Protein AF-A0AAD5Q653-F1 (afdb_monomer_lite)

pLDDT: mean 74.21, std 18.13, range [31.38, 95.94]

Radius of gyration: 32.42 Å; chains: 1; bounding box: 86×54×97 Å

Secondary structure (DSSP, 8-state):
-------EE-TTS-EE----HHHHHHHHHHHHHHHHHHHHHHHHHHS---HHHHHHHHHHHHHHHT-------------------TT-TTS--TT-EE-SHHHHTSTTHHHHHHHHHHTT-TT--TTTTT-S-GGG--GGG-EEHHHHHHHHHHHHHHHHHHHHHHTTSS-TTT-S-STHHHHHHHHHHHHHHHHHHHHHHHHH-TTS-HHHHHHHHHHHHTTS-HHHHHHS-HHHHHHHHHHHHHHHHHHHHHHHHHH--TTS-----HHHHHHHHHHHTTHHHHHHHHHHHHHHHHHHHH--TTT-EEEEEETHHHHHHHHHHHHHHHHHHHHHHHHHT---------THHHHHHHTTS---HHHHHHHHHHHHHHHHHHHHHHHHHHHHHHHHHHHHH-TT--EEE-S-EEEP--TTBTTTB-GGGG-EEEEEESEEE-------TTS---TTS-HHHHHHHHHHHHHHHHTSHHHHHHHHTTT--EEEEEEETTT--EEEEETHHHH-TTS-----GGGEEEEEEEETTTS-HHHHTT--

Organism: Pythium insidiosum (NCBI:txid114742)

Structure (mmCIF, N/CA/C/O backbone):
data_AF-A0AAD5Q653-F1
#
_entry.id   AF-A0AAD5Q653-F1
#
loop_
_atom_site.group_PDB
_atom_site.id
_atom_site.type_symbol
_atom_site.label_atom_id
_atom_site.label_alt_id
_atom_site.label_comp_id
_atom_site.label_asym_id
_atom_site.label_entity_id
_atom_site.label_seq_id
_atom_site.pdbx_PDB_ins_code
_atom_site.Cartn_x
_atom_site.Cartn_y
_atom_site.Cartn_z
_atom_site.occupancy
_atom_site.B_iso_or_equiv
_atom_site.auth_seq_id
_atom_site.auth_comp_id
_atom_site.auth_asym_id
_atom_site.auth_atom_id
_atom_site.pdbx_PDB_model_num
ATOM 1 N N . MET A 1 1 ? -38.836 -0.009 1.985 1.00 37.69 1 MET A N 1
ATOM 2 C CA . MET A 1 1 ? -39.002 -0.714 3.274 1.00 37.69 1 MET A CA 1
ATOM 3 C C . MET A 1 1 ? -39.008 0.327 4.375 1.00 37.69 1 MET A C 1
ATOM 5 O O . MET A 1 1 ? -38.246 1.278 4.274 1.00 37.69 1 MET A O 1
ATOM 9 N N . ALA A 1 2 ? -39.964 0.215 5.295 1.00 31.38 2 ALA A N 1
ATOM 10 C CA . ALA A 1 2 ? -40.421 1.279 6.181 1.00 31.38 2 ALA A CA 1
ATOM 11 C C . ALA A 1 2 ? -39.290 1.936 6.987 1.00 31.38 2 ALA A C 1
ATOM 13 O O . ALA A 1 2 ? -38.480 1.258 7.612 1.00 31.38 2 ALA A O 1
ATOM 14 N N . ARG A 1 3 ? -39.269 3.271 6.965 1.00 37.31 3 ARG A N 1
ATOM 15 C CA . ARG A 1 3 ? -38.509 4.124 7.878 1.00 37.31 3 ARG A CA 1
ATOM 16 C C . ARG A 1 3 ? -39.220 4.006 9.231 1.00 37.31 3 ARG A C 1
ATOM 18 O O . ARG A 1 3 ? -40.185 4.720 9.466 1.00 37.31 3 ARG A O 1
ATOM 25 N N . GLY A 1 4 ? -38.870 2.983 10.009 1.00 41.72 4 GLY A N 1
ATOM 26 C CA . GLY A 1 4 ? -39.380 2.823 11.367 1.00 41.72 4 GLY A CA 1
ATOM 27 C C . GLY A 1 4 ? -38.917 4.008 12.204 1.00 41.72 4 GLY A C 1
ATOM 28 O O . GLY A 1 4 ? -37.755 4.398 12.124 1.00 41.72 4 GLY A O 1
ATOM 29 N N . ASP A 1 5 ? -39.836 4.617 12.944 1.00 39.78 5 ASP A N 1
ATOM 30 C CA . ASP A 1 5 ? -39.517 5.688 13.878 1.00 39.78 5 ASP A CA 1
ATOM 31 C C . ASP A 1 5 ? -38.638 5.118 15.006 1.00 39.78 5 ASP A C 1
ATOM 33 O O . ASP A 1 5 ? -39.104 4.395 15.887 1.00 39.78 5 ASP A O 1
ATOM 37 N N . ASP A 1 6 ? -37.334 5.398 14.931 1.00 45.44 6 ASP A N 1
ATOM 38 C CA . ASP A 1 6 ? -36.304 4.853 15.819 1.00 45.44 6 ASP A CA 1
ATOM 39 C C . ASP A 1 6 ? -36.345 5.518 17.204 1.00 45.44 6 ASP A C 1
ATOM 41 O O . ASP A 1 6 ? -35.766 6.584 17.439 1.00 45.44 6 ASP A O 1
ATOM 45 N N . VAL A 1 7 ? -37.009 4.857 18.151 1.00 50.94 7 VAL A N 1
ATOM 46 C CA . VAL A 1 7 ? -37.041 5.240 19.567 1.00 50.94 7 VAL A CA 1
ATOM 47 C C . VAL A 1 7 ? -35.797 4.696 20.279 1.00 50.94 7 VAL A C 1
ATOM 49 O O . VAL A 1 7 ? -35.566 3.491 20.310 1.00 50.94 7 VAL A O 1
ATOM 52 N N . VAL A 1 8 ? -34.993 5.577 20.886 1.00 49.97 8 VAL A N 1
ATOM 53 C CA . VAL A 1 8 ? -33.908 5.183 21.803 1.00 49.97 8 VAL A CA 1
ATOM 54 C C . VAL A 1 8 ? -34.499 5.059 23.206 1.00 49.97 8 VAL A C 1
ATOM 56 O O . VAL A 1 8 ? -34.768 6.063 23.864 1.00 49.97 8 VAL A O 1
ATOM 59 N N . THR A 1 9 ? -34.723 3.833 23.671 1.00 47.47 9 THR A N 1
ATOM 60 C CA . THR A 1 9 ? -35.121 3.551 25.058 1.00 47.47 9 THR A CA 1
ATOM 61 C C . THR A 1 9 ? -33.897 3.577 25.968 1.00 47.47 9 THR A C 1
ATOM 63 O O . THR A 1 9 ? -33.022 2.715 25.869 1.00 47.47 9 THR A O 1
ATOM 66 N N . LEU A 1 10 ? -33.824 4.564 26.863 1.00 51.78 10 LEU A N 1
ATOM 67 C CA . LEU A 1 10 ? -32.862 4.564 27.966 1.00 51.78 10 LEU A CA 1
ATOM 68 C C . LEU A 1 10 ? -33.382 3.683 29.115 1.00 51.78 10 LEU A C 1
ATOM 70 O O . LEU A 1 10 ? -34.586 3.492 29.274 1.00 51.78 10 LEU A O 1
ATOM 74 N N . ARG A 1 11 ? -32.455 3.148 29.923 1.00 44.59 11 ARG A N 1
ATOM 75 C CA . ARG A 1 11 ? -32.692 2.147 30.988 1.00 44.59 11 ARG A CA 1
ATOM 76 C C . ARG A 1 11 ? -33.682 2.594 32.084 1.00 44.59 11 ARG A C 1
ATOM 78 O O . ARG A 1 11 ? -34.147 1.745 32.834 1.00 44.59 11 ARG A O 1
ATOM 85 N N . ASP A 1 12 ? -34.044 3.876 32.122 1.00 51.03 12 ASP A N 1
ATOM 86 C CA . ASP A 1 12 ? -34.969 4.465 33.100 1.00 51.03 12 ASP A CA 1
ATOM 87 C C . ASP A 1 12 ? -36.416 4.607 32.577 1.00 51.03 12 ASP A C 1
ATOM 89 O O . ASP A 1 12 ? -37.248 5.249 33.209 1.00 51.03 12 ASP A O 1
ATOM 93 N N . GLY A 1 13 ? -36.747 4.024 31.418 1.00 50.81 13 GLY A N 1
ATOM 94 C CA . GLY A 1 13 ? -38.104 4.078 30.854 1.00 50.81 13 GLY A CA 1
ATOM 95 C C . GLY A 1 13 ? -38.462 5.406 30.174 1.00 50.81 13 GLY A C 1
ATOM 96 O O . GLY A 1 13 ? -39.539 5.524 29.594 1.00 50.81 13 GLY A O 1
ATOM 97 N N . GLU A 1 14 ? -37.554 6.385 30.164 1.00 42.62 14 GLU A N 1
ATOM 98 C CA . GLU A 1 14 ? -37.695 7.590 29.348 1.00 42.62 14 GLU A CA 1
ATOM 99 C C . GLU A 1 14 ? -37.386 7.276 27.876 1.00 42.62 14 GLU A C 1
ATOM 101 O O . GLU A 1 14 ? -36.233 7.147 27.449 1.00 42.62 14 GLU A O 1
ATOM 106 N N . THR A 1 15 ? -38.444 7.160 27.074 1.00 46.56 15 THR A N 1
ATOM 107 C CA . THR A 1 15 ? -38.368 7.196 25.611 1.00 46.56 15 THR A CA 1
ATOM 108 C C . THR A 1 15 ? -38.084 8.621 25.162 1.00 46.56 15 THR A C 1
ATOM 110 O O . THR A 1 15 ? -38.986 9.438 24.977 1.00 46.56 15 THR A O 1
ATOM 113 N N . LEU A 1 16 ? -36.805 8.930 24.985 1.00 48.38 16 LEU A N 1
ATOM 114 C CA . LEU A 1 16 ? -36.353 10.198 24.438 1.00 48.38 16 LEU A CA 1
ATOM 115 C C . LEU A 1 16 ? -36.489 10.123 22.908 1.00 48.38 16 LEU A C 1
ATOM 117 O O . LEU A 1 16 ? -35.594 9.640 22.211 1.00 48.38 16 LEU A O 1
ATOM 121 N N . GLN A 1 17 ? -37.627 10.591 22.376 1.00 50.19 17 GLN A N 1
ATOM 122 C CA . GLN A 1 17 ? -37.782 10.904 20.949 1.00 50.19 17 GLN A CA 1
ATOM 123 C C . GLN A 1 17 ? -36.891 12.105 20.611 1.00 50.19 17 GLN A C 1
ATOM 125 O O . GLN A 1 17 ? -37.325 13.251 20.513 1.00 50.19 17 GLN A O 1
ATOM 130 N N . VAL A 1 18 ? -35.593 11.850 20.491 1.00 56.91 18 VAL A N 1
ATOM 131 C CA . VAL A 1 18 ? -34.619 12.858 20.090 1.00 56.91 18 VAL A CA 1
ATOM 132 C C . VAL A 1 18 ? -34.593 12.883 18.571 1.00 56.91 18 VAL A C 1
ATOM 134 O O . VAL A 1 18 ? -33.865 12.122 17.938 1.00 56.91 18 VAL A O 1
ATOM 137 N N . THR A 1 19 ? -35.395 13.769 17.987 1.00 65.00 19 THR A N 1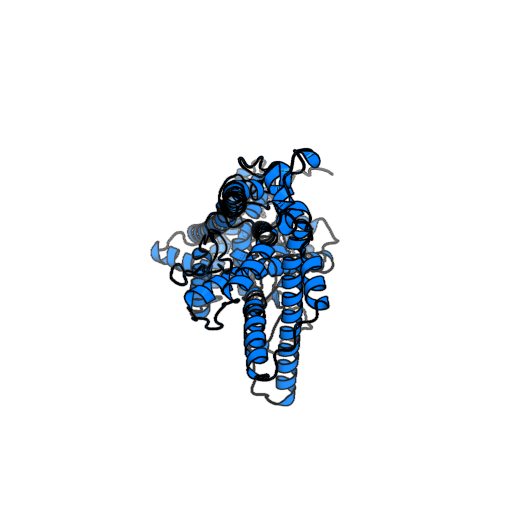
ATOM 138 C CA . THR A 1 19 ? -35.381 14.055 16.544 1.00 65.00 19 THR A CA 1
ATOM 139 C C . THR A 1 19 ? -34.110 14.792 16.103 1.00 65.00 19 THR A C 1
ATOM 141 O O . THR A 1 19 ? -33.788 14.802 14.918 1.00 65.00 19 THR A O 1
ATOM 144 N N . ASP A 1 20 ? -33.349 15.369 17.041 1.00 77.88 20 ASP A N 1
ATOM 145 C CA . ASP A 1 20 ? -32.105 16.089 16.756 1.00 77.88 20 ASP A CA 1
ATOM 146 C C . ASP A 1 20 ? -30.874 15.158 16.766 1.00 77.88 20 ASP A C 1
ATOM 148 O O . ASP A 1 20 ? -30.383 14.719 17.816 1.00 77.88 20 ASP A O 1
ATOM 152 N N . SER A 1 21 ? -30.320 14.901 15.578 1.00 77.25 21 SER A N 1
ATOM 153 C CA . SER A 1 21 ? -29.101 14.106 15.375 1.00 77.25 21 SER A CA 1
ATOM 154 C C . SER A 1 21 ? -27.903 14.626 16.185 1.00 77.25 21 SER A C 1
ATOM 156 O O . SER A 1 21 ? -27.079 13.836 16.661 1.00 77.25 21 SER A O 1
ATOM 158 N N . SER A 1 22 ? -27.835 15.936 16.455 1.00 80.06 22 SER A N 1
ATOM 159 C CA . SER A 1 22 ? -26.760 16.549 17.243 1.00 80.06 22 SER A CA 1
ATOM 160 C C . SER A 1 22 ? -26.796 16.134 18.720 1.00 80.06 22 SER A C 1
ATOM 162 O O . SER A 1 22 ? -25.760 16.019 19.389 1.00 80.06 22 SER A O 1
ATOM 164 N N . VAL A 1 23 ? -27.992 15.915 19.270 1.00 82.00 23 VAL A N 1
ATOM 165 C CA . VAL A 1 23 ? -28.188 15.513 20.667 1.00 82.00 23 VAL A CA 1
ATOM 166 C C . VAL A 1 23 ? -27.893 14.022 20.818 1.00 82.00 23 VAL A C 1
ATOM 168 O O . VAL A 1 23 ? -27.178 13.645 21.754 1.00 82.00 23 VAL A O 1
ATOM 171 N N . ARG A 1 24 ? -28.332 13.194 19.855 1.00 79.00 24 ARG A N 1
ATOM 172 C CA . ARG A 1 24 ? -28.017 11.753 19.800 1.00 79.00 24 ARG A CA 1
ATOM 173 C C . ARG A 1 24 ? -26.503 11.508 19.788 1.00 79.00 24 ARG A C 1
ATOM 175 O O . ARG A 1 24 ? -26.002 10.762 20.631 1.00 79.00 24 ARG A O 1
ATOM 182 N N . GLY A 1 25 ? -25.755 12.209 18.929 1.00 79.75 25 GLY A N 1
ATOM 183 C CA . GLY A 1 25 ? -24.291 12.096 18.864 1.00 79.75 25 GLY A CA 1
ATOM 184 C C . GLY A 1 25 ? -23.585 12.483 20.173 1.00 79.75 25 GLY A C 1
ATOM 185 O O . GLY A 1 25 ? -22.653 11.807 20.615 1.00 79.75 25 GLY A O 1
ATOM 186 N N . ARG A 1 26 ? -24.067 13.521 20.873 1.00 84.50 26 ARG A N 1
ATOM 187 C CA . ARG A 1 26 ? -23.518 13.939 22.180 1.00 84.50 26 ARG A CA 1
ATOM 188 C C . ARG A 1 26 ? -23.808 12.943 23.304 1.00 84.50 26 ARG A C 1
ATOM 190 O O . ARG A 1 26 ? -22.980 12.791 24.206 1.00 84.50 26 ARG A O 1
ATOM 197 N N . ALA A 1 27 ? -24.969 12.290 23.296 1.00 81.44 27 ALA A N 1
ATOM 198 C CA . ALA A 1 27 ? -25.298 11.239 24.261 1.00 81.44 27 ALA A CA 1
ATOM 199 C C . ALA A 1 27 ? -24.411 10.000 24.051 1.00 81.44 27 ALA A C 1
ATOM 201 O O . ALA A 1 27 ? -23.761 9.546 24.996 1.00 81.44 27 ALA A O 1
ATOM 202 N N . LEU A 1 28 ? -24.285 9.546 22.798 1.00 83.25 28 LEU A N 1
ATOM 203 C CA . LEU A 1 28 ? -23.371 8.474 22.394 1.00 83.25 28 LEU A CA 1
ATOM 204 C C . LEU A 1 28 ? -21.932 8.767 22.841 1.00 83.25 28 LEU A C 1
ATOM 206 O O . LEU A 1 28 ? -21.286 7.939 23.486 1.00 83.25 28 LEU A O 1
ATOM 210 N N . HIS A 1 29 ? -21.445 9.976 22.558 1.00 84.75 29 HIS A N 1
ATOM 211 C CA . HIS A 1 29 ? -20.091 10.379 22.919 1.00 84.75 29 HIS A CA 1
ATOM 212 C C . HIS A 1 29 ? -19.844 10.300 24.432 1.00 84.75 29 HIS A C 1
ATOM 214 O O . HIS A 1 29 ? -18.801 9.808 24.867 1.00 84.75 29 HIS A O 1
ATOM 220 N N . ARG A 1 30 ? -20.815 10.724 25.256 1.00 84.56 30 ARG A N 1
ATOM 221 C CA . ARG A 1 30 ? -20.722 10.643 26.724 1.00 84.56 30 ARG A CA 1
ATOM 222 C C . ARG A 1 30 ? -20.619 9.198 27.220 1.00 84.56 30 ARG A C 1
ATOM 224 O O . ARG A 1 30 ? -19.800 8.933 28.105 1.00 84.56 30 ARG A O 1
ATOM 231 N N . LEU A 1 31 ? -21.383 8.275 26.631 1.00 81.38 31 LEU A N 1
ATOM 232 C CA . LEU A 1 31 ? -21.320 6.845 26.956 1.00 81.38 31 LEU A CA 1
ATOM 233 C C . LEU A 1 31 ? -19.946 6.254 26.602 1.00 81.38 31 LEU A C 1
ATOM 235 O O . LEU A 1 31 ? -19.289 5.650 27.453 1.00 81.38 31 LEU A O 1
ATOM 239 N N . LEU A 1 32 ? -19.448 6.516 25.389 1.00 82.81 32 LEU A N 1
ATOM 240 C CA . LEU A 1 32 ? -18.144 6.018 24.933 1.00 82.81 32 LEU A CA 1
ATOM 241 C C . LEU A 1 32 ? -16.962 6.650 25.690 1.00 82.81 32 LEU A C 1
ATOM 243 O O . LEU A 1 32 ? -15.919 6.019 25.874 1.00 82.81 32 LEU A O 1
ATOM 247 N N . HIS A 1 33 ? -17.079 7.903 26.134 1.00 81.38 33 HIS A N 1
ATOM 248 C CA . HIS A 1 33 ? -16.001 8.606 26.834 1.00 81.38 33 HIS A CA 1
ATOM 249 C C . HIS A 1 33 ? -15.688 7.993 28.209 1.00 81.38 33 HIS A C 1
ATOM 251 O O . HIS A 1 33 ? -14.518 7.916 28.589 1.00 81.38 33 HIS A O 1
ATOM 257 N N . ARG A 1 34 ? -16.694 7.513 28.961 1.00 74.19 34 ARG A N 1
ATOM 258 C CA . ARG A 1 34 ? -16.461 6.863 30.269 1.00 74.19 34 ARG A CA 1
ATOM 259 C C . ARG A 1 34 ? -15.576 5.618 30.140 1.00 74.19 34 ARG A C 1
ATOM 261 O O . ARG A 1 34 ? -14.677 5.429 30.954 1.00 74.19 34 ARG A O 1
ATOM 268 N N . ARG A 1 35 ? -15.768 4.826 29.082 1.00 69.50 35 ARG A N 1
ATOM 269 C CA . ARG A 1 35 ? -15.019 3.581 28.834 1.00 69.50 35 ARG A CA 1
ATOM 270 C C . ARG A 1 35 ? -13.569 3.819 28.391 1.00 69.50 35 ARG A C 1
ATOM 272 O O . ARG A 1 35 ? -12.683 3.040 28.738 1.00 69.50 35 ARG A O 1
ATOM 279 N N . ARG A 1 36 ? -13.296 4.917 27.680 1.00 71.62 36 ARG A N 1
ATOM 280 C CA . ARG A 1 36 ? -11.961 5.235 27.132 1.00 71.62 36 ARG A CA 1
ATOM 281 C C . ARG A 1 36 ? -10.861 5.393 28.168 1.00 71.62 36 ARG A C 1
ATOM 283 O O . ARG A 1 36 ? -9.747 4.926 27.955 1.00 71.62 36 ARG A O 1
ATOM 290 N N . ARG A 1 37 ? -11.169 6.014 29.308 1.00 67.19 37 ARG A N 1
ATOM 291 C CA . ARG A 1 37 ? -10.172 6.241 30.368 1.00 67.19 37 ARG A CA 1
ATOM 292 C C . ARG A 1 37 ? -9.561 4.937 30.883 1.00 67.19 37 ARG A C 1
ATOM 294 O O . ARG A 1 37 ? -8.388 4.922 31.249 1.00 67.19 37 ARG A O 1
ATOM 301 N N . THR A 1 38 ? -10.334 3.854 30.877 1.00 65.81 38 THR A N 1
ATOM 302 C CA . THR A 1 38 ? -9.880 2.532 31.322 1.00 65.81 38 THR A CA 1
ATOM 303 C C . THR A 1 38 ? -8.959 1.880 30.289 1.00 65.81 38 THR A C 1
ATOM 305 O O . THR A 1 38 ? -7.900 1.374 30.651 1.00 65.81 38 THR A O 1
ATOM 308 N N . LEU A 1 39 ? -9.304 1.984 29.001 1.00 65.50 39 LEU A N 1
ATOM 309 C CA . LEU A 1 39 ? -8.527 1.401 27.899 1.00 65.50 39 LEU A CA 1
ATOM 310 C C . LEU A 1 39 ? -7.167 2.087 27.696 1.00 65.50 39 LEU A C 1
ATOM 312 O O . LEU A 1 39 ? -6.211 1.448 27.267 1.00 65.50 39 LEU A O 1
ATOM 316 N N . SER A 1 40 ? -7.041 3.368 28.065 1.00 63.53 40 SER A N 1
ATOM 317 C CA . SER A 1 40 ? -5.786 4.137 27.946 1.00 63.53 40 SER A CA 1
ATOM 318 C C . SER A 1 40 ? -4.618 3.459 28.607 1.00 63.53 40 SER A C 1
ATOM 320 O O . SER A 1 40 ? -3.539 3.320 28.037 1.00 63.53 40 SER A O 1
ATOM 322 N N . LYS A 1 41 ? -4.858 3.086 29.858 1.00 66.25 41 LYS A N 1
ATOM 323 C CA . LYS A 1 41 ? -3.830 2.569 30.739 1.00 66.25 41 LYS A CA 1
ATOM 324 C C . LYS A 1 41 ? -3.430 1.155 30.325 1.00 66.25 41 LYS A C 1
ATOM 326 O O . LYS A 1 41 ? -2.320 0.735 30.624 1.00 66.25 41 LYS A O 1
ATOM 331 N N . GLN A 1 42 ? -4.320 0.445 29.629 1.00 66.62 42 GLN A N 1
ATOM 332 C CA . GLN A 1 42 ? -4.062 -0.885 29.082 1.00 66.62 42 GLN A CA 1
ATOM 333 C C . GLN A 1 42 ? -3.251 -0.798 27.786 1.00 66.62 42 GLN A C 1
ATOM 335 O O . GLN A 1 42 ? -2.196 -1.414 27.698 1.00 66.62 42 GLN A O 1
ATOM 340 N N . PHE A 1 43 ? -3.634 0.078 26.847 1.00 66.88 43 PHE A N 1
ATOM 341 C CA . PHE A 1 43 ? -2.920 0.234 25.573 1.00 66.88 43 PHE A CA 1
ATOM 342 C C . PHE A 1 43 ? -1.412 0.491 25.751 1.00 66.88 43 PHE A C 1
ATOM 344 O O . PHE A 1 43 ? -0.583 -0.095 25.057 1.00 66.88 43 PHE A O 1
ATOM 351 N N . GLU A 1 44 ? -1.031 1.364 26.688 1.00 66.06 44 GLU A N 1
ATOM 352 C CA . GLU A 1 44 ? 0.383 1.691 26.936 1.00 66.06 44 GLU A CA 1
ATOM 353 C C . GLU A 1 44 ? 1.183 0.542 27.555 1.00 66.06 44 GLU A C 1
ATOM 355 O O . GLU A 1 44 ? 2.404 0.472 27.366 1.00 66.06 44 GLU A O 1
ATOM 360 N N . ARG A 1 45 ? 0.493 -0.342 28.280 1.00 68.88 45 ARG A N 1
ATOM 361 C CA . ARG A 1 45 ? 1.066 -1.517 28.934 1.00 68.88 45 ARG A CA 1
ATOM 362 C C . ARG A 1 45 ? 1.270 -2.666 27.950 1.00 68.88 45 ARG A C 1
ATOM 364 O O . ARG A 1 45 ? 2.293 -3.340 28.025 1.00 68.88 45 ARG A O 1
ATOM 371 N N . ASP A 1 46 ? 0.327 -2.847 27.032 1.00 64.62 46 ASP A N 1
ATOM 372 C CA . ASP A 1 46 ? 0.221 -4.067 26.228 1.00 64.62 46 ASP A CA 1
ATOM 373 C C . ASP A 1 46 ? 1.089 -4.034 24.955 1.00 64.62 46 ASP A C 1
ATOM 375 O O . ASP A 1 46 ? 1.472 -5.075 24.428 1.00 64.62 46 ASP A O 1
ATOM 379 N N . GLN A 1 47 ? 1.484 -2.846 24.481 1.00 66.69 47 GLN A N 1
ATOM 380 C CA . GLN A 1 47 ? 2.377 -2.675 23.324 1.00 66.69 47 GLN A CA 1
ATOM 381 C C . GLN A 1 47 ? 3.710 -2.030 23.753 1.00 66.69 47 GLN A C 1
ATOM 383 O O . GLN A 1 47 ? 3.892 -0.812 23.596 1.00 66.69 47 GLN A O 1
ATOM 388 N N . PRO A 1 48 ? 4.666 -2.797 24.326 1.00 68.19 48 PRO A N 1
ATOM 389 C CA . PRO A 1 48 ? 5.952 -2.255 24.748 1.00 68.19 48 PRO A CA 1
ATOM 390 C C . PRO A 1 48 ? 6.716 -1.682 23.552 1.00 68.19 48 PRO A C 1
ATOM 392 O O . PRO A 1 48 ? 6.753 -2.258 22.464 1.00 68.19 48 PRO A O 1
ATOM 395 N N . PHE A 1 49 ? 7.328 -0.515 23.756 1.00 71.75 49 PHE A N 1
ATOM 396 C CA . PHE A 1 49 ? 8.141 0.130 22.733 1.00 71.75 49 PHE A CA 1
ATOM 397 C C . PHE A 1 49 ? 9.310 -0.779 22.343 1.00 71.75 49 PHE A C 1
ATOM 399 O O . PHE A 1 49 ? 10.136 -1.140 23.179 1.00 71.75 49 PHE A O 1
ATOM 406 N N . SER A 1 50 ? 9.382 -1.137 21.064 1.00 77.31 50 SER A N 1
ATOM 407 C CA . SER A 1 50 ? 10.487 -1.908 20.507 1.00 77.31 50 SER A CA 1
ATOM 408 C C . SER A 1 50 ? 11.410 -0.963 19.748 1.00 77.31 50 SER A C 1
ATOM 410 O O . SER A 1 50 ? 11.037 -0.432 18.702 1.00 77.31 50 SER A O 1
ATOM 412 N N . VAL A 1 51 ? 12.628 -0.774 20.264 1.00 77.56 51 VAL A N 1
ATOM 413 C CA . VAL A 1 51 ? 13.657 0.064 19.625 1.00 77.56 51 VAL A CA 1
ATOM 414 C C . VAL A 1 51 ? 13.945 -0.416 18.203 1.00 77.56 51 VAL A C 1
ATOM 416 O O . VAL A 1 51 ? 14.076 0.402 17.301 1.00 77.56 51 VAL A O 1
ATOM 419 N N . SER A 1 52 ? 13.973 -1.731 17.967 1.00 74.69 52 SER A N 1
ATOM 420 C CA . SER A 1 52 ? 14.195 -2.279 16.626 1.00 74.69 52 SER A CA 1
ATOM 421 C C . SER A 1 52 ? 13.065 -1.924 15.660 1.00 74.69 52 SER A C 1
ATOM 423 O O . SER A 1 52 ? 13.349 -1.546 14.530 1.00 74.69 52 SER A O 1
ATOM 425 N N . ARG A 1 53 ? 11.796 -1.982 16.097 1.00 75.94 53 ARG A N 1
ATOM 426 C CA . ARG A 1 53 ? 10.658 -1.544 15.268 1.00 75.94 53 ARG A CA 1
ATOM 427 C C . ARG A 1 53 ? 10.706 -0.048 14.998 1.00 75.94 53 ARG A C 1
ATOM 429 O O . ARG A 1 53 ? 10.467 0.362 13.873 1.00 75.94 53 ARG A O 1
ATOM 436 N N . PHE A 1 54 ? 11.061 0.749 16.002 1.00 80.50 54 PHE A N 1
ATOM 437 C CA . PHE A 1 54 ? 11.231 2.186 15.830 1.00 80.50 54 PHE A CA 1
ATOM 438 C C . PHE A 1 54 ? 12.329 2.511 14.812 1.00 80.50 54 PHE A C 1
ATOM 440 O O . PHE A 1 54 ? 12.073 3.265 13.884 1.00 80.50 54 PHE A O 1
ATOM 447 N N . LEU A 1 55 ? 13.519 1.914 14.933 1.00 81.56 55 LEU A N 1
ATOM 448 C CA . LEU A 1 55 ? 14.620 2.140 13.990 1.00 81.56 55 LEU A CA 1
ATOM 449 C C . LEU A 1 55 ? 14.264 1.681 12.572 1.00 81.56 55 LEU A C 1
ATOM 451 O O . LEU A 1 55 ? 14.562 2.384 11.612 1.00 81.56 55 LEU A O 1
ATOM 455 N N . LEU A 1 56 ? 13.591 0.537 12.444 1.00 79.94 56 LEU A N 1
ATOM 456 C CA . LEU A 1 56 ? 13.121 0.016 11.162 1.00 79.94 56 LEU A CA 1
ATOM 457 C C . LEU A 1 56 ? 12.065 0.930 10.529 1.00 79.94 56 LEU A C 1
ATOM 459 O O . LEU A 1 56 ? 12.133 1.213 9.335 1.00 79.94 56 LEU A O 1
ATOM 463 N N . ALA A 1 57 ? 11.132 1.439 11.336 1.00 80.06 57 ALA A N 1
ATOM 464 C CA . ALA A 1 57 ? 10.133 2.400 10.898 1.00 80.06 57 ALA A CA 1
ATOM 465 C C . ALA A 1 57 ? 10.790 3.721 10.486 1.00 80.06 57 ALA A C 1
ATOM 467 O O . ALA A 1 57 ? 10.496 4.212 9.405 1.00 80.06 57 ALA A O 1
ATOM 468 N N . VAL A 1 58 ? 11.718 4.266 11.282 1.00 80.06 58 VAL A N 1
ATOM 469 C CA . VAL A 1 58 ? 12.484 5.475 10.935 1.00 80.06 58 VAL A CA 1
ATOM 470 C C . VAL A 1 58 ? 13.215 5.278 9.615 1.00 80.06 58 VAL A C 1
ATOM 472 O O . VAL A 1 58 ? 13.022 6.078 8.711 1.00 80.06 58 VAL A O 1
ATOM 475 N N . PHE A 1 59 ? 13.971 4.190 9.461 1.00 81.38 59 PHE A N 1
ATOM 476 C CA . PHE A 1 59 ? 14.672 3.880 8.216 1.00 81.38 59 PHE A CA 1
ATOM 477 C C . PHE A 1 59 ? 13.707 3.783 7.029 1.00 81.38 59 PHE A C 1
ATOM 479 O O . PHE A 1 59 ? 13.938 4.381 5.981 1.00 81.38 59 PHE A O 1
ATOM 486 N N . SER A 1 60 ? 12.584 3.083 7.196 1.00 78.56 60 SER A N 1
ATOM 487 C CA . SER A 1 60 ? 11.603 2.932 6.126 1.00 78.56 60 SER A CA 1
ATOM 488 C C . SER A 1 60 ? 10.867 4.231 5.791 1.00 78.56 60 SER A C 1
ATOM 490 O O . SER A 1 60 ? 10.568 4.449 4.619 1.00 78.56 60 SER A O 1
ATOM 492 N N . TYR A 1 61 ? 10.563 5.080 6.774 1.00 79.62 61 TYR A N 1
ATOM 493 C CA . TYR A 1 61 ? 9.981 6.398 6.532 1.00 79.62 61 TYR A CA 1
ATOM 494 C C . TYR A 1 61 ? 11.005 7.330 5.888 1.00 79.62 61 TYR A C 1
ATOM 496 O O . TYR A 1 61 ? 10.644 8.056 4.972 1.00 79.62 61 TYR A O 1
ATOM 504 N N . SER A 1 62 ? 12.281 7.273 6.281 1.00 74.25 62 SER A N 1
ATOM 505 C CA . SER A 1 62 ? 13.350 8.010 5.606 1.00 74.25 62 SER A CA 1
ATOM 506 C C . SER A 1 62 ? 13.433 7.628 4.132 1.00 74.25 62 SER A C 1
ATOM 508 O O . SER A 1 62 ? 13.449 8.519 3.299 1.00 74.25 62 SER A O 1
ATOM 510 N N . LEU A 1 63 ? 13.372 6.336 3.790 1.00 71.88 63 LEU A N 1
ATOM 511 C CA . LEU A 1 63 ? 13.326 5.905 2.387 1.00 71.88 63 LEU A CA 1
ATOM 512 C C . LEU A 1 63 ? 12.087 6.414 1.639 1.00 71.88 63 LEU A C 1
ATOM 514 O O . LEU A 1 63 ? 12.197 6.759 0.469 1.00 71.88 63 LEU A O 1
ATOM 518 N N . LEU A 1 64 ? 10.926 6.483 2.300 1.00 68.25 64 LEU A N 1
ATOM 519 C CA . LEU A 1 64 ? 9.706 7.037 1.701 1.00 68.25 64 LEU A CA 1
ATOM 520 C C . LEU A 1 64 ? 9.838 8.541 1.416 1.00 68.25 64 LEU A C 1
ATOM 522 O O . LEU A 1 64 ? 9.338 9.021 0.406 1.00 68.25 64 LEU A O 1
ATOM 526 N N . VAL A 1 65 ? 10.494 9.279 2.314 1.00 67.94 65 VAL A N 1
ATOM 527 C CA . VAL A 1 65 ? 10.748 10.721 2.173 1.00 67.94 65 VAL A CA 1
ATOM 528 C C . VAL A 1 65 ? 11.850 11.001 1.153 1.00 67.94 65 VAL A C 1
ATOM 530 O O . VAL A 1 65 ? 11.829 12.033 0.492 1.00 67.94 65 VAL A O 1
ATOM 533 N N . SER A 1 66 ? 12.813 10.092 1.036 1.00 54.66 66 SER A N 1
ATOM 534 C CA . SER A 1 66 ? 13.978 10.229 0.171 1.00 54.66 66 SER A CA 1
ATOM 535 C C . SER A 1 66 ? 13.746 9.766 -1.263 1.00 54.66 66 SER A C 1
ATOM 537 O O . SER A 1 66 ? 14.753 9.638 -1.945 1.00 54.66 66 SER A O 1
ATOM 539 N N . ASP A 1 67 ? 12.505 9.518 -1.719 1.00 48.31 67 ASP A N 1
ATOM 540 C CA . ASP A 1 67 ? 12.226 9.223 -3.135 1.00 48.31 67 ASP A CA 1
ATOM 541 C C . ASP A 1 67 ? 12.735 10.409 -3.961 1.00 48.31 67 ASP A C 1
ATOM 543 O O . ASP A 1 67 ? 12.117 11.479 -3.946 1.00 48.31 67 ASP A O 1
ATOM 547 N N . PRO A 1 68 ? 13.921 10.295 -4.579 1.00 44.53 68 PRO A N 1
ATOM 548 C CA . PRO A 1 68 ? 14.467 11.415 -5.287 1.00 44.53 68 PRO A CA 1
ATOM 549 C C . PRO A 1 68 ? 13.660 11.488 -6.576 1.00 44.53 68 PRO A C 1
ATOM 551 O O . PRO A 1 68 ? 13.553 10.498 -7.307 1.00 44.53 68 PRO A O 1
ATOM 554 N N . ASP A 1 69 ? 13.098 12.658 -6.870 1.00 43.03 69 ASP A N 1
ATOM 555 C CA . ASP A 1 69 ? 12.669 13.027 -8.218 1.00 43.03 69 ASP A CA 1
ATOM 556 C C . ASP A 1 69 ? 13.904 13.084 -9.132 1.00 43.03 69 ASP A C 1
ATOM 558 O O . ASP A 1 69 ? 14.253 14.114 -9.706 1.00 43.03 69 ASP A O 1
ATOM 562 N N . ASN A 1 70 ? 14.601 11.956 -9.273 1.00 40.94 70 ASN A N 1
ATOM 563 C CA . ASN A 1 70 ? 15.597 11.733 -10.290 1.00 40.94 70 ASN A CA 1
ATOM 564 C C . ASN A 1 70 ? 14.808 11.530 -11.575 1.00 40.94 70 ASN A C 1
ATOM 566 O O . ASN A 1 70 ? 14.568 10.420 -12.058 1.00 40.94 70 ASN A O 1
ATOM 570 N N . VAL A 1 71 ? 14.359 12.659 -12.113 1.00 40.03 71 VAL A N 1
ATOM 571 C CA . VAL A 1 71 ? 14.135 12.809 -13.536 1.00 40.03 71 VAL A CA 1
ATOM 572 C C . VAL A 1 71 ? 15.497 12.555 -14.160 1.00 40.03 71 VAL A C 1
ATOM 574 O O . VAL A 1 71 ? 16.357 13.432 -14.185 1.00 40.03 71 VAL A O 1
ATOM 577 N N . ILE A 1 72 ? 15.724 11.319 -14.604 1.00 36.56 72 ILE A N 1
ATOM 578 C CA . ILE A 1 72 ? 16.863 11.015 -15.459 1.00 36.56 72 ILE A CA 1
ATOM 579 C C . ILE A 1 72 ? 16.605 11.809 -16.734 1.00 36.56 72 ILE A C 1
ATOM 581 O O . ILE A 1 72 ? 15.768 11.442 -17.560 1.00 36.56 72 ILE A O 1
ATOM 585 N N . THR A 1 73 ? 17.267 12.955 -16.851 1.00 33.62 73 THR A N 1
ATOM 586 C CA . THR A 1 73 ? 17.284 13.729 -18.080 1.00 33.62 73 THR A CA 1
ATOM 587 C C . THR A 1 73 ? 17.965 12.863 -19.127 1.00 33.62 73 THR A C 1
ATOM 589 O O . THR A 1 73 ? 19.159 12.573 -19.064 1.00 33.62 73 THR A O 1
ATOM 592 N N . VAL A 1 74 ? 17.163 12.376 -20.071 1.00 38.50 74 VAL A N 1
ATOM 593 C CA . VAL A 1 74 ? 17.629 11.577 -21.201 1.00 38.50 74 VAL A CA 1
ATOM 594 C C . VAL A 1 74 ? 18.402 12.514 -22.132 1.00 38.50 74 VAL A C 1
ATOM 596 O O . VAL A 1 74 ? 17.845 13.123 -23.040 1.00 38.50 74 VAL A O 1
ATOM 599 N N . GLY A 1 75 ? 19.691 12.696 -21.844 1.00 41.00 75 GLY A N 1
ATOM 600 C CA . GLY A 1 75 ? 20.653 13.317 -22.754 1.00 41.00 75 GLY A CA 1
ATOM 601 C C . GLY A 1 75 ? 20.966 12.382 -23.929 1.00 41.00 75 GLY A C 1
ATOM 602 O O . GLY A 1 75 ? 20.748 11.172 -23.827 1.00 41.00 75 GLY A O 1
ATOM 603 N N . PRO A 1 76 ? 21.451 12.903 -25.070 1.00 38.56 76 PRO A N 1
ATOM 604 C CA . PRO A 1 76 ? 21.551 12.121 -26.292 1.00 38.56 76 PRO A CA 1
ATOM 605 C C . PRO A 1 76 ? 22.547 10.972 -26.125 1.00 38.56 76 PRO A C 1
ATOM 607 O O . PRO A 1 76 ? 23.696 11.158 -25.726 1.00 38.56 76 PRO A O 1
ATOM 610 N N . TYR A 1 77 ? 22.055 9.777 -26.442 1.00 38.78 77 TYR A N 1
ATOM 611 C CA . TYR A 1 77 ? 22.758 8.504 -26.453 1.00 38.78 77 TYR A CA 1
ATOM 612 C C . TYR A 1 77 ? 24.187 8.626 -27.001 1.00 38.78 77 TYR A C 1
ATOM 614 O O . TYR A 1 77 ? 24.400 9.073 -28.129 1.00 38.78 77 TYR A O 1
ATOM 622 N N . ALA A 1 78 ? 25.169 8.169 -26.220 1.00 36.41 78 ALA A N 1
ATOM 623 C CA . ALA A 1 78 ? 26.534 7.974 -26.690 1.00 36.41 78 ALA A CA 1
ATOM 624 C C . ALA A 1 78 ? 26.552 6.813 -27.698 1.00 36.41 78 ALA A C 1
ATOM 626 O O . ALA A 1 78 ? 26.688 5.640 -27.335 1.00 36.41 78 ALA A O 1
ATOM 627 N N . TYR A 1 79 ? 26.352 7.135 -28.975 1.00 34.53 79 TYR A N 1
ATOM 628 C CA . TYR A 1 79 ? 26.652 6.227 -30.073 1.00 34.53 79 TYR A CA 1
ATOM 629 C C . TYR A 1 79 ? 28.173 6.032 -30.159 1.00 34.53 79 TYR A C 1
ATOM 631 O O . TYR A 1 79 ? 28.925 6.956 -29.841 1.00 34.53 79 TYR A O 1
ATOM 639 N N . PRO A 1 80 ? 28.661 4.857 -30.595 1.00 33.84 80 PRO A N 1
ATOM 640 C CA . PRO A 1 80 ? 30.062 4.701 -30.950 1.00 33.84 80 PRO A CA 1
ATOM 641 C C . PRO A 1 80 ? 30.387 5.678 -32.082 1.00 33.84 80 PRO A C 1
ATOM 643 O O . PRO A 1 80 ? 30.008 5.472 -33.234 1.00 33.84 80 PRO A O 1
ATOM 646 N N . LEU A 1 81 ? 31.061 6.769 -31.729 1.00 37.69 81 LEU A N 1
ATOM 647 C CA . LEU A 1 81 ? 31.606 7.723 -32.677 1.00 37.69 81 LEU A CA 1
ATOM 648 C C . LEU A 1 81 ? 32.725 7.025 -33.446 1.00 37.69 81 LEU A C 1
ATOM 650 O O . LEU A 1 81 ? 33.697 6.541 -32.860 1.00 37.69 81 LEU A O 1
ATOM 654 N N . LEU A 1 82 ? 32.601 6.990 -34.772 1.00 37.28 82 LEU A N 1
ATOM 655 C CA . LEU A 1 82 ? 33.764 6.797 -35.622 1.00 37.28 82 LEU A CA 1
ATOM 656 C C . LEU A 1 82 ? 34.656 8.024 -35.387 1.00 37.28 82 LEU A C 1
ATOM 658 O O . LEU A 1 82 ? 34.359 9.115 -35.870 1.00 37.28 82 LEU A O 1
ATOM 662 N N . HIS A 1 83 ? 35.712 7.876 -34.587 1.00 35.97 83 HIS A N 1
ATOM 663 C CA . HIS A 1 83 ? 36.715 8.924 -34.453 1.00 35.97 83 HIS A CA 1
ATOM 664 C C . HIS A 1 83 ? 37.464 9.029 -35.779 1.00 35.97 83 HIS A C 1
ATOM 666 O O . HIS A 1 83 ? 38.414 8.288 -36.031 1.00 35.97 83 HIS A O 1
ATOM 672 N N . LEU A 1 84 ? 37.034 9.961 -36.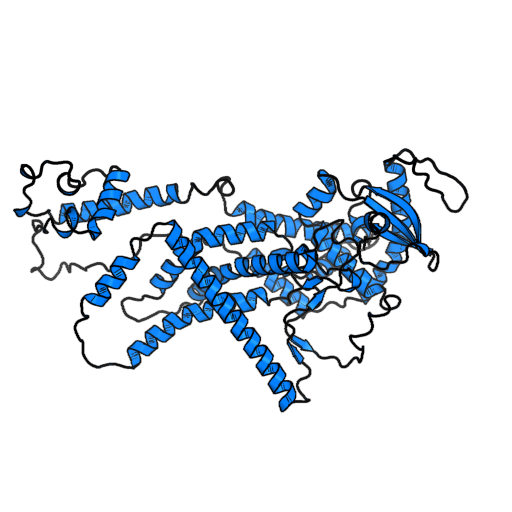627 1.00 44.47 84 LEU A N 1
ATOM 673 C CA . LEU A 1 84 ? 37.869 10.481 -37.698 1.00 44.47 84 LEU A CA 1
ATOM 674 C C . LEU A 1 84 ? 39.045 11.186 -37.009 1.00 44.47 84 LEU A C 1
ATOM 676 O O . LEU A 1 84 ? 38.906 12.288 -36.477 1.00 44.47 84 LEU A O 1
ATOM 680 N N . ARG A 1 85 ? 40.185 10.496 -36.899 1.00 40.12 85 ARG A N 1
ATOM 681 C CA . ARG A 1 85 ? 41.415 11.096 -36.379 1.00 40.12 85 ARG A CA 1
ATOM 682 C C . ARG A 1 85 ? 41.853 12.168 -37.362 1.00 40.12 85 ARG A C 1
ATOM 684 O O . ARG A 1 85 ? 42.260 11.855 -38.471 1.00 40.12 85 ARG A O 1
ATOM 691 N N . TRP A 1 86 ? 41.837 13.415 -36.907 1.00 45.06 86 TRP A N 1
ATOM 692 C CA . TRP A 1 86 ? 42.351 14.565 -37.652 1.00 45.06 86 TRP A CA 1
ATOM 693 C C . TRP A 1 86 ? 43.819 14.399 -38.098 1.00 45.06 86 TRP A C 1
ATOM 695 O O . TRP A 1 86 ? 44.248 15.033 -39.053 1.00 45.06 86 TRP A O 1
ATOM 705 N N . ASN A 1 87 ? 44.590 13.535 -37.425 1.00 40.34 87 ASN A N 1
ATOM 706 C CA . ASN A 1 87 ? 46.036 13.412 -37.624 1.00 40.34 87 ASN A CA 1
ATOM 707 C C . ASN A 1 87 ? 46.493 12.345 -38.630 1.00 40.34 87 ASN A C 1
ATOM 709 O O . ASN A 1 87 ? 47.684 12.302 -38.922 1.00 40.34 87 ASN A O 1
ATOM 713 N N . ASP A 1 88 ? 45.592 11.526 -39.176 1.00 44.53 88 ASP A N 1
ATOM 714 C CA . ASP A 1 88 ? 45.934 10.633 -40.287 1.00 44.53 88 ASP A CA 1
ATOM 715 C C . ASP A 1 88 ? 45.389 11.265 -41.574 1.00 44.53 88 ASP A C 1
ATOM 717 O O . ASP A 1 88 ? 44.228 11.090 -41.942 1.00 44.53 88 ASP A O 1
ATOM 721 N N . THR A 1 89 ? 46.239 12.031 -42.258 1.00 42.50 89 THR A N 1
ATOM 722 C CA . THR A 1 89 ? 45.981 12.790 -43.500 1.00 42.50 89 THR A CA 1
ATOM 723 C C . THR A 1 89 ? 45.638 11.925 -44.728 1.00 42.50 89 THR A C 1
ATOM 725 O O . THR A 1 89 ? 45.790 12.357 -45.867 1.00 42.50 89 THR A O 1
ATOM 728 N N . ALA A 1 90 ? 45.124 10.712 -44.519 1.00 47.59 90 ALA A N 1
ATOM 729 C CA . ALA A 1 90 ? 44.659 9.793 -45.554 1.00 47.59 90 ALA A CA 1
ATOM 730 C C . ALA A 1 90 ? 43.150 9.477 -45.459 1.00 47.59 90 ALA A C 1
ATOM 732 O O . ALA A 1 90 ? 42.690 8.507 -46.061 1.00 47.59 90 ALA A O 1
ATOM 733 N N . VAL A 1 91 ? 42.360 10.266 -44.718 1.00 48.38 91 VAL A N 1
ATOM 734 C CA . VAL A 1 91 ? 40.925 10.002 -44.507 1.00 48.38 91 VAL A CA 1
ATOM 735 C C . VAL A 1 91 ? 40.056 11.112 -45.106 1.00 48.38 91 VAL A C 1
ATOM 737 O O . VAL A 1 91 ? 39.806 12.131 -44.477 1.00 48.38 91 VAL A O 1
ATOM 740 N N . THR A 1 92 ? 39.570 10.831 -46.321 1.00 52.34 92 THR A N 1
ATOM 741 C CA . THR A 1 92 ? 38.455 11.453 -47.074 1.00 52.34 92 THR A CA 1
ATOM 742 C C . THR A 1 92 ? 38.481 12.979 -47.279 1.00 52.34 92 THR A C 1
ATOM 744 O O . THR A 1 92 ? 38.336 13.731 -46.319 1.00 52.34 92 THR A O 1
ATOM 747 N N . PRO A 1 93 ? 38.559 13.460 -48.539 1.00 57.75 93 PRO A N 1
ATOM 748 C CA . PRO A 1 93 ? 38.368 14.873 -48.867 1.00 57.75 93 PRO A CA 1
ATOM 749 C C . PRO A 1 93 ? 37.048 15.415 -48.286 1.00 57.75 93 PRO A C 1
ATOM 751 O O . PRO A 1 93 ? 36.094 14.647 -48.163 1.00 57.75 93 PRO A O 1
ATOM 754 N N . PRO A 1 94 ? 36.926 16.721 -47.986 1.00 56.62 94 PRO A N 1
ATOM 755 C CA . PRO A 1 94 ? 35.637 17.346 -47.650 1.00 56.62 94 PRO A CA 1
ATOM 756 C C . PRO A 1 94 ? 34.560 17.128 -48.733 1.00 56.62 94 PRO A C 1
ATOM 758 O O . PRO A 1 94 ? 33.367 17.173 -48.434 1.00 56.62 94 PRO A O 1
ATOM 761 N N . ASP A 1 95 ? 34.989 16.796 -49.954 1.00 62.94 95 ASP A N 1
ATOM 762 C CA . ASP A 1 95 ? 34.150 16.418 -51.095 1.00 62.94 95 ASP A CA 1
ATOM 763 C C . ASP A 1 95 ? 33.861 14.910 -51.175 1.00 62.94 95 ASP A C 1
ATOM 765 O O . ASP A 1 95 ? 33.351 14.421 -52.182 1.00 62.94 95 ASP A O 1
ATOM 769 N N . ALA A 1 96 ? 34.204 14.138 -50.141 1.00 72.25 96 ALA A N 1
ATOM 770 C CA . ALA A 1 96 ? 33.907 12.718 -50.103 1.00 72.25 96 ALA A CA 1
ATOM 771 C C . ALA A 1 96 ? 32.396 12.517 -50.194 1.00 72.25 96 ALA A C 1
ATOM 773 O O . ALA A 1 96 ? 31.620 13.034 -49.384 1.00 72.25 96 ALA A O 1
ATOM 774 N N . THR A 1 97 ? 31.983 11.749 -51.194 1.00 82.94 97 THR A N 1
ATOM 775 C CA . THR A 1 97 ? 30.595 11.362 -51.360 1.00 82.94 97 THR A CA 1
ATOM 776 C C . THR A 1 97 ? 30.394 9.940 -50.864 1.00 82.94 97 THR A C 1
ATOM 778 O O . THR A 1 97 ? 31.258 9.071 -50.979 1.00 82.94 97 THR A O 1
ATOM 781 N N . VAL A 1 98 ? 29.240 9.705 -50.254 1.00 84.19 98 VAL A N 1
ATOM 782 C CA . VAL A 1 98 ? 28.792 8.376 -49.847 1.00 84.19 98 VAL A CA 1
ATOM 783 C C . VAL A 1 98 ? 27.679 7.916 -50.784 1.00 84.19 98 VAL A C 1
ATOM 785 O O . VAL A 1 98 ? 26.908 8.741 -51.277 1.00 84.19 98 VAL A O 1
ATOM 788 N N . PRO A 1 99 ? 27.561 6.612 -51.073 1.00 85.00 99 PRO A N 1
ATOM 789 C CA . PRO A 1 99 ? 26.520 6.121 -51.967 1.00 85.00 99 PRO A CA 1
ATOM 790 C C . PRO A 1 99 ? 25.121 6.459 -51.430 1.00 85.00 99 PRO A C 1
ATOM 792 O O . PRO A 1 99 ? 24.892 6.458 -50.223 1.00 85.00 99 PRO A O 1
ATOM 795 N N . TYR A 1 100 ? 24.156 6.692 -52.325 1.00 84.62 100 TYR A N 1
ATOM 796 C CA . TYR A 1 100 ? 22.750 6.921 -51.951 1.00 84.62 100 TYR A CA 1
ATOM 797 C C . TYR A 1 100 ? 22.089 5.687 -51.325 1.00 84.62 100 TYR A C 1
ATOM 799 O O . TYR A 1 100 ? 21.138 5.814 -50.552 1.00 84.62 100 TYR A O 1
ATOM 807 N N . TRP A 1 101 ? 22.587 4.490 -51.650 1.00 85.38 101 TRP A N 1
ATOM 808 C CA . TRP A 1 101 ? 21.979 3.213 -51.274 1.00 85.38 101 TRP A CA 1
ATOM 809 C C . TRP A 1 101 ? 21.609 3.090 -49.783 1.00 85.38 101 TRP A C 1
ATOM 811 O O . TRP A 1 101 ? 20.433 2.837 -49.505 1.00 85.38 101 TRP A O 1
ATOM 821 N N . PRO A 1 102 ? 22.517 3.357 -48.818 1.00 80.44 102 PRO A N 1
ATOM 822 C CA . PRO A 1 102 ? 22.238 3.201 -47.389 1.00 80.44 102 PRO A CA 1
ATOM 823 C C . PRO A 1 102 ? 21.194 4.183 -46.854 1.00 80.44 102 PRO A C 1
ATOM 825 O O . PRO A 1 102 ? 20.620 3.939 -45.801 1.00 80.44 102 PRO A O 1
ATOM 828 N N . TYR A 1 103 ? 20.947 5.291 -47.560 1.00 85.38 103 TYR A N 1
ATOM 829 C CA . TYR A 1 103 ? 20.080 6.380 -47.101 1.00 85.38 103 TYR A CA 1
ATOM 830 C C . TYR A 1 103 ? 18.745 6.448 -47.851 1.00 85.38 103 TYR A C 1
ATOM 832 O O . TYR A 1 103 ? 17.769 6.957 -47.306 1.00 85.38 103 TYR A O 1
ATOM 840 N N . LYS A 1 104 ? 18.682 5.938 -49.087 1.00 87.50 104 LYS A N 1
ATOM 841 C CA . LYS A 1 104 ? 17.488 5.982 -49.946 1.00 87.50 104 LYS A CA 1
ATOM 842 C C . LYS A 1 104 ? 16.816 4.617 -50.117 1.00 87.50 104 LYS A C 1
ATOM 844 O O . LYS A 1 104 ? 15.587 4.544 -50.095 1.00 87.50 104 LYS A O 1
ATOM 849 N N . TYR A 1 105 ? 17.602 3.549 -50.261 1.00 82.25 105 TYR A N 1
ATOM 850 C CA . TYR A 1 105 ? 17.112 2.228 -50.676 1.00 82.25 105 TYR A CA 1
ATOM 851 C C . TYR A 1 105 ? 17.178 1.173 -49.571 1.00 82.25 105 TYR A C 1
ATOM 853 O O . TYR A 1 105 ? 16.371 0.244 -49.571 1.00 82.25 105 TYR A O 1
ATOM 861 N N . ASP A 1 106 ? 18.095 1.310 -48.610 1.00 74.62 106 ASP A N 1
ATOM 862 C CA . ASP A 1 106 ? 18.158 0.387 -47.481 1.00 74.62 106 ASP A CA 1
ATOM 863 C C . ASP A 1 106 ? 16.873 0.470 -46.644 1.00 74.62 106 ASP A C 1
ATOM 865 O O . ASP A 1 106 ? 16.395 1.549 -46.285 1.00 74.62 106 ASP A O 1
ATOM 869 N N . SER A 1 107 ? 16.338 -0.690 -46.281 1.00 63.78 107 SER A N 1
ATOM 870 C CA . SER A 1 107 ? 15.286 -0.852 -45.278 1.00 63.78 107 SER A CA 1
ATOM 871 C C . SER A 1 107 ? 15.572 -0.111 -43.965 1.00 63.78 107 SER A C 1
ATOM 873 O O . SER A 1 107 ? 14.645 0.412 -43.351 1.00 63.78 107 SER A O 1
ATOM 875 N N . THR A 1 108 ? 16.840 -0.001 -43.549 1.00 64.69 108 THR A N 1
ATOM 876 C CA . THR A 1 108 ? 17.221 0.721 -42.322 1.00 64.69 108 THR A CA 1
ATOM 877 C C . THR A 1 108 ? 17.034 2.240 -42.439 1.00 64.69 108 THR A C 1
ATOM 879 O O . THR A 1 108 ? 16.775 2.907 -41.437 1.00 64.69 108 THR A O 1
ATOM 882 N N . SER A 1 109 ? 17.059 2.783 -43.661 1.00 79.00 109 SER A N 1
ATOM 883 C CA . SER A 1 109 ? 16.833 4.207 -43.937 1.00 79.00 109 SER A CA 1
ATOM 884 C C . SER A 1 109 ? 15.367 4.630 -43.879 1.00 79.00 109 SER A C 1
ATOM 886 O O . SER A 1 109 ? 15.079 5.821 -43.751 1.00 79.00 109 SER A O 1
ATOM 888 N N . MET A 1 110 ? 14.430 3.675 -43.978 1.00 77.69 110 MET A N 1
ATOM 889 C CA . MET A 1 110 ? 12.991 3.962 -44.014 1.00 77.69 110 MET A CA 1
ATOM 890 C C . MET A 1 110 ? 12.546 4.740 -42.776 1.00 77.69 110 MET A C 1
ATOM 892 O O . MET A 1 110 ? 11.821 5.721 -42.906 1.00 77.69 110 MET A O 1
ATOM 896 N N . THR A 1 111 ? 13.029 4.355 -41.592 1.00 73.25 111 THR A N 1
ATOM 897 C CA . THR A 1 111 ? 12.676 5.025 -40.335 1.00 73.25 111 THR A CA 1
ATOM 898 C C . THR A 1 111 ? 13.195 6.459 -40.294 1.00 73.25 111 THR A C 1
ATOM 900 O O . THR A 1 111 ? 12.441 7.361 -39.950 1.00 73.25 111 THR A O 1
ATOM 903 N N . MET A 1 112 ? 14.453 6.699 -40.685 1.00 78.12 112 MET A N 1
ATOM 904 C CA . MET A 1 112 ? 15.011 8.060 -40.719 1.00 78.12 112 MET A CA 1
ATOM 905 C C . MET A 1 112 ? 14.261 8.957 -41.702 1.00 78.12 112 MET A C 1
ATOM 907 O O . MET A 1 112 ? 13.973 10.102 -41.376 1.00 78.12 112 MET A O 1
ATOM 911 N N . ARG A 1 113 ? 13.902 8.432 -42.878 1.00 86.75 113 ARG A N 1
ATOM 912 C CA . ARG A 1 113 ? 13.143 9.176 -43.892 1.00 86.75 113 ARG A CA 1
ATOM 913 C C . ARG A 1 113 ? 11.719 9.481 -43.444 1.00 86.75 113 ARG A C 1
ATOM 915 O O . ARG A 1 113 ? 11.288 10.619 -43.570 1.00 86.75 113 ARG A O 1
ATOM 922 N N . ALA A 1 114 ? 11.026 8.497 -42.872 1.00 80.25 114 ALA A N 1
ATOM 923 C CA . ALA A 1 114 ? 9.685 8.683 -42.328 1.00 80.25 114 ALA A CA 1
ATOM 924 C C . ALA A 1 114 ? 9.675 9.715 -41.192 1.00 80.25 114 ALA A C 1
ATOM 926 O O . ALA A 1 114 ? 8.786 10.557 -41.139 1.00 80.25 114 ALA A O 1
ATOM 927 N N . VAL A 1 115 ? 10.686 9.691 -40.315 1.00 77.19 115 VAL A N 1
ATOM 928 C CA . VAL A 1 115 ? 10.851 10.696 -39.256 1.00 77.19 115 VAL A CA 1
ATOM 929 C C . VAL A 1 115 ? 11.148 12.069 -39.856 1.00 77.19 115 VAL A C 1
ATOM 931 O O . VAL A 1 115 ? 10.472 13.025 -39.506 1.00 77.19 115 VAL A O 1
ATOM 934 N N . ALA A 1 116 ? 12.094 12.183 -40.791 1.00 85.44 116 ALA A N 1
ATOM 935 C CA . ALA A 1 116 ? 12.411 13.455 -41.444 1.00 85.44 116 ALA A CA 1
ATOM 936 C C . ALA A 1 116 ? 11.197 14.066 -42.169 1.00 85.44 116 ALA A C 1
ATOM 938 O O . ALA A 1 116 ? 11.003 15.280 -42.137 1.00 85.44 116 ALA A O 1
ATOM 939 N N . GLU A 1 117 ? 10.363 13.229 -42.788 1.00 85.38 117 GLU A N 1
ATOM 940 C CA . GLU A 1 117 ? 9.122 13.637 -43.444 1.00 85.38 117 GLU A CA 1
ATOM 941 C C . GLU A 1 117 ? 8.040 14.062 -42.447 1.00 85.38 117 GLU A C 1
ATOM 943 O O . GLU A 1 117 ? 7.462 15.135 -42.610 1.00 85.38 117 GLU A O 1
ATOM 948 N N . LEU A 1 118 ? 7.818 13.273 -41.391 1.00 81.06 118 LEU A N 1
ATOM 949 C CA . LEU A 1 118 ? 6.867 13.578 -40.320 1.00 81.06 118 LEU A CA 1
ATOM 950 C C . LEU A 1 118 ? 7.221 14.880 -39.588 1.00 81.06 118 LEU A C 1
ATOM 952 O O . LEU A 1 118 ? 6.338 15.662 -39.245 1.00 81.06 118 LEU A O 1
ATOM 956 N N . LEU A 1 119 ? 8.513 15.103 -39.351 1.00 78.81 119 LEU A N 1
ATOM 957 C CA . LEU A 1 119 ? 9.057 16.286 -38.687 1.00 78.81 119 LEU A CA 1
ATOM 958 C C . LEU A 1 119 ? 9.192 17.499 -39.617 1.00 78.81 119 LEU A C 1
ATOM 960 O O . LEU A 1 119 ? 9.583 18.566 -39.152 1.00 78.81 119 LEU A O 1
ATOM 964 N N . ALA A 1 120 ? 8.924 17.339 -40.917 1.00 85.94 120 ALA A N 1
ATOM 965 C CA . ALA A 1 120 ? 9.173 18.354 -41.940 1.00 85.94 120 ALA A CA 1
ATOM 966 C C . ALA A 1 120 ? 10.586 18.972 -41.841 1.00 85.94 120 ALA A C 1
ATOM 968 O O . ALA A 1 120 ? 10.762 20.186 -41.947 1.00 85.94 120 ALA A O 1
ATOM 969 N N . VAL A 1 121 ? 11.600 18.125 -41.628 1.00 81.62 121 VAL A N 1
ATOM 970 C CA . VAL A 1 121 ? 12.984 18.556 -41.391 1.00 81.62 121 VAL A CA 1
ATOM 971 C C . VAL A 1 121 ? 13.518 19.360 -42.586 1.00 81.62 121 VAL A C 1
ATOM 973 O O . VAL A 1 121 ? 13.554 18.836 -43.707 1.00 81.62 121 VAL A O 1
ATOM 976 N N . PRO A 1 122 ? 13.981 20.610 -42.379 1.00 77.12 122 PRO A N 1
ATOM 977 C CA . PRO A 1 122 ? 14.590 21.392 -43.445 1.00 77.12 122 PRO A CA 1
ATOM 978 C C . PRO A 1 122 ? 15.926 20.767 -43.868 1.00 77.12 122 PRO A C 1
ATOM 980 O O . PRO A 1 122 ? 16.646 20.190 -43.057 1.00 77.12 122 PRO A O 1
ATOM 983 N N . ASN A 1 123 ? 16.286 20.917 -45.145 1.00 77.38 123 ASN A N 1
ATOM 984 C CA . ASN A 1 123 ? 17.575 20.489 -45.714 1.00 77.38 123 ASN A CA 1
ATOM 985 C C . ASN A 1 123 ? 17.822 18.973 -45.799 1.00 77.38 123 ASN A C 1
ATOM 987 O O . ASN A 1 123 ? 18.946 18.553 -46.081 1.00 77.38 123 ASN A O 1
ATOM 991 N N . TRP A 1 124 ? 16.795 18.138 -45.627 1.00 87.06 124 TRP A N 1
ATOM 992 C CA . TRP A 1 124 ? 16.900 16.740 -46.037 1.00 87.06 124 TRP A CA 1
ATOM 993 C C . TRP A 1 124 ? 16.933 16.645 -47.564 1.00 87.06 124 TRP A C 1
ATOM 995 O O . TRP A 1 124 ? 16.150 17.311 -48.243 1.00 87.06 124 TRP A O 1
ATOM 1005 N N . SER A 1 125 ? 17.814 15.808 -48.120 1.00 90.31 125 SER A N 1
ATOM 1006 C CA . SER A 1 125 ? 17.889 15.638 -49.576 1.00 90.31 125 SER A CA 1
ATOM 1007 C C . SER A 1 125 ? 16.531 15.187 -50.129 1.00 90.31 125 SER A C 1
ATOM 1009 O O . SER A 1 125 ? 16.024 14.115 -49.786 1.00 90.31 125 SER A O 1
ATOM 1011 N N . SER A 1 126 ? 15.944 16.000 -51.007 1.00 90.00 126 SER A N 1
ATOM 1012 C CA . SER A 1 126 ? 14.661 15.720 -51.666 1.00 90.00 126 SER A CA 1
ATOM 1013 C C . SER A 1 126 ? 14.712 14.437 -52.495 1.00 90.00 126 SER A C 1
ATOM 1015 O O . SER A 1 126 ? 13.728 13.699 -52.568 1.00 90.00 126 SER A O 1
ATOM 1017 N N . CYS A 1 127 ? 15.894 14.120 -53.027 1.00 90.81 127 CYS A N 1
ATOM 1018 C CA . CYS A 1 127 ? 16.159 12.868 -53.714 1.00 90.81 127 CYS A CA 1
ATOM 1019 C C . CYS A 1 127 ? 16.063 11.649 -52.781 1.00 90.81 127 CYS A C 1
ATOM 1021 O O . CYS A 1 127 ? 15.536 10.607 -53.170 1.00 90.81 127 CYS A O 1
ATOM 1023 N N . VAL A 1 128 ? 16.540 11.776 -51.536 1.00 91.38 128 VAL A N 1
ATOM 1024 C CA . VAL A 1 128 ? 16.456 10.718 -50.516 1.00 91.38 128 VAL A CA 1
ATOM 1025 C C . VAL A 1 128 ? 15.007 10.505 -50.059 1.00 91.38 128 VAL A C 1
ATOM 1027 O O . VAL A 1 128 ? 14.612 9.371 -49.795 1.00 91.38 128 VAL A O 1
ATOM 1030 N N . LEU A 1 129 ? 14.195 11.567 -50.012 1.00 91.88 129 LEU A N 1
ATOM 1031 C CA . LEU A 1 129 ? 12.765 11.511 -49.666 1.00 91.88 129 LEU A CA 1
ATOM 1032 C C . LEU A 1 129 ? 11.841 11.140 -50.830 1.00 91.88 129 LEU A C 1
ATOM 1034 O O . LEU A 1 129 ? 10.632 11.151 -50.644 1.00 91.88 129 LEU A O 1
ATOM 1038 N N . TRP A 1 130 ? 12.371 10.821 -52.015 1.00 90.12 130 TRP A N 1
ATOM 1039 C CA . TRP A 1 130 ? 11.558 10.515 -53.203 1.00 90.12 130 TRP A CA 1
ATOM 1040 C C . TRP A 1 130 ? 10.642 11.657 -53.668 1.00 90.12 130 TRP A C 1
ATOM 1042 O O . TRP A 1 130 ? 9.689 11.426 -54.404 1.00 90.12 130 TRP A O 1
ATOM 1052 N N . ARG A 1 131 ? 10.932 12.898 -53.262 1.00 89.50 131 ARG A N 1
ATOM 1053 C CA . ARG A 1 131 ? 10.173 14.084 -53.693 1.00 89.50 131 ARG A CA 1
ATOM 1054 C C . ARG A 1 131 ? 10.614 14.581 -55.063 1.00 89.50 131 ARG A C 1
ATOM 1056 O O . ARG A 1 131 ? 9.838 15.216 -55.767 1.00 89.50 131 ARG A O 1
ATOM 1063 N N . THR A 1 132 ? 11.858 14.289 -55.426 1.00 89.56 132 THR A N 1
ATOM 1064 C CA . THR A 1 132 ? 12.417 14.606 -56.738 1.00 89.56 132 THR A CA 1
ATOM 1065 C C . THR A 1 132 ? 12.303 13.384 -57.655 1.00 89.56 132 THR A C 1
ATOM 1067 O O . THR A 1 132 ? 12.635 12.280 -57.208 1.00 89.56 132 THR A O 1
ATOM 1070 N N . PRO A 1 133 ? 11.874 13.559 -58.920 1.00 87.94 133 PRO A N 1
ATOM 1071 C CA . PRO A 1 133 ? 11.926 12.519 -59.945 1.00 87.94 133 PRO A CA 1
ATOM 1072 C C . PRO A 1 133 ? 13.323 11.888 -60.060 1.00 87.94 133 PRO A C 1
ATOM 1074 O O . PRO A 1 133 ? 14.337 12.564 -59.872 1.00 87.94 133 PRO A O 1
ATOM 1077 N N . ALA A 1 134 ? 13.387 10.581 -60.328 1.00 77.81 134 ALA A N 1
ATOM 1078 C CA . ALA A 1 134 ? 14.641 9.819 -60.297 1.00 77.81 134 ALA A CA 1
ATOM 1079 C C . ALA A 1 134 ? 15.668 10.285 -61.347 1.00 77.81 134 ALA A C 1
ATOM 1081 O O . ALA A 1 134 ? 16.868 10.206 -61.111 1.00 77.81 134 ALA A O 1
ATOM 1082 N N . ASP A 1 135 ? 15.198 10.811 -62.472 1.00 83.94 135 ASP A N 1
ATOM 1083 C CA . ASP A 1 135 ? 15.979 11.390 -63.568 1.00 83.94 135 ASP A CA 1
ATOM 1084 C C . ASP A 1 135 ? 16.649 12.725 -63.205 1.00 83.94 135 ASP A C 1
ATOM 1086 O O . ASP A 1 135 ? 17.706 13.050 -63.740 1.00 83.94 135 ASP A O 1
ATOM 1090 N N . ALA A 1 136 ? 16.094 13.469 -62.245 1.00 87.06 136 ALA A N 1
ATOM 1091 C CA . ALA A 1 136 ? 16.686 14.705 -61.729 1.00 87.06 136 ALA A CA 1
ATOM 1092 C C . ALA A 1 136 ? 17.672 14.468 -60.563 1.00 87.06 136 ALA A C 1
ATOM 1094 O O . ALA A 1 136 ? 18.305 15.405 -60.071 1.00 87.06 136 ALA A O 1
ATOM 1095 N N . CYS A 1 137 ? 17.830 13.219 -60.115 1.00 88.62 137 CYS A N 1
ATOM 1096 C CA . CYS A 1 137 ? 18.786 12.830 -59.086 1.00 88.62 137 CYS A CA 1
ATOM 1097 C C . CYS A 1 137 ? 20.101 12.335 -59.697 1.00 88.62 137 CYS A C 1
ATOM 1099 O O . CYS A 1 137 ? 20.146 11.266 -60.301 1.00 88.62 137 CYS A O 1
ATOM 1101 N N . ASN A 1 138 ? 21.214 13.025 -59.439 1.00 88.94 138 ASN A N 1
ATOM 1102 C CA . ASN A 1 138 ? 22.538 12.500 -59.781 1.00 88.94 138 ASN A CA 1
ATOM 1103 C C . ASN A 1 138 ? 23.015 11.471 -58.734 1.00 88.94 138 ASN A C 1
ATOM 1105 O O . ASN A 1 138 ? 23.928 11.726 -57.951 1.00 88.94 138 ASN A O 1
ATOM 1109 N N . GLU A 1 139 ? 22.354 10.312 -58.677 1.00 87.94 139 GLU A N 1
ATOM 1110 C CA . GLU A 1 139 ? 22.687 9.239 -57.727 1.00 87.94 139 GLU A CA 1
ATOM 1111 C C . GLU A 1 139 ? 24.114 8.681 -57.868 1.00 87.94 139 GLU A C 1
ATOM 1113 O O . GLU A 1 139 ? 24.731 8.415 -56.831 1.00 87.94 139 GLU A O 1
ATOM 1118 N N . PRO A 1 140 ? 24.684 8.539 -59.085 1.00 88.12 140 PRO A N 1
ATOM 1119 C CA . PRO A 1 140 ? 26.062 8.080 -59.256 1.00 88.12 140 PRO A CA 1
ATOM 1120 C C . PRO A 1 140 ? 27.105 9.004 -58.619 1.00 88.12 140 PRO A C 1
ATOM 1122 O O . PRO A 1 140 ? 28.157 8.528 -58.206 1.00 88.12 140 PRO A O 1
ATOM 1125 N N . ALA A 1 141 ? 26.813 10.306 -58.500 1.00 87.00 141 ALA A N 1
ATOM 1126 C CA . ALA A 1 141 ? 27.707 11.258 -57.839 1.00 87.00 141 ALA A CA 1
ATOM 1127 C C . ALA A 1 141 ? 27.763 11.076 -56.311 1.00 87.00 141 ALA A C 1
ATOM 1129 O O . ALA A 1 141 ? 28.706 11.540 -55.673 1.00 87.00 141 ALA A O 1
ATOM 1130 N N . GLY A 1 142 ? 26.793 10.370 -55.721 1.00 87.12 142 GLY A N 1
ATOM 1131 C CA . GLY A 1 142 ? 26.709 10.160 -54.279 1.00 87.12 142 GLY A CA 1
ATOM 1132 C C . GLY A 1 142 ? 26.203 11.382 -53.502 1.00 87.12 142 GLY A C 1
ATOM 1133 O O . GLY A 1 142 ? 25.920 12.448 -54.048 1.00 87.12 142 GLY A O 1
ATOM 1134 N N . LEU A 1 143 ? 26.034 11.201 -52.196 1.00 88.38 143 LEU A N 1
ATOM 1135 C CA . LEU A 1 143 ? 25.666 12.243 -51.244 1.00 88.38 143 LEU A CA 1
ATOM 1136 C C . LEU A 1 143 ? 26.935 12.841 -50.633 1.00 88.38 143 LEU A C 1
ATOM 1138 O O . LEU A 1 143 ? 27.732 12.076 -50.091 1.00 88.38 143 LEU A O 1
ATOM 1142 N N . PRO A 1 144 ? 27.116 14.171 -50.635 1.00 88.88 144 PRO A N 1
ATOM 1143 C CA . PRO A 1 144 ? 28.213 14.797 -49.909 1.00 88.88 144 PRO A CA 1
ATOM 1144 C C . PRO A 1 144 ? 28.174 14.408 -48.430 1.00 88.88 144 PRO A C 1
ATOM 1146 O O . PRO A 1 144 ? 27.119 14.466 -47.789 1.00 88.88 144 PRO A O 1
ATOM 1149 N N . LEU A 1 145 ? 29.325 14.041 -47.870 1.00 81.44 145 LEU A N 1
ATOM 1150 C CA . LEU A 1 145 ? 29.431 13.596 -46.482 1.00 81.44 145 LEU A CA 1
ATOM 1151 C C . LEU A 1 145 ? 28.896 14.650 -45.493 1.00 81.44 145 LEU A C 1
ATOM 1153 O O . LEU A 1 145 ? 28.195 14.311 -44.540 1.00 81.44 145 LEU A O 1
ATOM 1157 N N . ALA A 1 146 ? 29.129 15.938 -45.767 1.00 79.50 146 ALA A N 1
ATOM 1158 C CA . ALA A 1 146 ? 28.590 17.048 -44.978 1.00 79.50 146 ALA A CA 1
ATOM 1159 C C . ALA A 1 146 ? 27.048 17.087 -44.957 1.00 79.50 146 ALA A C 1
ATOM 1161 O O . ALA A 1 146 ? 26.444 17.390 -43.926 1.00 79.50 146 ALA A O 1
ATOM 1162 N N . THR A 1 147 ? 26.396 16.752 -46.074 1.00 85.06 147 THR A N 1
ATOM 1163 C CA . THR A 1 147 ? 24.930 16.667 -46.163 1.00 85.06 147 THR A CA 1
ATOM 1164 C C . THR A 1 147 ? 24.403 15.511 -45.323 1.00 85.06 147 THR A C 1
ATOM 1166 O O . THR A 1 147 ? 23.399 15.666 -44.634 1.00 85.06 147 THR A O 1
ATOM 1169 N N . VAL A 1 148 ? 25.100 14.374 -45.320 1.00 85.25 148 VAL A N 1
ATOM 1170 C CA . VAL A 1 148 ? 24.722 13.205 -44.518 1.00 85.25 148 VAL A CA 1
ATOM 1171 C C . VAL A 1 148 ? 24.834 13.476 -43.021 1.00 85.25 148 VAL A C 1
ATOM 1173 O O . VAL A 1 148 ? 23.905 13.148 -42.284 1.00 85.25 148 VAL A O 1
ATOM 1176 N N . PHE A 1 149 ? 25.913 14.117 -42.567 1.00 82.50 149 PHE A N 1
ATOM 1177 C CA . PHE A 1 149 ? 26.031 14.521 -41.164 1.00 82.50 149 PHE A CA 1
ATOM 1178 C C . PHE A 1 149 ? 24.930 15.503 -40.764 1.00 82.50 149 PHE A C 1
ATOM 1180 O O . PHE A 1 149 ? 24.259 15.273 -39.765 1.00 82.50 149 PHE A O 1
ATOM 1187 N N . ARG A 1 150 ? 24.637 16.511 -41.599 1.00 81.31 150 ARG A N 1
ATOM 1188 C CA . ARG A 1 150 ? 23.512 17.430 -41.353 1.00 81.31 150 ARG A CA 1
ATOM 1189 C C . ARG A 1 150 ? 22.167 16.713 -41.283 1.00 81.31 150 ARG A C 1
ATOM 1191 O O . ARG A 1 150 ? 21.365 17.031 -40.416 1.00 81.31 150 ARG A O 1
ATOM 1198 N N . MET A 1 151 ? 21.908 15.748 -42.165 1.00 86.06 151 MET A N 1
ATOM 1199 C CA . MET A 1 151 ? 20.692 14.932 -42.102 1.00 86.06 151 MET A CA 1
ATOM 1200 C C . MET A 1 151 ? 20.595 14.228 -40.739 1.00 86.06 151 MET A C 1
ATOM 1202 O O . MET A 1 151 ? 19.597 14.366 -40.036 1.00 86.06 151 MET A O 1
ATOM 1206 N N . ILE A 1 152 ? 21.650 13.531 -40.317 1.00 82.44 152 ILE A N 1
ATOM 1207 C CA . ILE A 1 152 ? 21.671 12.817 -39.032 1.00 82.44 152 ILE A CA 1
ATOM 1208 C C . ILE A 1 152 ? 21.484 13.783 -37.853 1.00 82.44 152 ILE A C 1
ATOM 1210 O O . ILE A 1 152 ? 20.639 13.530 -36.991 1.00 82.44 152 ILE A O 1
ATOM 1214 N N . ASP A 1 153 ? 22.206 14.903 -37.845 1.00 76.62 153 ASP A N 1
ATOM 1215 C CA . ASP A 1 153 ? 22.149 15.901 -36.778 1.00 76.62 153 ASP A CA 1
ATOM 1216 C C . ASP A 1 153 ? 20.758 16.515 -36.645 1.00 76.62 153 ASP A C 1
ATOM 1218 O O . ASP A 1 153 ? 20.271 16.665 -35.526 1.00 76.62 153 ASP A O 1
ATOM 1222 N N . ILE A 1 154 ? 20.082 16.830 -37.755 1.00 76.44 154 ILE A N 1
ATOM 1223 C CA . ILE A 1 154 ? 18.760 17.465 -37.695 1.00 76.44 154 ILE A CA 1
ATOM 1224 C C . ILE A 1 154 ? 17.675 16.464 -37.289 1.00 76.44 154 ILE A C 1
ATOM 1226 O O . ILE A 1 154 ? 16.770 16.832 -36.547 1.00 76.44 154 ILE A O 1
ATOM 1230 N N . VAL A 1 155 ? 17.761 15.190 -37.687 1.00 74.19 155 VAL A N 1
ATOM 1231 C CA . VAL A 1 155 ? 16.853 14.165 -37.134 1.00 74.19 155 VAL A CA 1
ATOM 1232 C C . VAL A 1 155 ? 17.119 13.938 -35.648 1.00 74.19 155 VAL A C 1
ATOM 1234 O O . VAL A 1 155 ? 16.171 13.726 -34.897 1.00 74.19 155 VAL A O 1
ATOM 1237 N N . SER A 1 156 ? 18.371 14.040 -35.198 1.00 68.25 156 SER A N 1
ATOM 1238 C CA . SER A 1 156 ? 18.701 13.983 -33.771 1.00 68.25 156 SER A CA 1
ATOM 1239 C C . SER A 1 156 ? 18.126 15.181 -33.002 1.00 68.25 156 SER A C 1
ATOM 1241 O O . SER A 1 156 ? 17.470 14.985 -31.981 1.00 68.25 156 SER A O 1
ATOM 1243 N N . HIS A 1 157 ? 18.313 16.407 -33.500 1.00 65.62 157 HIS A N 1
ATOM 1244 C CA . HIS A 1 157 ? 17.822 17.634 -32.856 1.00 65.62 157 HIS A CA 1
ATOM 1245 C C . HIS A 1 157 ? 16.293 17.753 -32.920 1.00 65.62 157 HIS A C 1
ATOM 1247 O O . HIS A 1 157 ? 15.649 17.991 -31.905 1.00 65.62 157 HIS A O 1
ATOM 1253 N N . GLY A 1 158 ? 15.678 17.492 -34.077 1.00 61.09 158 GLY A N 1
ATOM 1254 C CA . GLY A 1 158 ? 14.220 17.525 -34.231 1.00 61.09 158 GLY A CA 1
ATOM 1255 C C . GLY A 1 158 ? 13.502 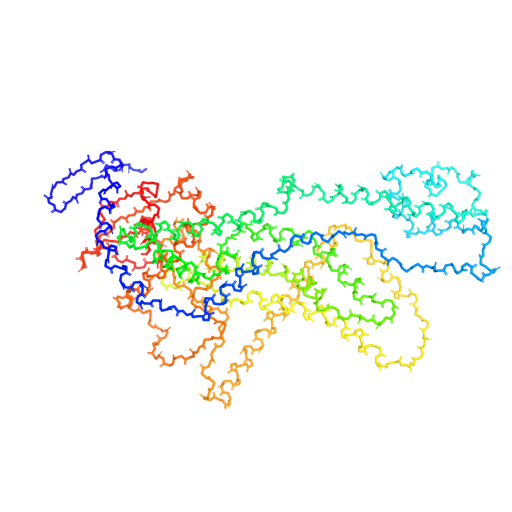16.465 -33.391 1.00 61.09 158 GLY A C 1
ATOM 1256 O O . GLY A 1 158 ? 12.354 16.655 -32.992 1.00 61.09 158 GLY A O 1
ATOM 1257 N N . ARG A 1 159 ? 14.184 15.358 -33.069 1.00 54.84 159 ARG A N 1
ATOM 1258 C CA . ARG A 1 159 ? 13.678 14.352 -32.134 1.00 54.84 159 ARG A CA 1
ATOM 1259 C C . ARG A 1 159 ? 13.790 14.799 -30.674 1.00 54.84 159 ARG A C 1
ATOM 1261 O O . ARG A 1 159 ? 12.867 14.528 -29.915 1.00 54.84 159 ARG A O 1
ATOM 1268 N N . GLN A 1 160 ? 14.854 15.507 -30.287 1.00 53.62 160 GLN A N 1
ATOM 1269 C CA . GLN A 1 160 ? 14.970 16.078 -28.936 1.00 53.62 160 GLN A CA 1
ATOM 1270 C C . GLN A 1 160 ? 13.814 17.038 -28.622 1.00 53.62 160 GLN A C 1
ATOM 1272 O O . GLN A 1 160 ? 13.277 16.990 -27.518 1.00 53.62 160 GLN A O 1
ATOM 1277 N N . ASP A 1 161 ? 13.359 17.813 -29.609 1.00 50.25 161 ASP A N 1
ATOM 1278 C CA . ASP A 1 161 ? 12.214 18.716 -29.445 1.00 50.25 161 ASP A CA 1
ATOM 1279 C C . ASP A 1 161 ? 10.855 17.983 -29.399 1.00 50.25 161 ASP A C 1
ATOM 1281 O O . ASP A 1 161 ? 9.917 18.454 -28.753 1.00 50.25 161 ASP A O 1
ATOM 1285 N N . GLN A 1 162 ? 10.723 16.808 -30.033 1.00 47.00 162 GLN A N 1
ATOM 1286 C CA . GLN A 1 162 ? 9.467 16.037 -30.055 1.00 47.00 162 GLN A CA 1
ATOM 1287 C C . GLN A 1 162 ? 9.341 14.937 -28.996 1.00 47.00 162 GLN A C 1
ATOM 1289 O O . GLN A 1 162 ? 8.213 14.605 -28.620 1.00 47.00 162 GLN A O 1
ATOM 1294 N N . ASP A 1 163 ? 10.435 14.388 -28.465 1.00 45.97 163 ASP A N 1
ATOM 1295 C CA . ASP A 1 163 ? 10.374 13.417 -27.361 1.00 45.97 163 ASP A CA 1
ATOM 1296 C C . ASP A 1 163 ? 9.800 14.077 -26.077 1.00 45.97 163 ASP A C 1
ATOM 1298 O O . ASP A 1 163 ? 9.188 13.398 -25.250 1.00 45.97 163 ASP A O 1
ATOM 1302 N N . VAL A 1 164 ? 9.826 15.417 -25.979 1.00 46.88 164 VAL A N 1
ATOM 1303 C CA . VAL A 1 164 ? 9.079 16.218 -24.981 1.00 46.88 164 VAL A CA 1
ATOM 1304 C C . VAL A 1 164 ? 7.553 16.206 -25.233 1.00 46.88 164 VAL A C 1
ATOM 1306 O O . VAL A 1 164 ? 6.750 16.301 -24.298 1.00 46.88 164 VAL A O 1
ATOM 1309 N N . VAL A 1 165 ? 7.120 16.040 -26.487 1.00 41.62 165 VAL A N 1
ATOM 1310 C CA . VAL A 1 165 ? 5.725 16.210 -26.948 1.00 41.62 165 VAL A CA 1
ATOM 1311 C C . VAL A 1 165 ? 4.962 14.877 -27.106 1.00 41.62 165 VAL A C 1
ATOM 1313 O O . VAL A 1 165 ? 3.735 14.835 -27.008 1.00 41.62 165 VAL A O 1
ATOM 1316 N N . VAL A 1 166 ? 5.652 13.748 -27.306 1.00 38.88 166 VAL A N 1
ATOM 1317 C CA . VAL A 1 166 ? 4.993 12.428 -27.441 1.00 38.88 166 VAL A CA 1
ATOM 1318 C C . VAL A 1 166 ? 4.820 11.726 -26.088 1.00 38.88 166 VAL A C 1
ATOM 1320 O O . VAL A 1 166 ? 3.785 11.099 -25.853 1.00 38.88 166 VAL A O 1
ATOM 1323 N N . PHE A 1 167 ? 5.731 11.936 -25.131 1.00 41.59 167 PHE A N 1
ATOM 1324 C CA . PHE A 1 167 ? 5.526 11.525 -23.731 1.00 41.59 167 PHE A CA 1
ATOM 1325 C C . PHE A 1 167 ? 4.414 12.319 -23.020 1.00 41.59 167 PHE A C 1
ATOM 1327 O O . PHE A 1 167 ? 3.957 11.937 -21.942 1.00 41.59 167 PHE A O 1
ATOM 1334 N N . THR A 1 168 ? 3.935 13.414 -23.617 1.00 41.50 168 THR A N 1
ATOM 1335 C CA . THR A 1 168 ? 2.892 14.278 -23.050 1.00 41.50 168 THR A CA 1
ATOM 1336 C C . THR A 1 168 ? 1.461 13.920 -23.447 1.00 41.50 168 THR A C 1
ATOM 1338 O O . THR A 1 168 ? 0.550 14.546 -22.917 1.00 41.50 168 THR A O 1
ATOM 1341 N N . ARG A 1 169 ? 1.208 12.898 -24.283 1.00 38.78 169 ARG A N 1
ATOM 1342 C CA . ARG A 1 169 ? -0.166 12.568 -24.739 1.00 38.78 169 ARG A CA 1
ATOM 1343 C C . ARG A 1 169 ? -0.832 11.322 -24.140 1.00 38.78 169 ARG A C 1
ATOM 1345 O O . ARG A 1 169 ? -2.010 11.110 -24.390 1.00 38.78 169 ARG A O 1
ATOM 1352 N N . VAL A 1 170 ? -0.169 10.551 -23.274 1.00 42.19 170 VAL A N 1
ATOM 1353 C CA . VAL A 1 170 ? -0.831 9.519 -22.422 1.00 42.19 170 VAL A CA 1
ATOM 1354 C C . VAL A 1 170 ? -1.101 10.092 -21.023 1.00 42.19 170 VAL A C 1
ATOM 1356 O O . VAL A 1 170 ? -0.989 9.432 -19.993 1.00 42.19 170 VAL A O 1
ATOM 1359 N N . ARG A 1 171 ? -1.359 11.400 -20.974 1.00 43.50 171 ARG A N 1
ATOM 1360 C CA . ARG A 1 171 ? -1.036 12.231 -19.824 1.00 43.50 171 ARG A CA 1
ATOM 1361 C C . ARG A 1 171 ? -2.272 12.834 -19.168 1.00 43.50 171 ARG A C 1
ATOM 1363 O O . ARG A 1 171 ? -2.105 13.727 -18.377 1.00 43.50 171 ARG A O 1
ATOM 1370 N N . ASP A 1 172 ? -3.494 12.352 -19.353 1.00 41.66 172 ASP A N 1
ATOM 1371 C CA . ASP A 1 172 ? -4.658 13.105 -18.829 1.00 41.66 172 ASP A CA 1
ATOM 1372 C C . ASP A 1 172 ? -5.009 12.871 -17.340 1.00 41.66 172 ASP A C 1
ATOM 1374 O O . ASP A 1 172 ? -5.909 13.505 -16.800 1.00 41.66 172 ASP A O 1
ATOM 1378 N N . CYS A 1 173 ? -4.207 12.082 -16.610 1.00 44.62 173 CYS A N 1
ATOM 1379 C CA . CYS A 1 173 ? -4.029 12.232 -15.148 1.00 44.62 173 CYS A CA 1
ATOM 1380 C C . CYS A 1 173 ? -2.602 12.662 -14.750 1.00 44.62 173 CYS A C 1
ATOM 1382 O O . CYS A 1 173 ? -2.300 12.795 -13.569 1.00 44.62 173 CYS A O 1
ATOM 1384 N N . ALA A 1 174 ? -1.719 12.872 -15.728 1.00 44.34 174 ALA A N 1
ATOM 1385 C CA . ALA A 1 174 ? -0.326 13.277 -15.548 1.00 44.34 174 ALA A CA 1
ATOM 1386 C C . ALA A 1 174 ? -0.031 14.699 -16.098 1.00 44.34 174 ALA A C 1
ATOM 1388 O O . ALA A 1 174 ? 1.121 15.138 -16.071 1.00 44.34 174 ALA A O 1
ATOM 1389 N N . SER A 1 175 ? -1.028 15.395 -16.667 1.00 43.47 175 SER A N 1
ATOM 1390 C CA . SER A 1 175 ? -0.917 16.665 -17.411 1.00 43.47 175 SER A CA 1
ATOM 1391 C C . SER A 1 175 ? -1.302 17.866 -16.557 1.00 43.47 175 SER A C 1
ATOM 1393 O O . SER A 1 175 ? -0.951 18.989 -16.905 1.00 43.47 175 SER A O 1
ATOM 1395 N N . ALA A 1 176 ? -1.881 17.637 -15.374 1.00 42.97 176 ALA A N 1
ATOM 1396 C CA . ALA A 1 176 ? -1.670 18.530 -14.243 1.00 42.97 176 ALA A CA 1
ATOM 1397 C C . ALA A 1 176 ? -0.244 18.268 -13.725 1.00 42.97 176 ALA A C 1
ATOM 1399 O O . ALA A 1 176 ? -0.015 17.350 -12.941 1.00 42.97 176 ALA A O 1
ATOM 1400 N N . GLY A 1 177 ? 0.720 18.982 -14.309 1.00 41.22 177 GLY A N 1
ATOM 1401 C CA . GLY A 1 177 ? 2.157 18.764 -14.180 1.00 41.22 177 GLY A CA 1
ATOM 1402 C C . GLY A 1 177 ? 2.661 18.614 -12.746 1.00 41.22 177 GLY A C 1
ATOM 1403 O O . GLY A 1 177 ? 2.573 19.534 -11.944 1.00 41.22 177 GLY A O 1
ATOM 1404 N N . ASP A 1 178 ? 3.136 17.410 -12.445 1.00 47.38 178 ASP A N 1
ATOM 1405 C CA . ASP A 1 178 ? 4.422 17.035 -11.839 1.00 47.38 178 ASP A CA 1
ATOM 1406 C C . ASP A 1 178 ? 4.254 15.621 -11.258 1.00 47.38 178 ASP A C 1
ATOM 1408 O O . ASP A 1 178 ? 3.138 15.124 -11.091 1.00 47.38 178 ASP A O 1
ATOM 1412 N N . GLY A 1 179 ? 5.340 14.936 -10.898 1.00 54.59 179 GLY A N 1
ATOM 1413 C CA . GLY A 1 179 ? 5.271 13.719 -10.065 1.00 54.59 179 GLY A CA 1
ATOM 1414 C C . GLY A 1 179 ? 4.472 13.896 -8.754 1.00 54.59 179 GLY A C 1
ATOM 1415 O O . GLY A 1 179 ? 4.137 12.911 -8.085 1.00 54.59 179 GLY A O 1
ATOM 1416 N N . THR A 1 180 ? 4.080 15.140 -8.458 1.00 63.41 180 THR A N 1
ATOM 1417 C CA . THR A 1 180 ? 3.285 15.621 -7.337 1.00 63.41 180 THR A CA 1
ATOM 1418 C C . THR A 1 180 ? 2.003 14.851 -7.097 1.00 63.41 180 THR A C 1
ATOM 1420 O O . THR A 1 180 ? 1.741 14.598 -5.944 1.00 63.41 180 THR A O 1
ATOM 1423 N N . CYS A 1 181 ? 1.187 14.414 -8.062 1.00 71.88 181 CYS A N 1
ATOM 1424 C CA . CYS A 1 181 ? -0.109 13.812 -7.677 1.00 71.88 181 CYS A CA 1
ATOM 1425 C C . CYS A 1 181 ? 0.040 12.508 -6.861 1.00 71.88 181 CYS A C 1
ATOM 1427 O O . CYS A 1 181 ? -0.656 12.306 -5.862 1.00 71.88 181 CYS A O 1
ATOM 1429 N N . ARG A 1 182 ? 0.974 11.626 -7.248 1.00 78.62 182 ARG A N 1
ATOM 1430 C CA . ARG A 1 182 ? 1.251 10.377 -6.511 1.00 78.62 182 ARG A CA 1
ATOM 1431 C C . ARG A 1 182 ? 1.947 10.649 -5.186 1.00 78.62 182 ARG A C 1
ATOM 1433 O O . ARG A 1 182 ? 1.516 10.144 -4.151 1.00 78.62 182 ARG A O 1
ATOM 1440 N N . GLN A 1 183 ? 2.997 11.463 -5.225 1.00 82.19 183 GLN A N 1
ATOM 1441 C CA . GLN A 1 183 ? 3.760 11.825 -4.036 1.00 82.19 183 GLN A CA 1
ATOM 1442 C C . GLN A 1 183 ? 2.901 12.629 -3.058 1.00 82.19 183 GLN A C 1
ATOM 1444 O O . GLN A 1 183 ? 2.886 12.327 -1.874 1.00 82.19 183 GLN A O 1
ATOM 1449 N N . ALA A 1 184 ? 2.107 13.587 -3.531 1.00 86.62 184 ALA A N 1
ATOM 1450 C CA . ALA A 1 184 ? 1.167 14.364 -2.730 1.00 86.62 184 ALA A CA 1
ATOM 1451 C C . ALA A 1 184 ? 0.104 13.472 -2.101 1.00 86.62 184 ALA A C 1
ATOM 1453 O O . ALA A 1 184 ? -0.237 13.711 -0.952 1.00 86.62 184 ALA A O 1
ATOM 1454 N N . TYR A 1 185 ? -0.383 12.423 -2.778 1.00 89.50 185 TYR A N 1
ATOM 1455 C CA . TYR A 1 185 ? -1.266 11.453 -2.124 1.00 89.50 185 TYR A CA 1
ATOM 1456 C C . TYR A 1 185 ? -0.558 10.752 -0.959 1.00 89.50 185 TYR A C 1
ATOM 1458 O O . TYR A 1 185 ? -1.118 10.644 0.131 1.00 89.50 185 TYR A O 1
ATOM 1466 N N . MET A 1 186 ? 0.682 10.301 -1.169 1.00 89.62 186 MET A N 1
ATOM 1467 C CA . MET A 1 186 ? 1.491 9.652 -0.134 1.00 89.62 186 MET A CA 1
ATOM 1468 C C . MET A 1 186 ? 1.788 10.587 1.043 1.00 89.62 186 MET A C 1
ATOM 1470 O O . MET A 1 186 ? 1.600 10.201 2.198 1.00 89.62 186 MET A O 1
ATOM 1474 N N . TRP A 1 187 ? 2.168 11.832 0.762 1.00 90.75 187 TRP A N 1
ATOM 1475 C CA . TRP A 1 187 ? 2.397 12.877 1.754 1.00 90.75 187 TRP A CA 1
ATOM 1476 C C . TRP A 1 187 ? 1.122 13.251 2.497 1.00 90.75 187 TRP A C 1
ATOM 1478 O O . TRP A 1 187 ? 1.121 13.292 3.723 1.00 90.75 187 TRP A O 1
ATOM 1488 N N . LEU A 1 188 ? 0.016 13.457 1.783 1.00 93.31 188 LEU A N 1
ATOM 1489 C CA . LEU A 1 188 ? -1.286 13.730 2.380 1.00 93.31 188 LEU A CA 1
ATOM 1490 C C . LEU A 1 188 ? -1.699 12.584 3.300 1.00 93.31 188 LEU A C 1
ATOM 1492 O O . LEU A 1 188 ? -2.137 12.832 4.418 1.00 93.31 188 LEU A O 1
ATOM 1496 N N . ARG A 1 189 ? -1.510 11.332 2.875 1.00 93.69 189 ARG A N 1
ATOM 1497 C CA . ARG A 1 189 ? -1.786 10.161 3.709 1.00 93.69 189 ARG A CA 1
ATOM 1498 C C . ARG A 1 189 ? -0.905 10.130 4.956 1.00 93.69 189 ARG A C 1
ATOM 1500 O O . ARG A 1 189 ? -1.419 9.864 6.037 1.00 93.69 189 ARG A O 1
ATOM 1507 N N . LEU A 1 190 ? 0.390 10.414 4.829 1.00 94.00 190 LEU A N 1
ATOM 1508 C CA . LEU A 1 190 ? 1.320 10.473 5.959 1.00 94.00 190 LEU A CA 1
ATOM 1509 C C . LEU A 1 190 ? 0.923 11.569 6.961 1.00 94.00 190 LEU A C 1
ATOM 1511 O O . LEU A 1 190 ? 0.886 11.327 8.168 1.00 94.00 190 LEU A O 1
ATOM 1515 N N . LEU A 1 191 ? 0.574 12.754 6.455 1.00 95.12 191 LEU A N 1
ATOM 1516 C CA . LEU A 1 191 ? 0.130 13.898 7.248 1.00 95.12 191 LEU A CA 1
ATOM 1517 C C . LEU A 1 191 ? -1.209 13.623 7.935 1.00 95.12 191 LEU A C 1
ATOM 1519 O O . LEU A 1 191 ? -1.336 13.886 9.128 1.00 95.12 191 LEU A O 1
ATOM 1523 N N . LEU A 1 192 ? -2.189 13.059 7.223 1.00 95.62 192 LEU A N 1
ATOM 1524 C CA . LEU A 1 192 ? -3.482 12.679 7.795 1.00 95.62 192 LEU A CA 1
ATOM 1525 C C . LEU A 1 192 ? -3.344 11.554 8.816 1.00 95.62 192 LEU A C 1
ATOM 1527 O O . LEU A 1 192 ? -4.042 11.580 9.825 1.00 95.62 192 LEU A O 1
ATOM 1531 N N . LEU A 1 193 ? -2.431 10.604 8.604 1.00 95.94 193 LEU A N 1
ATOM 1532 C CA . LEU A 1 193 ? -2.120 9.575 9.590 1.00 95.94 193 LEU A CA 1
ATOM 1533 C C . LEU A 1 193 ? -1.564 10.200 10.869 1.00 95.94 193 LEU A C 1
ATOM 1535 O O . LEU A 1 193 ? -2.074 9.942 11.958 1.00 95.94 193 LEU A O 1
ATOM 1539 N N . PHE A 1 194 ? -0.543 11.049 10.742 1.00 95.38 194 PHE A N 1
ATOM 1540 C CA . PHE A 1 194 ? 0.056 11.729 11.885 1.00 95.38 194 PHE A CA 1
ATOM 1541 C C . PHE A 1 194 ? -0.965 12.615 12.612 1.00 95.38 194 PHE A C 1
ATOM 1543 O O . PHE A 1 194 ? -1.097 12.529 13.833 1.00 95.38 194 PHE A O 1
ATOM 1550 N N . ALA A 1 195 ? -1.740 13.409 11.868 1.00 95.62 195 ALA A N 1
ATOM 1551 C CA . ALA A 1 195 ? -2.808 14.243 12.407 1.00 95.62 195 ALA A CA 1
ATOM 1552 C C . ALA A 1 195 ? -3.903 13.403 13.073 1.00 95.62 195 ALA A C 1
ATOM 1554 O O . ALA A 1 195 ? -4.367 13.762 14.150 1.00 95.62 195 ALA A O 1
ATOM 1555 N N . GLY A 1 196 ? -4.283 12.267 12.488 1.00 94.69 196 GLY A N 1
ATOM 1556 C CA . GLY A 1 196 ? -5.269 11.348 13.044 1.00 94.69 196 GLY A CA 1
ATOM 1557 C C . GLY A 1 196 ? -4.801 10.716 14.351 1.00 94.69 196 GLY A C 1
ATOM 1558 O O . GLY A 1 196 ? -5.565 10.697 15.313 1.00 94.69 196 GLY A O 1
ATOM 1559 N N . VAL A 1 197 ? -3.537 10.281 14.431 1.00 94.50 197 VAL A N 1
ATOM 1560 C CA . VAL A 1 197 ? -2.921 9.779 15.674 1.00 94.50 197 VAL A CA 1
ATOM 1561 C C . VAL A 1 197 ? -2.841 10.887 16.727 1.00 94.50 197 VAL A C 1
ATOM 1563 O O . VAL A 1 197 ? -3.200 10.658 17.882 1.00 94.50 197 VAL A O 1
ATOM 1566 N N . LEU A 1 198 ? -2.412 12.093 16.343 1.00 93.44 198 LEU A N 1
ATOM 1567 C CA . LEU A 1 198 ? -2.348 13.247 17.239 1.00 93.44 198 LEU A CA 1
ATOM 1568 C C . LEU A 1 198 ? -3.738 13.590 17.781 1.00 93.44 198 LEU A C 1
ATOM 1570 O O . LEU A 1 198 ? -3.915 13.728 18.986 1.00 93.44 198 LEU A O 1
ATOM 1574 N N . TYR A 1 199 ? -4.736 13.671 16.906 1.00 91.88 199 TYR A N 1
ATOM 1575 C CA . TYR A 1 199 ? -6.114 13.992 17.259 1.00 91.88 199 TYR A CA 1
ATOM 1576 C C . TYR A 1 199 ? -6.715 12.937 18.194 1.00 91.88 199 TYR A C 1
ATOM 1578 O O . TYR A 1 199 ? -7.312 13.268 19.221 1.00 91.88 199 TYR A O 1
ATOM 1586 N N . ALA A 1 200 ? -6.493 11.660 17.873 1.00 89.94 200 ALA A N 1
ATOM 1587 C CA . ALA A 1 200 ? -6.816 10.530 18.731 1.00 89.94 200 ALA A CA 1
ATOM 1588 C C . ALA A 1 200 ? -6.222 10.689 20.139 1.00 89.94 200 ALA A C 1
ATOM 1590 O O . ALA A 1 200 ? -6.922 10.474 21.126 1.00 89.94 200 ALA A O 1
ATOM 1591 N N . ARG A 1 201 ? -4.948 11.091 20.242 1.00 88.69 201 ARG A N 1
ATOM 1592 C CA . ARG A 1 201 ? -4.231 11.253 21.517 1.00 88.69 201 ARG A CA 1
ATOM 1593 C C . ARG A 1 201 ? -4.650 12.499 22.297 1.00 88.69 201 ARG A C 1
ATOM 1595 O O . ARG A 1 201 ? -4.818 12.407 23.509 1.00 88.69 201 ARG A O 1
ATOM 1602 N N . VAL A 1 202 ? -4.889 13.629 21.633 1.00 88.56 202 VAL A N 1
ATOM 1603 C CA . VAL A 1 202 ? -5.340 14.884 22.268 1.00 88.56 202 VAL A CA 1
ATOM 1604 C C . VAL A 1 202 ? -6.668 14.688 23.000 1.00 88.56 202 VAL A C 1
ATOM 1606 O O . VAL A 1 202 ? -6.830 15.127 24.138 1.00 88.56 202 VAL A O 1
ATOM 1609 N N . HIS A 1 203 ? -7.624 13.994 22.378 1.00 80.62 203 HIS A N 1
ATOM 1610 C CA . HIS A 1 203 ? -8.913 13.712 23.027 1.00 80.62 203 HIS A CA 1
ATOM 1611 C C . HIS A 1 203 ? -8.818 12.680 24.143 1.00 80.62 203 HIS A C 1
ATOM 1613 O O . HIS A 1 203 ? -9.672 12.636 25.030 1.00 80.62 203 HIS A O 1
ATOM 1619 N N . TRP A 1 204 ? -7.781 11.856 24.104 1.00 74.12 204 TRP A N 1
ATOM 1620 C CA . TRP A 1 204 ? -7.541 10.803 25.069 1.00 74.12 204 TRP A CA 1
ATOM 1621 C C . TRP A 1 204 ? -6.893 11.322 26.354 1.00 74.12 204 TRP A C 1
ATOM 1623 O O . TRP A 1 204 ? -7.308 10.957 27.455 1.00 74.12 204 TRP A O 1
ATOM 1633 N N . GLU A 1 205 ? -5.917 12.220 26.226 1.00 71.62 205 GLU A N 1
ATOM 1634 C CA . GLU A 1 205 ? -5.076 12.686 27.327 1.00 71.62 205 GLU A CA 1
ATOM 1635 C C . GLU A 1 205 ? -5.278 14.184 27.596 1.00 71.62 205 GLU A C 1
ATOM 1637 O O . GLU A 1 205 ? -4.410 15.022 27.370 1.00 71.62 205 GLU A O 1
ATOM 1642 N N . ARG A 1 206 ? -6.457 14.538 28.124 1.00 65.81 206 ARG A N 1
ATOM 1643 C CA . ARG A 1 206 ? -6.848 15.935 28.407 1.00 65.81 206 ARG A CA 1
ATOM 1644 C C . ARG A 1 206 ? -6.044 16.645 29.516 1.00 65.81 206 ARG A C 1
ATOM 1646 O O . ARG A 1 206 ? -6.308 17.815 29.767 1.00 65.81 206 ARG A O 1
ATOM 1653 N N . GLN A 1 207 ? -5.113 15.979 30.210 1.00 60.38 207 GLN A N 1
ATOM 1654 C CA . GLN A 1 207 ? -4.423 16.535 31.396 1.00 60.38 207 GLN A CA 1
ATOM 1655 C C . GLN A 1 207 ? -2.898 16.284 31.439 1.00 60.38 207 GLN A C 1
ATOM 1657 O O . GLN A 1 207 ? -2.279 16.386 32.496 1.00 60.38 207 GLN A O 1
ATOM 1662 N N . GLY A 1 208 ? -2.268 15.965 30.304 1.00 72.31 208 GLY A N 1
ATOM 1663 C CA . GLY A 1 208 ? -0.823 15.717 30.219 1.00 72.31 208 GLY A CA 1
ATOM 1664 C C . GLY A 1 208 ? 0.006 16.930 29.773 1.00 72.31 208 GLY A C 1
ATOM 1665 O O . GLY A 1 208 ? -0.485 17.848 29.123 1.00 72.31 208 GLY A O 1
ATOM 1666 N N . SER A 1 209 ? 1.310 16.910 30.070 1.00 88.19 209 SER A N 1
ATOM 1667 C CA . SER A 1 209 ? 2.283 17.818 29.441 1.00 88.19 209 SER A CA 1
ATOM 1668 C C . SER A 1 209 ? 2.331 17.578 27.926 1.00 88.19 209 SER A C 1
ATOM 1670 O O . SER A 1 209 ? 2.429 16.427 27.496 1.00 88.19 209 SER A O 1
ATOM 1672 N N . VAL A 1 210 ? 2.357 18.649 27.118 1.00 88.12 210 VAL A N 1
ATOM 1673 C CA . VAL A 1 210 ? 2.433 18.591 25.639 1.00 88.12 210 VAL A CA 1
ATOM 1674 C C . VAL A 1 210 ? 3.569 17.683 25.153 1.00 88.12 210 VAL A C 1
ATOM 1676 O O . VAL A 1 210 ? 3.407 16.953 24.179 1.00 88.12 210 VAL A O 1
ATOM 1679 N N . ARG A 1 211 ? 4.705 17.653 25.868 1.00 88.19 211 ARG A N 1
ATOM 1680 C CA . ARG A 1 211 ? 5.841 16.775 25.536 1.00 88.19 211 ARG A CA 1
ATOM 1681 C C . ARG A 1 211 ? 5.498 15.290 25.662 1.00 88.19 211 ARG A C 1
ATOM 1683 O O . ARG A 1 211 ? 5.881 14.510 24.797 1.00 88.19 211 ARG A O 1
ATOM 1690 N N . LYS A 1 212 ? 4.772 14.899 26.716 1.00 87.75 212 LYS A N 1
ATOM 1691 C CA . LYS A 1 212 ? 4.343 13.504 26.921 1.00 87.75 212 LYS A CA 1
ATOM 1692 C C . LYS A 1 212 ? 3.341 13.086 25.847 1.00 87.75 212 LYS A C 1
ATOM 1694 O O . LYS A 1 212 ? 3.504 12.024 25.257 1.00 87.75 212 LYS A O 1
ATOM 1699 N N . MET A 1 213 ? 2.398 13.969 25.523 1.00 88.75 213 MET A N 1
ATOM 1700 C CA . MET A 1 213 ? 1.423 13.755 24.452 1.00 88.75 213 MET A CA 1
ATOM 1701 C C . MET A 1 213 ? 2.099 13.592 23.082 1.00 88.75 213 MET A C 1
ATOM 1703 O O . MET A 1 213 ? 1.771 12.667 22.337 1.00 88.75 213 MET A O 1
ATOM 1707 N N . LEU A 1 214 ? 3.072 14.449 22.748 1.00 90.19 214 LEU A N 1
ATOM 1708 C CA . LEU A 1 214 ? 3.818 14.347 21.492 1.00 90.19 214 LEU A CA 1
ATOM 1709 C C . LEU A 1 214 ? 4.645 13.057 21.436 1.00 90.19 214 LEU A C 1
ATOM 1711 O O . LEU A 1 214 ? 4.630 12.368 20.421 1.00 90.19 214 LEU A O 1
ATOM 1715 N N . LEU A 1 215 ? 5.312 12.684 22.531 1.00 89.75 215 LEU A N 1
ATOM 1716 C CA . LEU A 1 215 ? 6.076 11.438 22.603 1.00 89.75 215 LEU A CA 1
ATOM 1717 C C . LEU A 1 215 ? 5.172 10.203 22.462 1.00 89.75 215 LEU A C 1
ATOM 1719 O O . LEU A 1 215 ? 5.519 9.271 21.739 1.00 89.75 215 LEU A O 1
ATOM 1723 N N . ALA A 1 216 ? 3.995 10.202 23.095 1.00 87.69 216 ALA A N 1
ATOM 1724 C CA . ALA A 1 216 ? 3.000 9.140 22.950 1.00 87.69 216 ALA A CA 1
ATOM 1725 C C . ALA A 1 216 ? 2.435 9.069 21.519 1.00 87.69 216 ALA A C 1
ATOM 1727 O O . ALA A 1 216 ? 2.232 7.978 20.979 1.00 87.69 216 ALA A O 1
ATOM 1728 N N . THR A 1 217 ? 2.232 10.226 20.882 1.00 91.81 217 THR A N 1
ATOM 1729 C CA . THR A 1 217 ? 1.821 10.341 19.474 1.00 91.81 217 THR A CA 1
ATOM 1730 C C . THR A 1 217 ? 2.878 9.737 18.558 1.00 91.81 217 THR A C 1
ATOM 1732 O O . THR A 1 217 ? 2.562 8.824 17.801 1.00 91.81 217 THR A O 1
ATOM 1735 N N . LEU A 1 218 ? 4.141 10.157 18.687 1.00 90.94 218 LEU A N 1
ATOM 1736 C CA . LEU A 1 218 ? 5.262 9.615 17.915 1.00 90.94 218 LEU A CA 1
ATOM 1737 C C . LEU A 1 218 ? 5.404 8.107 18.131 1.00 90.94 218 LEU A C 1
ATOM 1739 O O . LEU A 1 218 ? 5.487 7.352 17.167 1.00 90.94 218 LEU A O 1
ATOM 1743 N N . ARG A 1 219 ? 5.339 7.641 19.383 1.00 89.31 219 ARG A N 1
ATOM 1744 C CA . ARG A 1 219 ? 5.381 6.209 19.704 1.00 89.31 219 ARG A CA 1
ATOM 1745 C C . ARG A 1 219 ? 4.273 5.427 19.000 1.00 89.31 219 ARG A C 1
ATOM 1747 O O . ARG A 1 219 ? 4.537 4.342 18.500 1.00 89.31 219 ARG A O 1
ATOM 1754 N N . THR A 1 220 ? 3.053 5.961 18.965 1.00 89.56 220 THR A N 1
ATOM 1755 C CA . THR A 1 220 ? 1.915 5.308 18.296 1.00 89.56 220 THR A CA 1
ATOM 1756 C C . THR A 1 220 ? 2.076 5.334 16.781 1.00 89.56 220 THR A C 1
ATOM 1758 O O . THR A 1 220 ? 1.812 4.337 16.124 1.00 89.56 220 THR A O 1
ATOM 1761 N N . PHE A 1 221 ? 2.553 6.447 16.229 1.00 92.31 221 PHE A N 1
ATOM 1762 C CA . PHE A 1 221 ? 2.805 6.604 14.802 1.00 92.31 221 PHE A CA 1
ATOM 1763 C C . PHE A 1 221 ? 3.853 5.605 14.291 1.00 92.31 221 PHE A C 1
ATOM 1765 O O . PHE A 1 221 ? 3.611 4.916 13.307 1.00 92.31 221 PHE A O 1
ATOM 1772 N N . PHE A 1 222 ? 4.971 5.439 15.005 1.00 89.56 222 PHE A N 1
ATOM 1773 C CA . PHE A 1 222 ? 6.008 4.458 14.655 1.00 89.56 222 PHE A CA 1
ATOM 1774 C C . PHE A 1 222 ? 5.636 3.004 14.980 1.00 89.56 222 PHE A C 1
ATOM 1776 O O . PHE A 1 222 ? 6.350 2.087 14.583 1.00 89.56 222 PHE A O 1
ATOM 1783 N N . LEU A 1 223 ? 4.534 2.776 15.701 1.00 87.94 223 LEU A N 1
ATOM 1784 C CA . LEU A 1 223 ? 3.972 1.439 15.894 1.00 87.94 223 LEU A CA 1
ATOM 1785 C C . LEU A 1 223 ? 3.271 0.939 14.621 1.00 87.94 223 LEU A C 1
ATOM 1787 O O . LEU A 1 223 ? 3.178 -0.267 14.404 1.00 87.94 223 LEU A O 1
ATOM 1791 N N . ILE A 1 224 ? 2.766 1.867 13.802 1.00 90.44 224 ILE A N 1
ATOM 1792 C CA . ILE A 1 224 ? 2.114 1.574 12.527 1.00 90.44 224 ILE A CA 1
ATOM 1793 C C . ILE A 1 224 ? 3.212 1.275 11.501 1.00 90.44 224 ILE A C 1
ATOM 1795 O O . ILE A 1 224 ? 4.044 2.153 11.247 1.00 90.44 224 ILE A O 1
ATOM 1799 N N . PRO A 1 225 ? 3.231 0.073 10.893 1.00 87.44 225 PRO A N 1
ATOM 1800 C CA . PRO A 1 225 ? 4.231 -0.255 9.889 1.00 87.44 225 PRO A CA 1
ATOM 1801 C C . PRO A 1 225 ? 4.146 0.728 8.720 1.00 87.44 225 PRO A C 1
ATOM 1803 O O . PRO A 1 225 ? 3.077 0.925 8.138 1.00 87.44 225 PRO A O 1
ATOM 1806 N N . SER A 1 226 ? 5.275 1.320 8.338 1.00 87.94 226 SER A N 1
ATOM 1807 C CA . SER A 1 226 ? 5.368 2.255 7.204 1.00 87.94 226 SER A CA 1
ATOM 1808 C C . SER A 1 226 ? 4.817 1.645 5.912 1.00 87.94 226 SER A C 1
ATOM 1810 O O . SER A 1 226 ? 4.162 2.316 5.121 1.00 87.94 226 SER A O 1
ATOM 1812 N N . GLN A 1 227 ? 4.999 0.338 5.727 1.00 89.25 227 GLN A N 1
ATOM 1813 C CA . GLN A 1 227 ? 4.492 -0.408 4.579 1.00 89.25 227 GLN A CA 1
ATOM 1814 C C . GLN A 1 227 ? 2.970 -0.450 4.500 1.00 89.25 227 GLN A C 1
ATOM 1816 O O . GLN A 1 227 ? 2.431 -0.538 3.402 1.00 89.25 227 GLN A O 1
ATOM 1821 N N . VAL A 1 228 ? 2.261 -0.348 5.626 1.00 90.50 228 VAL A N 1
ATOM 1822 C CA . VAL A 1 228 ? 0.802 -0.184 5.613 1.00 90.50 228 VAL A CA 1
ATOM 1823 C C . VAL A 1 228 ? 0.438 1.192 5.052 1.00 90.50 228 VAL A C 1
ATOM 1825 O O . VAL A 1 228 ? -0.536 1.321 4.313 1.00 90.50 228 VAL A O 1
ATOM 1828 N N . VAL A 1 229 ? 1.240 2.222 5.325 1.00 91.00 229 VAL A N 1
ATOM 1829 C CA . VAL A 1 229 ? 1.041 3.562 4.751 1.00 91.00 229 VAL A CA 1
ATOM 1830 C C . VAL A 1 229 ? 1.316 3.550 3.248 1.00 91.00 229 VAL A C 1
ATOM 1832 O O . VAL A 1 229 ? 0.519 4.084 2.478 1.00 91.00 229 VAL A O 1
ATOM 1835 N N . THR A 1 230 ? 2.388 2.883 2.816 1.00 90.19 230 THR A N 1
ATOM 1836 C CA . THR A 1 230 ? 2.773 2.790 1.399 1.00 90.19 230 THR A CA 1
ATOM 1837 C C . THR A 1 230 ? 1.836 1.903 0.587 1.00 90.19 230 THR A C 1
ATOM 1839 O O . THR A 1 230 ? 1.303 2.327 -0.435 1.00 90.19 230 THR A O 1
ATOM 1842 N N . TYR A 1 231 ? 1.589 0.680 1.051 1.00 92.25 231 TYR A N 1
ATOM 1843 C CA . TYR A 1 231 ? 0.859 -0.333 0.294 1.00 92.25 231 TYR A CA 1
ATOM 1844 C C . TYR A 1 231 ? -0.598 -0.501 0.725 1.00 92.25 231 TYR A C 1
ATOM 1846 O O . TYR A 1 231 ? -1.329 -1.254 0.096 1.00 92.25 231 TYR A O 1
ATOM 1854 N N . GLY A 1 232 ? -1.074 0.174 1.771 1.00 91.06 232 GLY A N 1
ATOM 1855 C CA . GLY A 1 232 ? -2.448 -0.001 2.257 1.00 91.06 232 GLY A CA 1
ATOM 1856 C C . GLY A 1 232 ? -3.512 0.749 1.453 1.00 91.06 232 GLY A C 1
ATOM 1857 O O . GLY A 1 232 ? -4.641 0.844 1.915 1.00 91.06 232 GLY A O 1
ATOM 1858 N N . SER A 1 233 ? -3.170 1.385 0.326 1.00 92.62 233 SER A N 1
ATOM 1859 C CA . SER A 1 233 ? -4.138 2.080 -0.538 1.00 92.62 233 SER A CA 1
ATOM 1860 C C . SER A 1 233 ? -3.883 1.723 -1.991 1.00 92.62 233 SER A C 1
ATOM 1862 O O . SER A 1 233 ? -2.748 1.748 -2.461 1.00 92.62 233 SER A O 1
ATOM 1864 N N . VAL A 1 234 ? -4.959 1.385 -2.695 1.00 92.25 234 VAL A N 1
ATOM 1865 C CA . VAL A 1 234 ? -4.914 0.914 -4.084 1.00 92.25 234 VAL A CA 1
ATOM 1866 C C . VAL A 1 234 ? -4.569 2.055 -5.041 1.00 92.25 234 VAL A C 1
ATOM 1868 O O . VAL A 1 234 ? -3.893 1.833 -6.039 1.00 92.25 234 VAL A O 1
ATOM 1871 N N . PHE A 1 235 ? -4.993 3.283 -4.734 1.00 91.81 235 PHE A N 1
ATOM 1872 C CA . PHE A 1 235 ? -4.810 4.434 -5.617 1.00 91.81 235 PHE A CA 1
ATOM 1873 C C . PHE A 1 235 ? -3.338 4.753 -5.929 1.00 91.81 235 PHE A C 1
ATOM 1875 O O . PHE A 1 235 ? -2.981 4.702 -7.107 1.00 91.81 235 PHE A O 1
ATOM 1882 N N . PRO A 1 236 ? -2.452 5.017 -4.942 1.00 90.69 236 PRO A N 1
ATOM 1883 C CA . PRO A 1 236 ? -1.048 5.292 -5.239 1.00 90.69 236 PRO A CA 1
ATOM 1884 C C . PRO A 1 236 ? -0.392 4.118 -5.972 1.00 90.69 236 PRO A C 1
ATOM 1886 O O . PRO A 1 236 ? 0.342 4.341 -6.929 1.00 90.69 236 PRO A O 1
ATOM 1889 N N . ILE A 1 237 ? -0.723 2.875 -5.605 1.00 92.44 237 ILE A N 1
ATOM 1890 C CA . ILE A 1 237 ? -0.194 1.671 -6.259 1.00 92.44 237 ILE A CA 1
ATOM 1891 C C . ILE A 1 237 ? -0.568 1.636 -7.741 1.00 92.44 237 ILE A C 1
ATOM 1893 O O . ILE A 1 237 ? 0.313 1.453 -8.574 1.00 92.44 237 ILE A O 1
ATOM 1897 N N . LEU A 1 238 ? -1.842 1.840 -8.092 1.00 90.75 238 LEU A N 1
ATOM 1898 C CA . LEU A 1 238 ? -2.276 1.863 -9.493 1.00 90.75 238 LEU A CA 1
ATOM 1899 C C . LEU A 1 238 ? -1.569 2.966 -10.277 1.00 90.75 238 LEU A C 1
ATOM 1901 O O . LEU A 1 238 ? -1.133 2.741 -11.407 1.00 90.75 238 LEU A O 1
ATOM 1905 N N . CYS A 1 239 ? -1.399 4.138 -9.670 1.00 88.62 239 CYS A N 1
ATOM 1906 C CA . CYS A 1 239 ? -0.683 5.234 -10.299 1.00 88.62 239 CYS A CA 1
ATOM 1907 C C . CYS A 1 239 ? 0.808 4.899 -10.501 1.00 88.62 239 CYS A C 1
ATOM 1909 O O . CYS A 1 239 ? 1.361 5.245 -11.546 1.00 88.62 239 CYS A O 1
ATOM 1911 N N . TYR A 1 240 ? 1.473 4.242 -9.543 1.00 89.50 240 TYR A N 1
ATOM 1912 C CA . TYR A 1 240 ? 2.872 3.817 -9.678 1.00 89.50 240 TYR A CA 1
ATOM 1913 C C . TYR A 1 240 ? 3.038 2.680 -10.691 1.00 89.50 240 TYR A C 1
ATOM 1915 O O . TYR A 1 240 ? 3.943 2.746 -11.514 1.00 89.50 240 TYR A O 1
ATOM 1923 N N . VAL A 1 241 ? 2.140 1.691 -10.708 1.00 91.00 241 VAL A N 1
ATOM 1924 C CA . VAL A 1 241 ? 2.124 0.628 -11.729 1.00 91.00 241 VAL A CA 1
ATOM 1925 C C . VAL A 1 241 ? 1.916 1.207 -13.121 1.00 91.00 241 VAL A C 1
ATOM 1927 O O . VAL A 1 241 ? 2.562 0.763 -14.065 1.00 91.00 241 VAL A O 1
ATOM 1930 N N . SER A 1 242 ? 1.050 2.212 -13.255 1.00 87.38 242 SER A N 1
ATOM 1931 C CA . SER A 1 242 ? 0.818 2.880 -14.538 1.00 87.38 242 SER A CA 1
ATOM 1932 C C . SER A 1 242 ? 2.060 3.640 -15.006 1.00 87.38 242 SER A C 1
ATOM 1934 O O . SER A 1 242 ? 2.425 3.518 -16.168 1.00 87.38 242 SER A O 1
ATOM 1936 N N . ALA A 1 243 ? 2.753 4.364 -14.112 1.00 85.38 243 ALA A N 1
ATOM 1937 C CA . ALA A 1 243 ? 4.041 4.987 -14.449 1.00 85.38 243 ALA A CA 1
ATOM 1938 C C . ALA A 1 243 ? 5.079 3.952 -14.865 1.00 85.38 243 ALA A C 1
ATOM 1940 O O . ALA A 1 243 ? 5.668 4.090 -15.930 1.00 85.38 243 ALA A O 1
ATOM 1941 N N . HIS A 1 244 ? 5.236 2.913 -14.043 1.00 85.81 244 HIS A N 1
ATOM 1942 C CA . HIS A 1 244 ? 6.182 1.832 -14.282 1.00 85.81 244 HIS A CA 1
ATOM 1943 C C . HIS A 1 244 ? 5.926 1.160 -15.632 1.00 85.81 244 HIS A C 1
ATOM 1945 O O . HIS A 1 244 ? 6.826 0.923 -16.422 1.00 85.81 244 HIS A O 1
ATOM 1951 N N . SER A 1 245 ? 4.659 0.920 -15.963 1.00 85.12 245 SER A N 1
ATOM 1952 C CA . SER A 1 245 ? 4.276 0.343 -17.254 1.00 85.12 245 SER A CA 1
ATOM 1953 C C . SER A 1 245 ? 4.652 1.231 -18.441 1.00 85.12 245 SER A C 1
ATOM 1955 O O . SER A 1 245 ? 4.845 0.712 -19.532 1.00 85.12 245 SER A O 1
ATOM 1957 N N . ILE A 1 246 ? 4.751 2.548 -18.258 1.00 83.69 246 ILE A N 1
ATOM 1958 C CA . ILE A 1 246 ? 5.103 3.492 -19.325 1.00 83.69 246 ILE A CA 1
ATOM 1959 C C . ILE A 1 246 ? 6.627 3.608 -19.480 1.00 83.69 246 ILE A C 1
ATOM 1961 O O . ILE A 1 246 ? 7.110 3.690 -20.609 1.00 83.69 246 ILE A O 1
ATOM 1965 N N . ASP A 1 247 ? 7.387 3.616 -18.381 1.00 82.81 247 ASP A N 1
ATOM 1966 C CA . ASP A 1 247 ? 8.832 3.889 -18.397 1.00 82.81 247 ASP A CA 1
ATOM 1967 C C . ASP A 1 247 ? 9.720 2.629 -18.415 1.00 82.81 247 ASP A C 1
ATOM 1969 O O . ASP A 1 247 ? 10.873 2.708 -18.849 1.00 82.81 247 ASP A O 1
ATOM 1973 N N . VAL A 1 248 ? 9.196 1.456 -18.042 1.00 84.06 248 VAL A N 1
ATOM 1974 C CA . VAL A 1 248 ? 9.979 0.220 -17.864 1.00 84.06 248 VAL A CA 1
ATOM 1975 C C . VAL A 1 248 ? 10.824 -0.153 -19.082 1.00 84.06 248 VAL A C 1
ATOM 1977 O O . VAL A 1 248 ? 11.990 -0.513 -18.935 1.00 84.06 248 VAL A O 1
ATOM 1980 N N . SER A 1 249 ? 10.302 -0.029 -20.306 1.00 82.62 249 SER A N 1
ATOM 1981 C CA . SER A 1 249 ? 11.076 -0.371 -21.507 1.00 82.62 249 SER A CA 1
ATOM 1982 C C . SER A 1 249 ? 12.275 0.556 -21.717 1.00 82.62 249 SER A C 1
ATOM 1984 O O . SER A 1 249 ? 13.341 0.087 -22.113 1.00 82.62 249 SER A O 1
ATOM 1986 N N . ALA A 1 250 ? 12.117 1.850 -21.419 1.00 80.94 250 ALA A N 1
ATOM 1987 C CA . ALA A 1 250 ? 13.199 2.827 -21.517 1.00 80.94 250 ALA A CA 1
ATOM 1988 C C . ALA A 1 250 ? 14.248 2.596 -20.421 1.00 80.94 250 ALA A C 1
ATOM 1990 O O . ALA A 1 250 ? 15.446 2.628 -20.696 1.00 80.94 250 ALA A O 1
ATOM 1991 N N . VAL A 1 251 ? 13.801 2.276 -19.202 1.00 81.62 251 VAL A N 1
ATOM 1992 C CA . VAL A 1 251 ? 14.675 1.898 -18.084 1.00 81.62 251 VAL A CA 1
ATOM 1993 C C . VAL A 1 251 ? 15.543 0.696 -18.456 1.00 81.62 251 VAL A C 1
ATOM 1995 O O . VAL A 1 251 ? 16.756 0.745 -18.272 1.00 81.62 251 VAL A O 1
ATOM 1998 N N . TYR A 1 252 ? 14.960 -0.363 -19.023 1.00 80.44 252 TYR A N 1
ATOM 1999 C CA . TYR A 1 252 ? 15.717 -1.552 -19.426 1.00 80.44 252 TYR A CA 1
ATOM 2000 C C . TYR A 1 252 ? 16.756 -1.257 -20.513 1.00 80.44 252 TYR A C 1
ATOM 2002 O O . TYR A 1 252 ? 17.874 -1.772 -20.448 1.00 80.44 252 TYR A O 1
ATOM 2010 N N . GLU A 1 253 ? 16.416 -0.428 -21.502 1.00 79.12 253 GLU A N 1
ATOM 2011 C CA . GLU A 1 253 ? 17.364 -0.024 -22.543 1.00 79.12 253 GLU A CA 1
ATOM 2012 C C . GLU A 1 253 ? 18.507 0.821 -21.965 1.00 79.12 253 GLU A C 1
ATOM 2014 O O . GLU A 1 253 ? 19.671 0.593 -22.302 1.00 79.12 253 GLU A O 1
ATOM 2019 N N . PHE A 1 254 ? 18.202 1.721 -21.029 1.00 76.44 254 PHE A N 1
ATOM 2020 C CA . PHE A 1 254 ? 19.198 2.526 -20.328 1.00 76.44 254 PHE A CA 1
ATOM 2021 C C . PHE A 1 254 ? 20.134 1.674 -19.467 1.00 76.44 254 PHE A C 1
ATOM 2023 O O . PHE A 1 254 ? 21.352 1.798 -19.569 1.00 76.44 254 PHE A O 1
ATOM 2030 N N . VAL A 1 255 ? 19.580 0.761 -18.664 1.00 78.00 255 VAL A N 1
ATOM 2031 C CA . VAL A 1 255 ? 20.354 -0.183 -17.847 1.00 78.00 255 VAL A CA 1
ATOM 2032 C C . VAL A 1 255 ? 21.277 -1.017 -18.740 1.00 78.00 255 VAL A C 1
ATOM 2034 O O . VAL A 1 255 ? 22.464 -1.169 -18.448 1.00 78.00 255 VAL A O 1
ATOM 2037 N N . ALA A 1 256 ? 20.756 -1.523 -19.862 1.00 76.38 256 ALA A N 1
ATOM 2038 C CA . ALA A 1 256 ? 21.542 -2.289 -20.821 1.00 76.38 256 ALA A CA 1
ATOM 2039 C C . ALA A 1 256 ? 22.669 -1.454 -21.449 1.00 76.38 256 ALA A C 1
ATOM 2041 O O . ALA A 1 256 ? 23.779 -1.965 -21.606 1.00 76.38 256 ALA A O 1
ATOM 2042 N N . HIS A 1 257 ? 22.411 -0.182 -21.778 1.00 75.69 257 HIS A N 1
ATOM 2043 C CA . HIS A 1 257 ? 23.419 0.728 -22.327 1.00 75.69 257 HIS A CA 1
ATOM 2044 C C . HIS A 1 257 ? 24.509 1.051 -21.299 1.00 75.69 257 HIS A C 1
ATOM 2046 O O . HIS A 1 257 ? 25.692 0.892 -21.601 1.00 75.69 257 HIS A O 1
ATOM 2052 N N . HIS A 1 258 ? 24.119 1.377 -20.064 1.00 75.19 258 HIS A N 1
ATOM 2053 C CA . HIS A 1 258 ? 25.033 1.698 -18.967 1.00 75.19 258 HIS A CA 1
ATOM 2054 C C . HIS A 1 258 ? 26.005 0.546 -18.664 1.00 75.19 258 HIS A C 1
ATOM 2056 O O . HIS A 1 258 ? 27.197 0.766 -18.448 1.00 75.19 258 HIS A O 1
ATOM 2062 N N . PHE A 1 259 ? 25.526 -0.702 -18.714 1.00 72.25 259 PHE A N 1
ATOM 2063 C CA . PHE A 1 259 ? 26.384 -1.878 -18.541 1.00 72.25 259 PHE A CA 1
ATOM 2064 C C . PHE A 1 259 ? 27.133 -2.303 -19.813 1.00 72.25 259 PHE A C 1
ATOM 2066 O O . PHE A 1 259 ? 28.070 -3.102 -19.734 1.00 72.25 259 PHE A O 1
ATOM 2073 N N . SER A 1 260 ? 26.785 -1.764 -20.985 1.00 67.56 260 SER A N 1
ATOM 2074 C CA . SER A 1 260 ? 27.499 -2.012 -22.240 1.00 67.56 260 SER A CA 1
ATOM 2075 C C . SER A 1 260 ? 28.727 -1.105 -22.376 1.00 67.56 260 SER A C 1
ATOM 2077 O O . SER A 1 260 ? 28.800 -0.234 -23.237 1.00 67.56 260 SER A O 1
ATOM 2079 N N . THR A 1 261 ? 29.738 -1.292 -21.524 1.00 63.81 261 THR A N 1
ATOM 2080 C CA . THR A 1 261 ? 30.972 -0.503 -21.640 1.00 63.81 261 THR A CA 1
ATOM 2081 C C . THR A 1 261 ? 31.769 -0.926 -22.885 1.00 63.81 261 THR A C 1
ATOM 2083 O O . THR A 1 261 ? 32.183 -2.088 -22.992 1.00 63.81 261 THR A O 1
ATOM 2086 N N . PRO A 1 262 ? 32.041 -0.009 -23.838 1.00 54.09 262 PRO A N 1
ATOM 2087 C CA . PRO A 1 262 ? 32.704 -0.349 -25.101 1.00 54.09 262 PRO A CA 1
ATOM 2088 C C . PRO A 1 262 ? 34.144 -0.852 -24.912 1.00 54.09 262 PRO A C 1
ATOM 2090 O O . PRO A 1 262 ? 34.659 -1.579 -25.757 1.00 54.09 262 PRO A O 1
ATOM 2093 N N . LEU A 1 263 ? 34.773 -0.538 -23.774 1.00 54.31 263 LEU A N 1
ATOM 2094 C CA . LEU A 1 263 ? 36.133 -0.962 -23.424 1.00 54.31 263 LEU A CA 1
ATOM 2095 C C . LEU A 1 263 ? 36.181 -2.119 -22.410 1.00 54.31 263 LEU A C 1
ATOM 2097 O O . LEU A 1 263 ? 37.263 -2.568 -22.044 1.00 54.31 263 LEU A O 1
ATOM 2101 N N . GLY A 1 264 ? 35.031 -2.618 -21.940 1.00 57.34 264 GLY A N 1
ATOM 2102 C CA . GLY A 1 264 ? 34.964 -3.723 -20.975 1.00 57.34 264 GLY A CA 1
ATOM 2103 C C . GLY A 1 264 ? 35.512 -3.416 -19.575 1.00 57.34 264 GLY A C 1
ATOM 2104 O O . GLY A 1 264 ? 35.557 -4.318 -18.743 1.00 57.34 264 GLY A O 1
ATOM 2105 N N . GLN A 1 265 ? 35.906 -2.172 -19.300 1.00 62.06 265 GLN A N 1
ATOM 2106 C CA . GLN A 1 265 ? 36.230 -1.685 -17.963 1.00 62.06 265 GLN A CA 1
ATOM 2107 C C . GLN A 1 265 ? 35.000 -0.958 -17.413 1.00 62.06 265 GLN A C 1
ATOM 2109 O O . GLN A 1 265 ? 34.587 0.066 -17.953 1.00 62.06 265 GLN A O 1
ATOM 2114 N N . TYR A 1 266 ? 34.372 -1.526 -16.381 1.00 66.81 266 TYR A N 1
ATOM 2115 C CA . TYR A 1 266 ? 33.269 -0.892 -15.660 1.00 66.81 266 TYR A CA 1
ATOM 2116 C C . TYR A 1 266 ? 33.810 -0.295 -14.361 1.00 66.81 266 TYR A C 1
ATOM 2118 O O . TYR A 1 266 ? 34.292 -1.024 -13.492 1.00 66.81 266 TYR A O 1
ATOM 2126 N N . HIS A 1 267 ? 33.751 1.029 -14.233 1.00 74.94 267 HIS A N 1
ATOM 2127 C CA . HIS A 1 267 ? 34.086 1.706 -12.985 1.00 74.94 267 HIS A CA 1
ATOM 2128 C C . HIS A 1 267 ? 32.886 1.630 -12.047 1.00 74.94 267 HIS A C 1
ATOM 2130 O O . HIS A 1 267 ? 31.899 2.333 -12.228 1.00 74.94 267 HIS A O 1
ATOM 2136 N N . PHE A 1 268 ? 32.976 0.761 -11.043 1.00 75.88 268 PHE A N 1
ATOM 2137 C CA . PHE A 1 268 ? 31.905 0.565 -10.076 1.00 75.88 268 PHE A CA 1
ATOM 2138 C C . PHE A 1 268 ? 31.797 1.777 -9.143 1.00 75.88 268 PHE A C 1
ATOM 2140 O O . PHE A 1 268 ? 32.574 1.913 -8.196 1.00 75.88 268 PHE A O 1
ATOM 2147 N N . LYS A 1 269 ? 30.827 2.661 -9.391 1.00 83.38 269 LYS A N 1
ATOM 2148 C CA . LYS A 1 269 ? 30.438 3.693 -8.428 1.00 83.38 269 LYS A CA 1
ATOM 2149 C C . LYS A 1 269 ? 29.221 3.210 -7.654 1.00 83.38 269 LYS A C 1
ATOM 2151 O O . LYS A 1 269 ? 28.153 3.017 -8.225 1.00 83.38 269 LYS A O 1
ATOM 2156 N N . LEU A 1 270 ? 29.376 3.046 -6.339 1.00 78.81 270 LEU A N 1
ATOM 2157 C CA . LEU A 1 270 ? 28.306 2.545 -5.471 1.00 78.81 270 LEU A CA 1
ATOM 2158 C C . LEU A 1 270 ? 27.018 3.378 -5.594 1.00 78.81 270 LEU A C 1
ATOM 2160 O O . LEU A 1 270 ? 25.936 2.807 -5.623 1.00 78.81 270 LEU A O 1
ATOM 2164 N N . GLY A 1 271 ? 27.138 4.705 -5.714 1.00 81.00 271 GLY A N 1
ATOM 2165 C CA . GLY A 1 271 ? 25.989 5.600 -5.883 1.00 81.00 271 GLY A CA 1
ATOM 2166 C C . GLY A 1 271 ? 25.175 5.304 -7.145 1.00 81.00 271 GLY A C 1
ATOM 2167 O O . GLY A 1 271 ? 23.962 5.156 -7.053 1.00 81.00 271 GLY A O 1
ATOM 2168 N N . GLU A 1 272 ? 25.840 5.116 -8.289 1.00 78.88 272 GLU A N 1
ATOM 2169 C CA . GLU A 1 272 ? 25.179 4.798 -9.567 1.00 78.88 272 GLU A CA 1
ATOM 2170 C C . GLU A 1 272 ? 24.468 3.436 -9.498 1.00 78.88 272 GLU A C 1
ATOM 2172 O O . GLU A 1 272 ? 23.365 3.276 -10.011 1.00 78.88 272 GLU A O 1
ATOM 2177 N N . VAL A 1 273 ? 25.052 2.459 -8.797 1.00 78.06 273 VAL A N 1
ATOM 2178 C CA . VAL A 1 273 ? 24.439 1.133 -8.609 1.00 78.06 273 VAL A CA 1
ATOM 2179 C C . VAL A 1 273 ? 23.233 1.187 -7.677 1.00 78.06 273 VAL A C 1
ATOM 2181 O O . VAL A 1 273 ? 22.245 0.502 -7.928 1.00 78.06 273 VAL A O 1
ATOM 2184 N N . VAL A 1 274 ? 23.288 1.992 -6.614 1.00 80.31 274 VAL A N 1
ATOM 2185 C CA . VAL A 1 274 ? 22.140 2.202 -5.721 1.00 80.31 274 VAL A CA 1
ATOM 2186 C C . VAL A 1 274 ? 21.013 2.912 -6.462 1.00 80.31 274 VAL A C 1
ATOM 2188 O O . VAL A 1 274 ? 19.864 2.502 -6.332 1.00 80.31 274 VAL A O 1
ATOM 2191 N N . GLU A 1 275 ? 21.329 3.916 -7.277 1.00 81.00 275 GLU A N 1
ATOM 2192 C CA . GLU A 1 275 ? 20.351 4.628 -8.098 1.00 81.00 275 GLU A CA 1
ATOM 2193 C C . GLU A 1 275 ? 19.695 3.695 -9.126 1.00 81.00 275 GLU A C 1
ATOM 2195 O O . GLU A 1 275 ? 18.471 3.587 -9.187 1.00 81.00 275 GLU A O 1
ATOM 2200 N N . LEU A 1 276 ? 20.496 2.923 -9.863 1.00 80.06 276 LEU A N 1
ATOM 2201 C CA . LEU A 1 276 ? 19.996 1.933 -10.818 1.00 80.06 276 LEU A CA 1
ATOM 2202 C C . LEU A 1 276 ? 19.197 0.813 -10.127 1.00 80.06 276 LEU A C 1
ATOM 2204 O O . LEU A 1 276 ? 18.186 0.326 -10.643 1.00 80.06 276 LEU A O 1
ATOM 2208 N N . GLY A 1 277 ? 19.627 0.424 -8.926 1.00 81.06 277 GLY A N 1
ATOM 2209 C CA . GLY A 1 277 ? 18.922 -0.494 -8.037 1.00 81.06 277 GLY A CA 1
ATOM 2210 C C . GLY A 1 277 ? 17.561 0.052 -7.604 1.00 81.06 277 GLY A C 1
ATOM 2211 O O . GLY A 1 277 ? 16.564 -0.660 -7.661 1.00 81.06 277 GLY A O 1
ATOM 2212 N N . ALA A 1 278 ? 17.486 1.329 -7.232 1.00 82.00 278 ALA A N 1
ATOM 2213 C CA . ALA A 1 278 ? 16.238 1.985 -6.856 1.00 82.00 278 ALA A CA 1
ATOM 2214 C C . ALA A 1 278 ? 15.251 2.042 -8.031 1.00 82.00 278 ALA A C 1
ATOM 2216 O O . ALA A 1 278 ? 14.069 1.739 -7.859 1.00 82.00 278 ALA A O 1
ATOM 2217 N N . VAL A 1 279 ? 15.738 2.343 -9.240 1.00 81.19 279 VAL A N 1
ATOM 2218 C CA . VAL A 1 279 ? 14.903 2.348 -10.450 1.00 81.19 279 VAL A CA 1
ATOM 2219 C C . VAL A 1 279 ? 14.411 0.935 -10.790 1.00 81.19 279 VAL A C 1
ATOM 2221 O O . VAL A 1 279 ? 13.223 0.749 -11.046 1.00 81.19 279 VAL A O 1
ATOM 2224 N N . SER A 1 280 ? 15.271 -0.086 -10.724 1.00 81.50 280 SER A N 1
ATOM 2225 C CA . SER A 1 280 ? 14.865 -1.483 -10.978 1.00 81.50 280 SER A CA 1
ATOM 2226 C C . SER A 1 280 ? 13.917 -2.051 -9.906 1.00 81.50 280 SER A C 1
ATOM 2228 O O . SER A 1 280 ? 13.051 -2.877 -10.211 1.00 81.50 280 SER A O 1
ATOM 2230 N N . MET A 1 281 ? 13.978 -1.542 -8.670 1.00 85.38 281 MET A N 1
ATOM 2231 C CA . MET A 1 281 ? 13.020 -1.879 -7.611 1.00 85.38 281 MET A CA 1
ATOM 2232 C C . MET A 1 281 ? 11.606 -1.334 -7.847 1.00 85.38 281 MET A C 1
ATOM 2234 O O . MET A 1 281 ? 10.696 -1.759 -7.138 1.00 85.38 281 MET A O 1
ATOM 2238 N N . ARG A 1 282 ? 11.352 -0.483 -8.855 1.00 86.69 282 ARG A N 1
ATOM 2239 C CA . ARG A 1 282 ? 9.983 -0.040 -9.206 1.00 86.69 282 ARG A CA 1
ATOM 2240 C C . ARG A 1 282 ? 9.049 -1.202 -9.587 1.00 86.69 282 ARG A C 1
ATOM 2242 O O . ARG A 1 282 ? 7.835 -1.094 -9.400 1.00 86.69 282 ARG A O 1
ATOM 2249 N N . SER A 1 283 ? 9.604 -2.359 -9.963 1.00 89.00 283 SER A N 1
ATOM 2250 C CA . SER A 1 283 ? 8.880 -3.637 -10.088 1.00 89.00 283 SER A CA 1
ATOM 2251 C C . SER A 1 283 ? 8.124 -4.051 -8.807 1.00 89.00 283 SER A C 1
ATOM 2253 O O . SER A 1 283 ? 7.147 -4.805 -8.871 1.00 89.00 283 SER A O 1
ATOM 2255 N N . MET A 1 284 ? 8.484 -3.501 -7.638 1.00 92.19 284 MET A N 1
ATOM 2256 C CA . MET A 1 284 ? 7.760 -3.697 -6.379 1.00 92.19 284 MET A CA 1
ATOM 2257 C C . MET A 1 284 ? 6.309 -3.209 -6.428 1.00 92.19 284 MET A C 1
ATOM 2259 O O . MET A 1 284 ? 5.455 -3.763 -5.738 1.00 92.19 284 MET A O 1
ATOM 2263 N N . TRP A 1 285 ? 5.997 -2.203 -7.248 1.00 93.00 285 TRP A N 1
ATOM 2264 C CA . TRP A 1 285 ? 4.630 -1.701 -7.387 1.00 93.00 285 TRP A CA 1
ATOM 2265 C C . TRP A 1 285 ? 3.738 -2.697 -8.125 1.00 93.00 285 TRP A C 1
ATOM 2267 O O . TRP A 1 285 ? 2.589 -2.903 -7.732 1.00 93.00 285 TRP A O 1
ATOM 2277 N N . VAL A 1 286 ? 4.287 -3.377 -9.137 1.00 92.38 286 VAL A N 1
ATOM 2278 C CA . VAL A 1 286 ? 3.608 -4.475 -9.846 1.00 92.38 286 VAL A CA 1
ATOM 2279 C C . VAL A 1 286 ? 3.329 -5.619 -8.876 1.00 92.38 286 VAL A C 1
ATOM 2281 O O . VAL A 1 286 ? 2.213 -6.137 -8.825 1.00 92.38 286 VAL A O 1
ATOM 2284 N N . MET A 1 287 ? 4.314 -5.953 -8.038 1.00 92.19 287 MET A N 1
ATOM 2285 C CA . MET A 1 287 ? 4.142 -6.932 -6.970 1.00 92.19 287 MET A CA 1
ATOM 2286 C C . MET A 1 287 ? 3.042 -6.515 -5.987 1.00 92.19 287 MET A C 1
ATOM 2288 O O . MET A 1 287 ? 2.149 -7.306 -5.699 1.00 92.19 287 MET A O 1
ATOM 2292 N N . ALA A 1 288 ? 3.056 -5.273 -5.499 1.00 93.69 288 ALA A N 1
ATOM 2293 C CA . ALA A 1 288 ? 2.038 -4.773 -4.582 1.00 93.69 288 ALA A CA 1
ATOM 2294 C C . ALA A 1 288 ? 0.630 -4.847 -5.199 1.00 93.69 288 ALA A C 1
ATOM 2296 O O . ALA A 1 288 ? -0.297 -5.322 -4.543 1.00 93.69 288 ALA A O 1
ATOM 2297 N N . ALA A 1 289 ? 0.466 -4.466 -6.469 1.00 94.31 289 ALA A N 1
ATOM 2298 C CA . ALA A 1 289 ? -0.808 -4.595 -7.178 1.00 94.31 289 ALA A CA 1
ATOM 2299 C C . ALA A 1 289 ? -1.267 -6.055 -7.304 1.00 94.31 289 ALA A C 1
ATOM 2301 O O . ALA A 1 289 ? -2.439 -6.353 -7.068 1.00 94.31 289 ALA A O 1
ATOM 2302 N N . PHE A 1 290 ? -0.350 -6.976 -7.606 1.00 92.88 290 PHE A N 1
ATOM 2303 C CA . PHE A 1 290 ? -0.646 -8.408 -7.618 1.00 92.88 290 PHE A CA 1
ATOM 2304 C C . PHE A 1 290 ? -1.110 -8.902 -6.240 1.00 92.88 290 PHE A C 1
ATOM 2306 O O . PHE A 1 290 ? -2.098 -9.625 -6.134 1.00 92.88 290 PHE A O 1
ATOM 2313 N N . CYS A 1 291 ? -0.461 -8.453 -5.168 1.00 93.25 291 CYS A N 1
ATOM 2314 C CA . CYS A 1 291 ? -0.838 -8.793 -3.800 1.00 93.25 291 CYS A CA 1
ATOM 2315 C C . CYS A 1 291 ? -2.246 -8.288 -3.445 1.00 93.25 291 CYS A C 1
ATOM 2317 O O . CYS A 1 291 ? -3.047 -9.037 -2.886 1.00 93.25 291 CYS A O 1
ATOM 2319 N N . HIS A 1 292 ? -2.586 -7.055 -3.840 1.00 94.06 292 HIS A N 1
ATOM 2320 C CA . HIS A 1 292 ? -3.948 -6.512 -3.734 1.00 94.06 292 HIS A CA 1
ATOM 2321 C C . HIS A 1 292 ? -4.969 -7.346 -4.497 1.00 94.06 292 HIS A C 1
ATOM 2323 O O . HIS A 1 292 ? -6.051 -7.603 -3.975 1.00 94.06 292 HIS A O 1
ATOM 2329 N N . LEU A 1 293 ? -4.632 -7.805 -5.703 1.00 92.94 293 LEU A N 1
ATOM 2330 C CA . LEU A 1 293 ? -5.505 -8.668 -6.494 1.00 92.94 293 LEU A CA 1
ATOM 2331 C C . LEU A 1 293 ? -5.745 -10.016 -5.798 1.00 92.94 293 LEU A C 1
ATOM 2333 O O . LEU A 1 293 ? -6.888 -10.459 -5.704 1.00 92.94 293 LEU A O 1
ATOM 2337 N N . VAL A 1 294 ? -4.698 -10.646 -5.259 1.00 91.19 294 VAL A N 1
ATOM 2338 C CA . VAL A 1 294 ? -4.811 -11.909 -4.509 1.00 91.19 294 VAL A CA 1
ATOM 2339 C C . VAL A 1 294 ? -5.669 -11.731 -3.253 1.00 91.19 294 VAL A C 1
ATOM 2341 O O . VAL A 1 294 ? -6.553 -12.551 -2.987 1.00 91.19 294 VAL A O 1
ATOM 2344 N N . VAL A 1 295 ? -5.472 -10.646 -2.499 1.00 91.06 295 VAL A N 1
ATOM 2345 C CA . VAL A 1 295 ? -6.305 -10.330 -1.327 1.00 91.06 295 VAL A CA 1
ATOM 2346 C C . VAL A 1 295 ? -7.750 -10.053 -1.740 1.00 91.06 295 VAL A C 1
ATOM 2348 O O . VAL A 1 295 ? -8.668 -10.595 -1.132 1.00 91.06 295 VAL A O 1
ATOM 2351 N N . ALA A 1 296 ? -7.985 -9.318 -2.826 1.00 90.94 296 ALA A N 1
ATOM 2352 C CA . ALA A 1 296 ? -9.330 -9.061 -3.336 1.00 90.94 296 ALA A CA 1
ATOM 2353 C C . ALA A 1 296 ? -10.054 -10.345 -3.773 1.00 90.94 296 ALA A C 1
ATOM 2355 O O . ALA A 1 296 ? -11.245 -10.505 -3.517 1.00 90.94 296 ALA A O 1
ATOM 2356 N N . ILE A 1 297 ? -9.352 -11.273 -4.430 1.00 90.75 297 ILE A N 1
ATOM 2357 C CA . ILE A 1 297 ? -9.926 -12.551 -4.872 1.00 90.75 297 ILE A CA 1
ATOM 2358 C C . ILE A 1 297 ? -10.201 -13.459 -3.671 1.00 90.75 297 ILE A C 1
ATOM 2360 O O . ILE A 1 297 ? -11.290 -14.022 -3.568 1.00 90.75 297 ILE A O 1
ATOM 2364 N N . SER A 1 298 ? -9.239 -13.582 -2.752 1.00 88.75 298 SER A N 1
ATOM 2365 C CA . SER A 1 298 ? -9.391 -14.424 -1.558 1.00 88.75 298 SER A CA 1
ATOM 2366 C C . SER A 1 298 ? -10.482 -13.908 -0.619 1.00 88.75 298 SER A C 1
ATOM 2368 O O . SER A 1 298 ? -11.248 -14.699 -0.073 1.00 88.75 298 SER A O 1
ATOM 2370 N N . THR A 1 299 ? -10.628 -12.587 -0.487 1.00 86.62 299 THR A N 1
ATOM 2371 C CA . THR A 1 299 ? -11.645 -12.002 0.395 1.00 86.62 299 THR A CA 1
ATOM 2372 C C . THR A 1 299 ? -13.065 -12.066 -0.160 1.00 86.62 299 THR A C 1
ATOM 2374 O O . THR A 1 299 ? -14.013 -12.011 0.614 1.00 86.62 299 THR A O 1
ATOM 2377 N N . ARG A 1 300 ? -13.246 -12.256 -1.473 1.00 83.75 300 ARG A N 1
ATOM 2378 C CA . ARG A 1 300 ? -14.582 -12.373 -2.086 1.00 83.75 300 ARG A CA 1
ATOM 2379 C C . ARG A 1 300 ? -15.331 -13.662 -1.750 1.00 83.75 300 ARG A C 1
ATOM 2381 O O . ARG A 1 300 ? -16.549 -13.666 -1.879 1.00 83.75 300 ARG A O 1
ATOM 2388 N N . ARG A 1 301 ? -14.638 -14.760 -1.423 1.00 77.81 301 ARG A N 1
ATOM 2389 C CA . ARG A 1 301 ? -15.267 -16.094 -1.308 1.00 77.81 301 ARG A CA 1
ATOM 2390 C C . ARG A 1 301 ? -15.227 -16.723 0.079 1.00 77.81 301 ARG A C 1
ATOM 2392 O O . ARG A 1 301 ? -16.044 -17.593 0.337 1.00 77.81 301 ARG A O 1
ATOM 2399 N N . SER A 1 302 ? -14.272 -16.360 0.931 1.00 70.62 302 SER A N 1
ATOM 2400 C CA . SER A 1 302 ? -14.012 -17.110 2.171 1.00 70.62 302 SER A CA 1
ATOM 2401 C C . SER A 1 302 ? -13.616 -16.227 3.351 1.00 70.62 302 SER A C 1
ATOM 2403 O O . SER A 1 302 ? -12.956 -16.697 4.279 1.00 70.62 302 SER A O 1
ATOM 2405 N N . TRP A 1 303 ? -13.906 -14.928 3.284 1.00 80.94 303 TRP A N 1
ATOM 2406 C CA . TRP A 1 303 ? -13.504 -14.016 4.343 1.00 80.94 303 TRP A CA 1
ATOM 2407 C C . TRP A 1 303 ? -14.540 -13.974 5.456 1.00 80.94 303 TRP A C 1
ATOM 2409 O O . TRP A 1 303 ? -15.696 -13.637 5.223 1.00 80.94 303 TRP A O 1
ATOM 2419 N N . THR A 1 304 ? -14.073 -14.235 6.674 1.00 79.94 304 THR A N 1
ATOM 2420 C CA . THR A 1 304 ? -14.784 -13.902 7.905 1.00 79.94 304 THR A CA 1
ATOM 2421 C C . THR A 1 304 ? -13.831 -13.141 8.830 1.00 79.94 304 THR A C 1
ATOM 2423 O O . THR A 1 304 ? -12.618 -13.385 8.787 1.00 79.94 304 THR A O 1
ATOM 2426 N N . PRO A 1 305 ? -14.333 -12.231 9.680 1.00 78.31 305 PRO A N 1
ATOM 2427 C CA . PRO A 1 305 ? -13.512 -11.525 10.667 1.00 78.31 305 PRO A CA 1
ATOM 2428 C C . PRO A 1 305 ? -12.713 -12.476 11.574 1.00 78.31 305 PRO A C 1
ATOM 2430 O O . PRO A 1 305 ? -11.544 -12.217 11.855 1.00 78.31 305 PRO A O 1
ATOM 2433 N N . GLU A 1 306 ? -13.300 -13.624 11.934 1.00 77.12 306 GLU A N 1
ATOM 2434 C CA . GLU A 1 306 ? -12.650 -14.681 12.724 1.00 77.12 306 GLU A CA 1
ATOM 2435 C C . GLU A 1 306 ? -11.479 -15.344 11.991 1.00 77.12 306 GLU A C 1
ATOM 2437 O O . GLU A 1 306 ? -10.431 -15.612 12.580 1.00 77.12 306 GLU A O 1
ATOM 2442 N N . ASN A 1 307 ? -11.635 -15.592 10.688 1.00 80.94 307 ASN A N 1
ATOM 2443 C CA . ASN A 1 307 ? -10.578 -16.170 9.865 1.00 80.94 307 ASN A CA 1
ATOM 2444 C C . ASN A 1 307 ? -9.483 -15.154 9.513 1.00 80.94 307 ASN A C 1
ATOM 2446 O O . ASN A 1 307 ? -8.378 -15.565 9.138 1.00 80.94 307 ASN A O 1
ATOM 2450 N N . GLY A 1 308 ? -9.777 -13.858 9.645 1.00 85.38 308 GLY A N 1
ATOM 2451 C CA . GLY A 1 308 ? -8.893 -12.756 9.293 1.00 85.38 308 GLY A CA 1
ATOM 2452 C C . GLY A 1 308 ? -8.689 -12.599 7.784 1.00 85.38 308 GLY A C 1
ATOM 2453 O O . GLY A 1 308 ? -9.273 -13.304 6.961 1.00 85.38 308 GLY A O 1
ATOM 2454 N N . VAL A 1 309 ? -7.834 -11.649 7.408 1.00 88.81 309 VAL A N 1
ATOM 2455 C CA . VAL A 1 309 ? -7.400 -11.432 6.019 1.00 88.81 309 VAL A CA 1
ATOM 2456 C C . VAL A 1 309 ? -5.991 -11.981 5.839 1.00 88.81 309 VAL A C 1
ATOM 2458 O O . VAL A 1 309 ? -5.144 -11.887 6.730 1.00 88.81 309 VAL A O 1
ATOM 2461 N N . ILE A 1 310 ? -5.742 -12.564 4.669 1.00 89.88 310 ILE A N 1
ATOM 2462 C CA . ILE A 1 310 ? -4.406 -12.953 4.222 1.00 89.88 310 ILE A CA 1
ATOM 2463 C C . ILE A 1 310 ? -3.554 -11.687 4.092 1.00 89.88 310 ILE A C 1
ATOM 2465 O O . ILE A 1 310 ? -3.832 -10.835 3.256 1.00 89.88 310 ILE A O 1
ATOM 2469 N N . GLY A 1 311 ? -2.530 -11.576 4.930 1.00 89.00 311 GLY A N 1
ATOM 2470 C CA . GLY A 1 311 ? -1.562 -10.492 4.919 1.00 89.00 311 GLY A CA 1
ATOM 2471 C C . GLY A 1 311 ? -0.178 -10.993 4.527 1.00 89.00 311 GLY A C 1
ATOM 2472 O O . GLY A 1 311 ? 0.224 -12.124 4.818 1.00 89.00 311 GLY A O 1
ATOM 2473 N N . ILE A 1 312 ? 0.564 -10.119 3.867 1.00 90.94 312 ILE A N 1
ATOM 2474 C CA . ILE A 1 312 ? 1.942 -10.351 3.459 1.00 90.94 312 ILE A CA 1
ATOM 2475 C C . ILE A 1 312 ? 2.866 -9.786 4.540 1.00 90.94 312 ILE A C 1
ATOM 2477 O O . ILE A 1 312 ? 2.662 -8.644 4.960 1.00 90.94 312 ILE A O 1
ATOM 2481 N N . PRO A 1 313 ? 3.858 -10.555 5.019 1.00 89.31 313 PRO A N 1
ATOM 2482 C CA . PRO A 1 313 ? 4.820 -10.097 6.006 1.00 89.31 313 PRO A CA 1
ATOM 2483 C C . PRO A 1 313 ? 5.511 -8.809 5.584 1.00 89.31 313 PRO A C 1
ATOM 2485 O O . PRO A 1 313 ? 5.737 -8.548 4.398 1.00 89.31 313 PRO A O 1
ATOM 2488 N N . GLU A 1 314 ? 5.918 -8.043 6.587 1.00 84.25 314 GLU A N 1
ATOM 2489 C CA . GLU A 1 314 ? 6.665 -6.818 6.358 1.00 84.25 314 GLU A CA 1
ATOM 2490 C C . GLU A 1 314 ? 7.958 -7.112 5.567 1.00 84.25 314 GLU A C 1
ATOM 2492 O O . GLU A 1 314 ? 8.659 -8.092 5.825 1.00 84.25 314 GLU A O 1
ATOM 2497 N N . PHE A 1 315 ? 8.264 -6.263 4.587 1.00 85.62 315 PHE A N 1
ATOM 2498 C CA . PHE A 1 315 ? 9.417 -6.298 3.672 1.00 85.62 315 PHE A CA 1
ATOM 2499 C C . PHE A 1 315 ? 9.426 -7.433 2.657 1.00 85.62 315 PHE A C 1
ATOM 2501 O O . PHE A 1 315 ? 10.314 -7.455 1.810 1.00 85.62 315 PHE A O 1
ATOM 2508 N N . PHE A 1 316 ? 8.444 -8.335 2.663 1.00 89.06 316 PHE A N 1
ATOM 2509 C CA . PHE A 1 316 ? 8.418 -9.434 1.700 1.00 89.06 316 PHE A CA 1
ATOM 2510 C C . PHE A 1 316 ? 8.344 -8.929 0.251 1.00 89.06 316 PHE A C 1
ATOM 2512 O O . PHE A 1 316 ? 9.125 -9.365 -0.591 1.00 89.06 316 PHE A O 1
ATOM 2519 N N . ILE A 1 317 ? 7.472 -7.950 -0.024 1.00 90.50 317 ILE A N 1
ATOM 2520 C CA . ILE A 1 317 ? 7.353 -7.319 -1.350 1.00 90.50 317 ILE A CA 1
ATOM 2521 C C . ILE A 1 317 ? 8.700 -6.729 -1.785 1.00 90.50 317 ILE A C 1
ATOM 2523 O O . ILE A 1 317 ? 9.158 -6.983 -2.896 1.00 90.50 317 ILE A O 1
ATOM 2527 N N . THR A 1 318 ? 9.358 -5.989 -0.891 1.00 88.75 318 THR A N 1
ATOM 2528 C CA . THR A 1 318 ? 10.659 -5.363 -1.154 1.00 88.75 318 THR A CA 1
ATOM 2529 C C . THR A 1 318 ? 11.763 -6.400 -1.349 1.00 88.75 318 THR A C 1
ATOM 2531 O O . THR A 1 318 ? 12.582 -6.235 -2.240 1.00 88.75 318 THR A O 1
ATOM 2534 N N . LEU A 1 319 ? 11.776 -7.491 -0.578 1.00 87.31 319 LEU A N 1
ATOM 2535 C CA . LEU A 1 319 ? 12.749 -8.577 -0.714 1.00 87.31 319 LEU A CA 1
ATOM 2536 C C . LEU A 1 319 ? 12.628 -9.263 -2.081 1.00 87.31 319 LEU A C 1
ATOM 2538 O O . LEU A 1 319 ? 13.631 -9.477 -2.762 1.00 87.31 319 LEU A O 1
ATOM 2542 N N . VAL A 1 320 ? 11.397 -9.578 -2.498 1.00 89.00 320 VAL A N 1
ATOM 2543 C CA . VAL A 1 320 ? 11.141 -10.168 -3.816 1.00 89.00 320 VAL A CA 1
ATOM 2544 C C . VAL A 1 320 ? 11.513 -9.177 -4.919 1.00 89.00 320 VAL A C 1
ATOM 2546 O O . VAL A 1 320 ? 12.184 -9.563 -5.869 1.00 89.00 320 VAL A O 1
ATOM 2549 N N . ALA A 1 321 ? 11.180 -7.893 -4.786 1.00 88.69 321 ALA A N 1
ATOM 2550 C CA . ALA A 1 321 ? 11.554 -6.883 -5.774 1.00 88.69 321 ALA A CA 1
ATOM 2551 C C . ALA A 1 321 ? 13.075 -6.647 -5.847 1.00 88.69 321 ALA A C 1
ATOM 2553 O O . ALA A 1 321 ? 13.628 -6.561 -6.937 1.00 88.69 321 ALA A O 1
ATOM 2554 N N . ALA A 1 322 ? 13.785 -6.630 -4.717 1.00 86.44 322 ALA A N 1
ATOM 2555 C CA . ALA A 1 322 ? 15.238 -6.454 -4.664 1.00 86.44 322 ALA A CA 1
ATOM 2556 C C . ALA A 1 322 ? 15.993 -7.597 -5.357 1.00 86.44 322 ALA A C 1
ATOM 2558 O O . ALA A 1 322 ? 17.087 -7.396 -5.881 1.00 86.44 322 ALA A O 1
ATOM 2559 N N . SER A 1 323 ? 15.400 -8.793 -5.429 1.00 83.00 323 SER A N 1
ATOM 2560 C CA . SER A 1 323 ? 15.987 -9.898 -6.191 1.00 83.00 323 SER A CA 1
ATOM 2561 C C . SER A 1 323 ? 16.118 -9.592 -7.693 1.00 83.00 323 SER A C 1
ATOM 2563 O O . SER A 1 323 ? 17.020 -10.119 -8.345 1.00 83.00 323 SER A O 1
ATOM 2565 N N . THR A 1 324 ? 15.296 -8.681 -8.233 1.00 82.12 324 THR A N 1
ATOM 2566 C CA . THR A 1 324 ? 15.406 -8.248 -9.635 1.00 82.12 324 THR A CA 1
ATOM 2567 C C . THR A 1 324 ? 16.721 -7.510 -9.898 1.00 82.12 324 THR A C 1
ATOM 2569 O O . THR A 1 324 ? 17.281 -7.653 -10.981 1.00 82.12 324 THR A O 1
ATOM 2572 N N . ILE A 1 325 ? 17.302 -6.827 -8.902 1.00 80.94 325 ILE A N 1
ATOM 2573 C CA . ILE A 1 325 ? 18.624 -6.183 -9.012 1.00 80.94 325 ILE A CA 1
ATOM 2574 C C . ILE A 1 325 ? 19.705 -7.227 -9.339 1.00 80.94 325 ILE A C 1
ATOM 2576 O O . ILE A 1 325 ? 20.553 -7.012 -10.206 1.00 80.94 325 ILE A O 1
ATOM 2580 N N . PHE A 1 326 ? 19.655 -8.397 -8.692 1.00 72.19 326 PHE A N 1
ATOM 2581 C CA . PHE A 1 326 ? 20.608 -9.483 -8.948 1.00 72.19 326 PHE A CA 1
ATOM 2582 C C . PHE A 1 326 ? 20.412 -10.127 -10.324 1.00 72.19 326 PHE A C 1
ATOM 2584 O O . PHE A 1 326 ? 21.370 -10.580 -10.949 1.00 72.19 326 PHE A O 1
ATOM 2591 N N . ALA A 1 327 ? 19.184 -10.145 -10.836 1.00 68.31 327 ALA A N 1
ATOM 2592 C CA . ALA A 1 327 ? 18.933 -10.613 -12.191 1.00 68.31 327 ALA A CA 1
ATOM 2593 C C . ALA A 1 327 ? 19.565 -9.692 -13.249 1.00 68.31 327 ALA A C 1
ATOM 2595 O O . ALA A 1 327 ? 20.145 -10.169 -14.228 1.00 68.31 327 ALA A O 1
ATOM 2596 N N . HIS A 1 328 ? 19.540 -8.377 -13.017 1.00 67.62 328 HIS A N 1
ATOM 2597 C CA . HIS A 1 328 ? 20.225 -7.409 -13.876 1.00 67.62 328 HIS A CA 1
ATOM 2598 C C . HIS A 1 328 ? 21.746 -7.589 -13.835 1.00 67.62 328 HIS A C 1
ATOM 2600 O O . HIS A 1 328 ? 22.406 -7.549 -14.877 1.00 67.62 328 HIS A O 1
ATOM 2606 N N . SER A 1 329 ? 22.314 -7.873 -12.659 1.00 65.50 329 SER A N 1
ATOM 2607 C CA . SER A 1 329 ? 23.750 -8.142 -12.542 1.00 65.50 329 SER A CA 1
ATOM 2608 C C . SER A 1 329 ? 24.163 -9.490 -13.150 1.00 65.50 329 SER A C 1
ATOM 2610 O O . SER A 1 329 ? 25.305 -9.635 -13.579 1.00 65.50 329 SER A O 1
ATOM 2612 N N . HIS A 1 330 ? 23.260 -10.465 -13.302 1.00 59.59 330 HIS A N 1
ATOM 2613 C CA . HIS A 1 330 ? 23.576 -11.717 -13.999 1.00 59.59 330 HIS A CA 1
ATOM 2614 C C . HIS A 1 330 ? 23.910 -11.499 -15.485 1.00 59.59 330 HIS A C 1
ATOM 2616 O O . HIS A 1 330 ? 24.816 -12.150 -16.003 1.00 59.59 330 HIS A O 1
ATOM 2622 N N . HIS A 1 331 ? 23.264 -10.550 -16.175 1.00 57.00 331 HIS A N 1
ATOM 2623 C CA . HIS A 1 331 ? 23.673 -10.176 -17.538 1.00 57.00 331 HIS A CA 1
ATOM 2624 C C . HIS A 1 331 ? 25.109 -9.631 -17.582 1.00 57.00 331 HIS A C 1
ATOM 2626 O O . HIS A 1 331 ? 25.855 -9.927 -18.518 1.00 57.00 331 HIS A O 1
ATOM 2632 N N . PHE A 1 332 ? 25.521 -8.910 -16.538 1.00 54.19 332 PHE A N 1
ATOM 2633 C CA . PHE A 1 332 ? 26.896 -8.453 -16.355 1.00 54.19 332 PHE A CA 1
ATOM 2634 C C . PHE A 1 332 ? 27.864 -9.624 -16.081 1.00 54.19 332 PHE A C 1
ATOM 2636 O O . PHE A 1 332 ? 28.893 -9.743 -16.749 1.00 54.19 332 PHE A O 1
ATOM 2643 N N . VAL A 1 333 ? 27.512 -10.556 -15.185 1.00 54.97 333 VAL A N 1
ATOM 2644 C CA . VAL A 1 333 ? 28.341 -11.736 -14.856 1.00 54.97 333 VAL A CA 1
ATOM 2645 C C . VAL A 1 333 ? 28.471 -12.700 -16.040 1.00 54.97 333 VAL A C 1
ATOM 2647 O O . VAL A 1 333 ? 29.566 -13.184 -16.324 1.00 54.97 333 VAL A O 1
ATOM 2650 N N . ALA A 1 334 ? 27.395 -12.943 -16.790 1.00 56.84 334 ALA A N 1
ATOM 2651 C CA . ALA A 1 334 ? 27.428 -13.768 -17.997 1.00 56.84 334 ALA A CA 1
ATOM 2652 C C . ALA A 1 334 ? 28.302 -13.138 -19.098 1.00 56.84 334 ALA A C 1
ATOM 2654 O O . ALA A 1 334 ? 29.025 -13.853 -19.796 1.00 56.84 334 ALA A O 1
ATOM 2655 N N . GLY A 1 335 ? 28.301 -11.803 -19.214 1.00 53.09 335 GLY A N 1
ATOM 2656 C CA . GLY A 1 335 ? 29.205 -11.060 -20.099 1.00 53.09 335 GLY A CA 1
ATOM 2657 C C . GLY A 1 335 ? 30.684 -11.198 -19.716 1.00 53.09 335 GLY A C 1
ATOM 2658 O O . GLY A 1 335 ? 31.543 -11.300 -20.595 1.00 53.09 335 GLY A O 1
ATOM 2659 N N . LEU A 1 336 ? 30.987 -11.274 -18.416 1.00 51.81 336 LEU A N 1
ATOM 2660 C CA . LEU A 1 336 ? 32.335 -11.545 -17.903 1.00 51.81 336 LEU A CA 1
ATOM 2661 C C . LEU A 1 336 ? 32.756 -13.009 -18.131 1.00 51.81 336 LEU A C 1
ATOM 2663 O O . LEU A 1 336 ? 33.868 -13.264 -18.599 1.00 51.81 336 L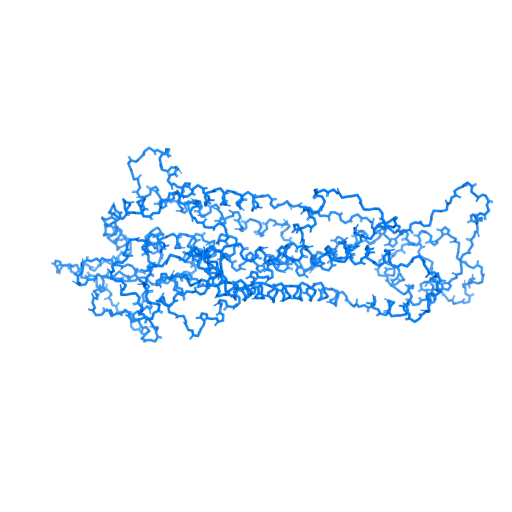EU A O 1
ATOM 2667 N N . ALA A 1 337 ? 31.861 -13.971 -17.886 1.00 51.22 337 ALA A N 1
ATOM 2668 C CA . ALA A 1 337 ? 32.128 -15.402 -18.056 1.00 51.22 337 ALA A CA 1
ATOM 2669 C C . ALA A 1 337 ? 32.380 -15.794 -19.525 1.00 51.22 337 ALA A C 1
ATOM 2671 O O . ALA A 1 337 ? 33.264 -16.602 -19.810 1.00 51.22 337 ALA A O 1
ATOM 2672 N N . HIS A 1 338 ? 31.676 -15.171 -20.479 1.00 49.88 338 HIS A N 1
ATOM 2673 C CA . HIS A 1 338 ? 31.913 -15.402 -21.911 1.00 49.88 338 HIS A CA 1
ATOM 2674 C C . HIS A 1 338 ? 33.282 -14.889 -22.395 1.00 49.88 338 HIS A C 1
ATOM 2676 O O . HIS A 1 338 ? 33.790 -15.362 -23.411 1.00 49.88 338 HIS A O 1
ATOM 2682 N N . ARG A 1 339 ? 33.910 -13.955 -21.666 1.00 50.97 339 ARG A N 1
ATOM 2683 C CA . ARG A 1 339 ? 35.247 -13.426 -21.982 1.00 50.97 339 ARG A CA 1
ATOM 2684 C C . ARG A 1 339 ? 36.387 -14.245 -21.380 1.00 50.97 339 ARG A C 1
ATOM 2686 O O . ARG A 1 339 ? 37.458 -14.292 -21.978 1.00 50.97 339 ARG A O 1
ATOM 2693 N N . GLY A 1 340 ? 36.161 -14.926 -20.256 1.00 48.62 340 GLY A N 1
ATOM 2694 C CA . GLY A 1 340 ? 37.167 -15.797 -19.636 1.00 48.62 340 GLY A CA 1
ATOM 2695 C C . GLY A 1 340 ? 37.436 -17.098 -20.405 1.00 48.62 340 GLY A C 1
ATOM 2696 O O . GLY A 1 340 ? 38.489 -17.702 -20.231 1.00 48.62 340 GLY A O 1
ATOM 2697 N N . GLY A 1 341 ? 36.510 -17.522 -21.274 1.00 46.41 341 GLY A N 1
ATOM 2698 C CA . GLY A 1 341 ? 36.521 -18.860 -21.875 1.00 46.41 341 GLY A CA 1
ATOM 2699 C C . GLY A 1 341 ? 37.043 -19.000 -23.308 1.00 46.41 341 GLY A C 1
ATOM 2700 O O . GLY A 1 341 ? 37.064 -20.123 -23.807 1.00 46.41 341 GLY A O 1
ATOM 2701 N N . ARG A 1 342 ? 37.438 -17.935 -24.024 1.00 44.12 342 ARG A N 1
ATOM 2702 C CA . ARG A 1 342 ? 37.910 -18.102 -25.418 1.00 44.12 342 ARG A CA 1
ATOM 2703 C C . ARG A 1 342 ? 38.809 -16.967 -25.923 1.00 44.12 342 ARG A C 1
ATOM 2705 O O . ARG A 1 342 ? 38.408 -16.132 -26.727 1.00 44.12 342 ARG A O 1
ATOM 2712 N N . ARG A 1 343 ? 40.092 -17.007 -25.545 1.00 43.41 343 ARG A N 1
ATOM 2713 C CA . ARG A 1 343 ? 41.178 -16.586 -26.453 1.00 43.41 343 ARG A CA 1
ATOM 2714 C C . ARG A 1 343 ? 41.322 -17.674 -27.518 1.00 43.41 343 ARG A C 1
ATOM 2716 O O . ARG A 1 343 ? 42.140 -18.573 -27.385 1.00 43.41 343 ARG A O 1
ATOM 2723 N N . GLY A 1 344 ? 40.458 -17.661 -28.524 1.00 41.38 344 GLY A N 1
ATOM 2724 C CA . GLY A 1 344 ? 40.479 -18.691 -29.555 1.00 41.38 344 GLY A CA 1
ATOM 2725 C C . GLY A 1 344 ? 39.554 -18.366 -30.713 1.00 41.38 344 GLY A C 1
ATOM 2726 O O . GLY A 1 344 ? 38.378 -18.704 -30.667 1.00 41.38 344 GLY A O 1
ATOM 2727 N N . SER A 1 345 ? 40.151 -17.768 -31.743 1.00 37.44 345 SER A N 1
ATOM 2728 C CA . SER A 1 345 ? 39.659 -17.629 -33.115 1.00 37.44 345 SER A CA 1
ATOM 2729 C C . SER A 1 345 ? 38.464 -16.698 -33.346 1.00 37.44 345 SER A C 1
ATOM 2731 O O . SER A 1 345 ? 37.308 -17.003 -33.058 1.00 37.44 345 SER A O 1
ATOM 2733 N N . VAL A 1 346 ? 38.771 -15.558 -33.965 1.00 42.72 346 VAL A N 1
ATOM 2734 C CA . VAL A 1 346 ? 37.820 -14.724 -34.701 1.00 42.72 346 VAL A CA 1
ATOM 2735 C C . VAL A 1 346 ? 37.319 -15.556 -35.883 1.00 42.72 346 VAL A C 1
ATOM 2737 O O . VAL A 1 346 ? 37.956 -15.629 -36.930 1.00 42.72 346 VAL A O 1
ATOM 2740 N N . HIS A 1 347 ? 36.190 -16.237 -35.714 1.00 38.09 347 HIS A N 1
ATOM 2741 C CA . HIS A 1 347 ? 35.409 -16.723 -36.843 1.00 38.09 347 HIS A CA 1
ATOM 2742 C C . HIS A 1 347 ? 34.375 -15.664 -37.196 1.00 38.09 347 HIS A C 1
ATOM 2744 O O . HIS A 1 347 ? 33.580 -15.245 -36.354 1.00 38.09 347 HIS A O 1
ATOM 2750 N N . ALA A 1 348 ? 34.452 -15.206 -38.447 1.00 42.78 348 ALA A N 1
ATOM 2751 C CA . ALA A 1 348 ? 33.536 -14.261 -39.055 1.00 42.78 348 ALA A CA 1
ATOM 2752 C C . ALA A 1 348 ? 32.090 -14.634 -38.703 1.00 42.78 348 ALA A C 1
ATOM 2754 O O . ALA A 1 348 ? 31.624 -15.738 -38.994 1.00 42.78 348 ALA A O 1
ATOM 2755 N N . ALA A 1 349 ? 31.392 -13.719 -38.032 1.00 39.25 349 ALA A N 1
ATOM 2756 C CA . ALA A 1 349 ? 30.002 -13.906 -37.665 1.00 39.25 349 ALA A CA 1
ATOM 2757 C C . ALA A 1 349 ? 29.165 -14.057 -38.945 1.00 39.25 349 ALA A C 1
ATOM 2759 O O . ALA A 1 349 ? 28.932 -13.093 -39.671 1.00 39.25 349 ALA A O 1
ATOM 2760 N N . SER A 1 350 ? 28.729 -15.288 -39.220 1.00 40.22 350 SER A N 1
ATOM 2761 C CA . SER A 1 350 ? 27.819 -15.619 -40.315 1.00 40.22 350 SER A CA 1
ATOM 2762 C C . SER A 1 350 ? 26.581 -14.711 -40.270 1.00 40.22 350 SER A C 1
ATOM 2764 O O . SER A 1 350 ? 25.916 -14.589 -39.233 1.00 40.22 350 SER A O 1
ATOM 2766 N N . GLY A 1 351 ? 26.265 -14.068 -41.402 1.00 43.56 351 GLY A N 1
ATOM 2767 C CA . GLY A 1 351 ? 25.237 -13.023 -41.558 1.00 43.56 351 GLY A CA 1
ATOM 2768 C C . GLY A 1 351 ? 23.806 -13.413 -41.153 1.00 43.56 351 GLY A C 1
ATOM 2769 O O . GLY A 1 351 ? 22.911 -12.568 -41.116 1.00 43.56 351 GLY A O 1
ATOM 2770 N N . VAL A 1 352 ? 23.575 -14.670 -40.772 1.00 43.84 352 VAL A N 1
ATOM 2771 C CA . VAL A 1 352 ? 22.297 -15.180 -40.259 1.00 43.84 352 VAL A CA 1
ATOM 2772 C C . VAL A 1 352 ? 21.966 -14.618 -38.864 1.00 43.84 352 VAL A C 1
ATOM 2774 O O . VAL A 1 352 ? 20.802 -14.318 -38.584 1.00 43.84 352 VAL A O 1
ATOM 2777 N N . HIS A 1 353 ? 22.962 -14.372 -38.002 1.00 38.19 353 HIS A N 1
ATOM 2778 C CA . HIS A 1 353 ? 22.721 -13.794 -36.668 1.00 38.19 353 HIS A CA 1
ATOM 2779 C C . HIS A 1 353 ? 22.439 -12.283 -36.706 1.00 38.19 353 HIS A C 1
ATOM 2781 O O . HIS A 1 353 ? 21.607 -11.794 -35.935 1.00 38.19 353 HIS A O 1
ATOM 2787 N N . ALA A 1 354 ? 23.046 -11.555 -37.649 1.00 42.44 354 ALA A N 1
ATOM 2788 C CA . ALA A 1 354 ? 22.761 -10.138 -37.879 1.00 42.44 354 ALA A CA 1
ATOM 2789 C C . ALA A 1 354 ? 21.316 -9.929 -38.374 1.00 42.44 354 ALA A C 1
ATOM 2791 O O . ALA A 1 354 ? 20.605 -9.048 -37.887 1.00 42.44 354 ALA A O 1
ATOM 2792 N N . ARG A 1 355 ? 20.824 -10.819 -39.250 1.00 38.47 355 ARG A N 1
ATOM 2793 C CA . ARG A 1 355 ? 19.449 -10.775 -39.779 1.00 38.47 355 ARG A CA 1
ATOM 2794 C C . ARG A 1 355 ? 18.377 -11.037 -38.711 1.00 38.47 355 ARG A C 1
ATOM 2796 O O . ARG A 1 355 ? 17.292 -10.460 -38.782 1.00 38.47 355 ARG A O 1
ATOM 2803 N N . ARG A 1 356 ? 18.677 -11.858 -37.693 1.00 40.31 356 ARG A N 1
ATOM 2804 C CA . ARG A 1 356 ? 17.764 -12.126 -36.561 1.00 40.31 356 ARG A CA 1
ATOM 2805 C C . ARG A 1 356 ? 17.703 -10.961 -35.561 1.00 40.31 356 ARG A C 1
ATOM 2807 O O . ARG A 1 356 ? 16.638 -10.721 -35.003 1.00 40.31 356 ARG A O 1
ATOM 2814 N N . ARG A 1 357 ? 18.795 -10.197 -35.390 1.00 42.53 357 ARG A N 1
ATOM 2815 C CA . ARG A 1 357 ? 18.802 -8.948 -34.597 1.00 42.53 357 ARG A CA 1
ATOM 2816 C C . ARG A 1 357 ? 18.081 -7.793 -35.296 1.00 42.53 357 ARG A C 1
ATOM 2818 O O . ARG A 1 357 ? 17.376 -7.045 -34.629 1.00 42.53 357 ARG A O 1
ATOM 2825 N N . LEU A 1 358 ? 18.196 -7.674 -36.620 1.00 43.78 358 LEU A N 1
ATOM 2826 C CA . LEU A 1 358 ? 17.539 -6.606 -37.388 1.00 43.78 358 LEU A CA 1
ATOM 2827 C C . LEU A 1 358 ? 16.014 -6.795 -37.505 1.00 43.78 358 LEU A C 1
ATOM 2829 O O . LEU A 1 358 ? 15.274 -5.827 -37.358 1.00 43.78 358 LEU A O 1
ATOM 2833 N N . ARG A 1 359 ? 15.510 -8.034 -37.643 1.00 41.03 359 ARG A N 1
ATOM 2834 C CA . ARG A 1 359 ? 14.052 -8.308 -37.611 1.00 41.03 359 ARG A CA 1
ATOM 2835 C C . ARG A 1 359 ? 13.396 -8.095 -36.241 1.00 41.03 359 ARG A C 1
ATOM 2837 O O . ARG A 1 359 ? 12.179 -7.975 -36.173 1.00 41.03 359 ARG A O 1
ATOM 2844 N N . GLY A 1 360 ? 14.170 -8.040 -35.156 1.00 42.41 360 GLY A N 1
ATOM 2845 C CA . GLY A 1 360 ? 13.643 -7.779 -33.813 1.00 42.41 360 GLY A CA 1
ATOM 2846 C C . GLY A 1 360 ? 13.297 -6.311 -33.545 1.00 42.41 360 GLY A C 1
ATOM 2847 O O . GLY A 1 360 ? 12.593 -6.037 -32.579 1.00 42.41 360 GLY A O 1
ATOM 2848 N N . ARG A 1 361 ? 13.776 -5.378 -34.383 1.00 44.25 361 ARG A N 1
ATOM 2849 C CA . ARG A 1 361 ? 13.788 -3.934 -34.090 1.00 44.25 361 ARG A CA 1
ATOM 2850 C C . ARG A 1 361 ? 12.668 -3.123 -34.754 1.00 44.25 361 ARG A C 1
ATOM 2852 O O . ARG A 1 361 ? 12.497 -1.961 -34.418 1.00 44.25 361 ARG A O 1
ATOM 2859 N N . ALA A 1 362 ? 11.880 -3.732 -35.642 1.00 42.06 362 ALA A N 1
ATOM 2860 C CA . ALA A 1 362 ? 10.703 -3.118 -36.269 1.00 42.06 362 ALA A CA 1
ATOM 2861 C C . ALA A 1 362 ? 9.405 -3.470 -35.516 1.00 42.06 362 ALA A C 1
ATOM 2863 O O . ALA A 1 362 ? 8.401 -3.844 -36.120 1.00 42.06 362 ALA A O 1
ATOM 2864 N N . ARG A 1 363 ? 9.443 -3.438 -34.181 1.00 46.59 363 ARG A N 1
ATOM 2865 C CA . ARG A 1 363 ? 8.262 -3.665 -33.343 1.00 46.59 363 ARG A CA 1
ATOM 2866 C C . ARG A 1 363 ? 7.644 -2.316 -32.988 1.00 46.59 363 ARG A C 1
ATOM 2868 O O . ARG A 1 363 ? 8.355 -1.406 -32.578 1.00 46.59 363 ARG A O 1
ATOM 2875 N N . LEU A 1 364 ? 6.334 -2.195 -33.193 1.00 52.75 364 LEU A N 1
ATOM 2876 C CA . LEU A 1 364 ? 5.539 -1.006 -32.867 1.00 52.75 364 LEU A CA 1
ATOM 2877 C C . LEU A 1 364 ? 5.778 -0.558 -31.405 1.00 52.75 364 LEU A C 1
ATOM 2879 O O . LEU A 1 364 ? 6.000 -1.422 -30.557 1.00 52.75 364 LEU A O 1
ATOM 2883 N N . PRO A 1 365 ? 5.646 0.741 -31.069 1.00 55.88 365 PRO A N 1
ATOM 2884 C CA . PRO A 1 365 ? 5.876 1.266 -29.713 1.00 55.88 365 PRO A CA 1
ATOM 2885 C C . PRO A 1 365 ? 5.105 0.531 -28.597 1.00 55.88 365 PRO A C 1
ATOM 2887 O O . PRO A 1 365 ? 5.592 0.371 -27.478 1.00 55.88 365 PRO A O 1
ATOM 2890 N N . GLN A 1 366 ? 3.912 0.013 -28.908 1.00 55.88 366 GLN A N 1
ATOM 2891 C CA . GLN A 1 366 ? 3.113 -0.796 -27.978 1.00 55.88 366 GLN A CA 1
ATOM 2892 C C . GLN A 1 366 ? 3.747 -2.162 -27.669 1.00 55.88 366 GLN A C 1
ATOM 2894 O O . GLN A 1 366 ? 3.615 -2.673 -26.559 1.00 55.88 366 GLN A O 1
ATOM 2899 N N . GLN A 1 367 ? 4.467 -2.759 -28.622 1.00 62.66 367 GLN A N 1
ATOM 2900 C CA . GLN A 1 367 ? 5.165 -4.025 -28.405 1.00 62.66 367 GLN A CA 1
ATOM 2901 C C . GLN A 1 367 ? 6.420 -3.849 -27.543 1.00 62.66 367 GLN A C 1
ATOM 2903 O O . GLN A 1 367 ? 6.772 -4.776 -26.822 1.00 62.66 367 GLN A O 1
ATOM 2908 N N . THR A 1 368 ? 7.084 -2.690 -27.575 1.00 64.19 368 THR A N 1
ATOM 2909 C CA . THR A 1 368 ? 8.257 -2.410 -26.725 1.00 64.19 368 THR A CA 1
ATOM 2910 C C . THR A 1 368 ? 7.899 -2.264 -25.248 1.00 64.19 368 THR A C 1
ATOM 2912 O O . THR A 1 368 ? 8.593 -2.833 -24.409 1.00 64.19 368 THR A O 1
ATOM 2915 N N . VAL A 1 369 ? 6.780 -1.604 -24.927 1.00 68.25 369 VAL A N 1
ATOM 2916 C CA . VAL A 1 369 ? 6.274 -1.505 -23.544 1.00 68.25 369 VAL A CA 1
ATOM 2917 C C . VAL A 1 369 ? 5.976 -2.891 -22.967 1.00 68.25 369 VAL A C 1
ATOM 2919 O O . VAL A 1 369 ? 6.398 -3.225 -21.859 1.00 68.25 369 VAL A O 1
ATOM 2922 N N . LEU A 1 370 ? 5.308 -3.737 -23.757 1.00 76.12 370 LEU A N 1
ATOM 2923 C CA . LEU A 1 370 ? 4.951 -5.087 -23.332 1.00 76.12 370 LEU A CA 1
ATOM 2924 C C . LEU A 1 370 ? 6.193 -5.935 -23.020 1.00 76.12 370 LEU A C 1
ATOM 2926 O O . LEU A 1 370 ? 6.162 -6.742 -22.097 1.00 76.12 370 LEU A O 1
ATOM 2930 N N . VAL A 1 371 ? 7.299 -5.728 -23.743 1.00 79.62 371 VAL A N 1
ATOM 2931 C CA . VAL A 1 371 ? 8.551 -6.461 -23.507 1.00 79.62 371 VAL A CA 1
ATOM 2932 C C . VAL A 1 371 ? 9.115 -6.167 -22.114 1.00 79.62 371 VAL A C 1
ATOM 2934 O O . VAL A 1 371 ? 9.397 -7.117 -21.387 1.00 79.62 371 VAL A O 1
ATOM 2937 N N . GLY A 1 372 ? 9.218 -4.898 -21.704 1.00 79.38 372 GLY A N 1
ATOM 2938 C CA . GLY A 1 372 ? 9.744 -4.540 -20.377 1.00 79.38 372 GLY A CA 1
ATOM 2939 C C . GLY A 1 372 ? 8.927 -5.154 -19.234 1.00 79.38 372 GLY A C 1
ATOM 2940 O O . GLY A 1 372 ? 9.477 -5.820 -18.360 1.00 79.38 372 GLY A O 1
ATOM 2941 N N . LEU A 1 373 ? 7.596 -5.047 -19.309 1.00 83.56 373 LEU A N 1
ATOM 2942 C CA . LEU A 1 373 ? 6.698 -5.665 -18.327 1.00 83.56 373 LEU A CA 1
ATOM 2943 C C . LEU A 1 373 ? 6.793 -7.195 -18.309 1.00 83.56 373 LEU A C 1
ATOM 2945 O O . LEU A 1 373 ? 6.749 -7.800 -17.240 1.00 83.56 373 LEU A O 1
ATOM 2949 N N . THR A 1 374 ? 6.923 -7.845 -19.471 1.00 85.50 374 THR A N 1
ATOM 2950 C CA . THR A 1 374 ? 7.067 -9.309 -19.505 1.00 85.50 374 THR A CA 1
ATOM 2951 C C . THR A 1 374 ? 8.353 -9.777 -18.836 1.00 85.50 374 THR A C 1
ATOM 2953 O O . THR A 1 374 ? 8.331 -10.810 -18.170 1.00 85.50 374 THR A O 1
ATOM 2956 N N . ILE A 1 375 ? 9.441 -9.013 -18.967 1.00 84.75 375 ILE A N 1
ATOM 2957 C CA . ILE A 1 375 ? 10.714 -9.301 -18.303 1.00 84.75 375 ILE A CA 1
ATOM 2958 C C . ILE A 1 375 ? 10.542 -9.198 -16.783 1.00 84.75 375 ILE A C 1
ATOM 2960 O O . ILE A 1 375 ? 10.894 -10.137 -16.070 1.00 84.75 375 ILE A O 1
ATOM 2964 N N . ASP A 1 376 ? 9.909 -8.132 -16.286 1.00 86.44 376 ASP A N 1
ATOM 2965 C CA . ASP A 1 376 ? 9.613 -7.995 -14.855 1.00 86.44 376 ASP A CA 1
ATOM 2966 C C . ASP A 1 376 ? 8.751 -9.138 -14.329 1.00 86.44 376 ASP A C 1
ATOM 2968 O O . ASP A 1 376 ? 9.074 -9.732 -13.307 1.00 86.44 376 ASP A O 1
ATOM 2972 N N . ILE A 1 377 ? 7.670 -9.491 -15.029 1.00 87.19 377 ILE A N 1
ATOM 2973 C CA . ILE A 1 377 ? 6.780 -10.580 -14.610 1.00 87.19 377 ILE A CA 1
ATOM 2974 C C . ILE A 1 377 ? 7.542 -11.907 -14.545 1.00 87.19 377 ILE A C 1
ATOM 2976 O O . ILE A 1 377 ? 7.382 -12.653 -13.578 1.00 87.19 377 ILE A O 1
ATOM 2980 N N . GLN A 1 378 ? 8.385 -12.200 -15.539 1.00 89.25 378 GLN A N 1
ATOM 2981 C CA . GLN A 1 378 ? 9.227 -13.397 -15.542 1.00 89.25 378 GLN A CA 1
ATOM 2982 C C . GLN A 1 378 ? 10.198 -13.402 -14.363 1.00 89.25 378 GLN A C 1
ATOM 2984 O O . GLN A 1 378 ? 10.324 -14.426 -13.689 1.00 89.25 378 GLN A O 1
ATOM 2989 N N . PHE A 1 379 ? 10.840 -12.267 -14.076 1.00 86.50 379 PHE A N 1
ATOM 2990 C CA . PHE A 1 379 ? 11.739 -12.166 -12.935 1.00 86.50 379 PHE A CA 1
ATOM 2991 C C . PHE A 1 379 ? 10.997 -12.324 -11.619 1.00 86.50 379 PHE A C 1
ATOM 2993 O O . PHE A 1 379 ? 11.378 -13.180 -10.832 1.00 86.50 379 PHE A O 1
ATOM 3000 N N . LEU A 1 380 ? 9.894 -11.610 -11.412 1.00 88.00 380 LEU A N 1
ATOM 3001 C CA . LEU A 1 380 ? 9.073 -11.731 -10.209 1.00 88.00 380 LEU A CA 1
ATOM 3002 C C . LEU A 1 380 ? 8.586 -13.175 -9.998 1.00 88.00 380 LEU A C 1
ATOM 3004 O O . LEU A 1 380 ? 8.670 -13.686 -8.881 1.00 88.00 380 LEU A O 1
ATOM 3008 N N . LEU A 1 381 ? 8.150 -13.868 -11.058 1.00 88.88 381 LEU A N 1
ATOM 3009 C CA . LEU A 1 381 ? 7.806 -15.297 -11.014 1.00 88.88 381 LEU A CA 1
ATOM 3010 C C . LEU A 1 381 ? 9.005 -16.163 -10.619 1.00 88.88 381 LEU A C 1
ATOM 3012 O O . LEU A 1 381 ? 8.882 -17.015 -9.738 1.00 88.88 381 LEU A O 1
ATOM 3016 N N . SER A 1 382 ? 10.169 -15.940 -11.231 1.00 88.38 382 SER A N 1
ATOM 3017 C CA . SER A 1 382 ? 11.388 -16.684 -10.901 1.00 88.38 382 SER A CA 1
ATOM 3018 C C . SER A 1 382 ? 11.820 -16.458 -9.448 1.00 88.38 382 SER A C 1
ATOM 3020 O O . SER A 1 382 ? 12.187 -17.407 -8.756 1.00 88.38 382 SER A O 1
ATOM 3022 N N . SER A 1 383 ? 11.673 -15.233 -8.945 1.00 88.25 383 SER A N 1
ATOM 3023 C CA . SER A 1 383 ? 11.964 -14.853 -7.568 1.00 88.25 383 SER A CA 1
ATOM 3024 C C . SER A 1 383 ? 10.998 -15.498 -6.586 1.00 88.25 383 SER A C 1
ATOM 3026 O O . SER A 1 383 ? 11.427 -15.981 -5.542 1.00 88.25 383 SER A O 1
ATOM 3028 N N . PHE A 1 384 ? 9.710 -15.590 -6.925 1.00 86.69 384 PHE A N 1
ATOM 3029 C CA . PHE A 1 384 ? 8.743 -16.349 -6.133 1.00 86.69 384 PHE A CA 1
ATOM 3030 C C . PHE A 1 384 ? 9.114 -17.826 -6.035 1.00 86.69 384 PHE A C 1
ATOM 3032 O O . PHE A 1 384 ? 9.083 -18.389 -4.941 1.00 86.69 384 PHE A O 1
ATOM 3039 N N . VAL A 1 385 ? 9.496 -18.444 -7.156 1.00 89.44 385 VAL A N 1
ATOM 3040 C CA . VAL A 1 385 ? 9.956 -19.838 -7.172 1.00 89.44 385 VAL A CA 1
ATOM 3041 C C . VAL A 1 385 ? 11.214 -19.990 -6.318 1.00 89.44 385 VAL A C 1
ATOM 3043 O O . VAL A 1 385 ? 11.274 -20.894 -5.490 1.00 89.44 385 VAL A O 1
ATOM 3046 N N . ALA A 1 386 ? 12.185 -19.082 -6.441 1.00 87.94 386 ALA A N 1
ATOM 3047 C CA . ALA A 1 386 ? 13.408 -19.104 -5.642 1.00 87.94 386 ALA A CA 1
ATOM 3048 C C . ALA A 1 386 ? 13.122 -18.974 -4.136 1.00 87.94 386 ALA A C 1
ATOM 3050 O O . ALA A 1 386 ? 13.660 -19.741 -3.338 1.00 87.94 386 ALA A O 1
ATOM 3051 N N . VAL A 1 387 ? 12.231 -18.060 -3.741 1.00 85.94 387 VAL A N 1
ATOM 3052 C CA . VAL A 1 387 ? 11.796 -17.898 -2.346 1.00 85.94 387 VAL A CA 1
ATOM 3053 C C . VAL A 1 387 ? 11.057 -19.143 -1.850 1.00 85.94 387 VAL A C 1
ATOM 3055 O O . VAL A 1 387 ? 11.317 -19.602 -0.739 1.00 85.94 387 VAL A O 1
ATOM 3058 N N . ALA A 1 388 ? 10.187 -19.743 -2.666 1.00 88.19 388 ALA A N 1
ATOM 3059 C CA . ALA A 1 388 ? 9.489 -20.977 -2.315 1.00 88.19 388 ALA A CA 1
ATOM 3060 C C . ALA A 1 388 ? 10.461 -22.155 -2.123 1.00 88.19 388 ALA A C 1
ATOM 3062 O O . ALA A 1 388 ? 10.341 -22.892 -1.143 1.00 88.19 388 ALA A O 1
ATOM 3063 N N . VAL A 1 389 ? 11.459 -22.295 -3.002 1.00 91.25 389 VAL A N 1
ATOM 3064 C CA . VAL A 1 389 ? 12.525 -23.305 -2.885 1.00 91.25 389 VAL A CA 1
ATOM 3065 C C . VAL A 1 389 ? 13.367 -23.065 -1.635 1.00 91.25 389 VAL A C 1
ATOM 3067 O O . VAL A 1 389 ? 13.604 -24.005 -0.881 1.00 91.25 389 VAL A O 1
ATOM 3070 N N . ALA A 1 390 ? 13.773 -21.822 -1.364 1.00 88.25 390 ALA A N 1
ATOM 3071 C CA . ALA A 1 390 ? 14.526 -21.468 -0.162 1.00 88.25 390 ALA A CA 1
ATOM 3072 C C . ALA A 1 390 ? 13.754 -21.806 1.121 1.00 88.25 390 ALA A C 1
ATOM 3074 O O . ALA A 1 390 ? 14.326 -22.337 2.071 1.00 88.25 390 ALA A O 1
ATOM 3075 N N . ILE A 1 391 ? 12.444 -21.563 1.141 1.00 86.56 391 ILE A N 1
ATOM 3076 C CA . ILE A 1 391 ? 11.589 -21.871 2.291 1.00 86.56 391 ILE A CA 1
ATOM 3077 C C . ILE A 1 391 ? 11.374 -23.374 2.440 1.00 86.56 391 ILE A C 1
ATOM 3079 O O . ILE A 1 391 ? 11.473 -23.888 3.553 1.00 86.56 391 ILE A O 1
ATOM 3083 N N . GLY A 1 392 ? 11.144 -24.092 1.338 1.00 89.62 392 GLY A N 1
ATOM 3084 C CA . GLY A 1 392 ? 11.064 -25.553 1.337 1.00 89.62 392 GLY A CA 1
ATOM 3085 C C . GLY A 1 392 ? 12.366 -26.201 1.815 1.00 89.62 392 GLY A C 1
ATOM 3086 O O . GLY A 1 392 ? 12.334 -27.101 2.652 1.00 89.62 392 GLY A O 1
ATOM 3087 N N . GLY A 1 393 ? 13.511 -25.692 1.356 1.00 91.12 393 GLY A N 1
ATOM 3088 C CA . GLY A 1 393 ? 14.839 -26.118 1.793 1.00 91.12 393 GLY A CA 1
ATOM 3089 C C . GLY A 1 393 ? 15.100 -25.812 3.268 1.00 91.12 393 GLY A C 1
ATOM 3090 O O . GLY A 1 393 ? 15.586 -26.678 3.991 1.00 91.12 393 GLY A O 1
ATOM 3091 N N . PHE A 1 394 ? 14.718 -24.624 3.745 1.00 88.31 394 PHE A N 1
ATOM 3092 C CA . PHE A 1 394 ? 14.821 -24.261 5.160 1.00 88.31 394 PHE A CA 1
ATOM 3093 C C . PHE A 1 394 ? 13.949 -25.161 6.046 1.00 88.31 394 PHE A C 1
ATOM 3095 O O . PHE A 1 394 ? 14.397 -25.620 7.094 1.00 88.31 394 PHE A O 1
ATOM 3102 N N . GLU A 1 395 ? 12.721 -25.461 5.621 1.00 87.69 395 GLU A N 1
ATOM 3103 C CA . GLU A 1 395 ? 11.817 -26.359 6.343 1.00 87.69 395 GLU A CA 1
ATOM 3104 C C . GLU A 1 395 ? 12.325 -27.808 6.337 1.00 87.69 395 GLU A C 1
ATOM 3106 O O . GLU A 1 395 ? 12.246 -28.491 7.358 1.00 87.69 395 GLU A O 1
ATOM 3111 N N . LEU A 1 396 ? 12.900 -28.272 5.224 1.00 90.19 396 LEU A N 1
ATOM 3112 C CA . LEU A 1 396 ? 13.556 -29.575 5.146 1.00 90.19 396 LEU A CA 1
ATOM 3113 C C . LEU A 1 396 ? 14.777 -29.637 6.076 1.00 90.19 396 LEU A C 1
ATOM 3115 O O . LEU A 1 396 ? 14.900 -30.582 6.849 1.00 90.19 396 LEU A O 1
ATOM 3119 N N . LEU A 1 397 ? 15.633 -28.611 6.075 1.00 88.62 397 LEU A N 1
ATOM 3120 C CA . LEU A 1 397 ? 16.791 -28.515 6.969 1.00 88.62 397 LEU A CA 1
ATOM 3121 C C . LEU A 1 397 ? 16.371 -28.504 8.446 1.00 88.62 397 LEU A C 1
ATOM 3123 O O . LEU A 1 397 ? 16.981 -29.185 9.272 1.00 88.62 397 LEU A O 1
ATOM 3127 N N . ARG A 1 398 ? 15.292 -27.779 8.770 1.00 85.50 398 ARG A N 1
ATOM 3128 C CA . ARG A 1 398 ? 14.690 -27.753 10.110 1.00 85.50 398 ARG A CA 1
ATOM 3129 C C . ARG A 1 398 ? 14.232 -29.144 10.550 1.00 85.50 398 ARG A C 1
ATOM 3131 O O . ARG A 1 398 ? 14.419 -29.492 11.711 1.00 85.50 398 ARG A O 1
ATOM 3138 N N . ARG A 1 399 ? 13.657 -29.937 9.638 1.00 85.69 399 ARG A N 1
ATOM 3139 C CA . ARG A 1 399 ? 13.238 -31.325 9.906 1.00 85.69 399 ARG A CA 1
ATOM 3140 C C . ARG A 1 399 ? 14.417 -32.288 10.034 1.00 85.69 399 ARG A C 1
ATOM 3142 O O . ARG A 1 399 ? 14.334 -33.211 10.832 1.00 85.69 399 ARG A O 1
ATOM 3149 N N . LEU A 1 400 ? 15.476 -32.089 9.247 1.00 88.12 400 LEU A N 1
ATOM 3150 C CA . LEU A 1 400 ? 16.592 -33.032 9.153 1.00 88.12 400 LEU A CA 1
ATOM 3151 C C . LEU A 1 400 ? 17.644 -32.874 10.254 1.00 88.12 400 LEU A C 1
ATOM 3153 O O . LEU A 1 400 ? 18.173 -33.885 10.699 1.00 88.12 400 LEU A O 1
ATOM 3157 N N . ALA A 1 401 ? 17.997 -31.651 10.664 1.00 68.88 401 ALA A N 1
ATOM 3158 C CA . ALA A 1 401 ? 19.288 -31.464 11.335 1.00 68.88 401 ALA A CA 1
ATOM 3159 C C . ALA A 1 401 ? 19.277 -30.690 12.660 1.00 68.88 401 ALA A C 1
ATOM 3161 O O . ALA A 1 401 ? 20.255 -30.786 13.398 1.00 68.88 401 ALA A O 1
ATOM 3162 N N . LEU A 1 402 ? 18.260 -29.887 12.993 1.00 61.69 402 LEU A N 1
ATOM 3163 C CA . LEU A 1 402 ? 18.438 -28.892 14.062 1.00 61.69 402 LEU A CA 1
ATOM 3164 C C . LEU A 1 402 ? 17.158 -28.629 14.866 1.00 61.69 402 LEU A C 1
ATOM 3166 O O . LEU A 1 402 ? 16.458 -27.644 14.632 1.00 61.69 402 LEU A O 1
ATOM 3170 N N . THR A 1 403 ? 16.952 -29.396 15.942 1.00 61.78 403 THR A N 1
ATOM 3171 C CA . THR A 1 403 ? 16.130 -28.983 17.105 1.00 61.78 403 THR A CA 1
ATOM 3172 C C . THR A 1 403 ? 16.557 -27.617 17.677 1.00 61.78 403 THR A C 1
ATOM 3174 O O . THR A 1 403 ? 15.799 -26.975 18.402 1.00 61.78 403 THR A O 1
ATOM 3177 N N . PHE A 1 404 ? 17.746 -27.122 17.315 1.00 68.50 404 PHE A N 1
ATOM 3178 C CA . PHE A 1 404 ? 18.248 -25.792 17.666 1.00 68.50 404 PHE A CA 1
ATOM 3179 C C . PHE A 1 404 ? 17.632 -24.638 16.849 1.00 68.50 404 PHE A C 1
ATOM 3181 O O . PHE A 1 404 ? 17.619 -23.498 17.325 1.00 68.50 404 PHE A O 1
ATOM 3188 N N . LEU A 1 405 ? 17.088 -24.884 15.649 1.00 72.69 405 LEU A N 1
ATOM 3189 C CA . LEU A 1 405 ? 16.492 -23.831 14.817 1.00 72.69 405 LEU A CA 1
ATOM 3190 C C . LEU A 1 405 ? 15.058 -23.525 15.266 1.00 72.69 405 LEU A C 1
ATOM 3192 O O . LEU A 1 405 ? 14.075 -23.995 14.700 1.00 72.69 405 LEU A O 1
ATOM 3196 N N . ARG A 1 406 ? 14.935 -22.654 16.272 1.00 79.56 406 ARG A N 1
ATOM 3197 C CA . ARG A 1 406 ? 13.650 -22.157 16.802 1.00 79.56 406 ARG A CA 1
ATOM 3198 C C . ARG A 1 406 ? 12.962 -21.109 15.914 1.00 79.56 406 ARG A C 1
ATOM 3200 O O . ARG A 1 406 ? 12.152 -20.337 16.417 1.00 79.56 406 ARG A O 1
ATOM 3207 N N . HIS A 1 407 ? 13.291 -21.015 14.629 1.00 81.75 407 HIS A N 1
ATOM 3208 C CA . HIS A 1 407 ? 12.742 -19.998 13.725 1.00 81.75 407 HIS A CA 1
ATOM 3209 C C . HIS A 1 407 ? 11.922 -20.650 12.612 1.00 81.75 407 HIS A C 1
ATOM 3211 O O . HIS A 1 407 ? 12.296 -21.699 12.095 1.00 81.75 407 HIS A O 1
ATOM 3217 N N . LYS A 1 408 ? 10.806 -20.019 12.244 1.00 82.06 408 LYS A N 1
ATOM 3218 C CA . LYS A 1 408 ? 9.931 -20.414 11.142 1.00 82.06 408 LYS A CA 1
ATOM 3219 C C . LYS A 1 408 ? 9.830 -19.267 10.149 1.00 82.06 408 LYS A C 1
ATOM 3221 O O . LYS A 1 408 ? 9.534 -18.131 10.531 1.00 82.06 408 LYS A O 1
ATOM 3226 N N . LEU A 1 409 ? 10.060 -19.593 8.881 1.00 83.19 409 LEU A N 1
ATOM 3227 C CA . LEU A 1 409 ? 9.798 -18.690 7.770 1.00 83.19 409 LEU A CA 1
ATOM 3228 C C . LEU A 1 409 ? 8.305 -18.719 7.455 1.00 83.19 409 LEU A C 1
ATOM 3230 O O . LEU A 1 409 ? 7.720 -19.785 7.257 1.00 83.19 409 LEU A O 1
ATOM 3234 N N . VAL A 1 410 ? 7.685 -17.545 7.452 1.00 80.56 410 VAL A N 1
ATOM 3235 C CA . VAL A 1 410 ? 6.256 -17.378 7.185 1.00 80.56 410 VAL A CA 1
ATOM 3236 C C . VAL A 1 410 ? 6.116 -16.431 6.000 1.00 80.56 410 VAL A C 1
ATOM 3238 O O . VAL A 1 410 ? 6.557 -15.292 6.075 1.00 80.56 410 VAL A O 1
ATOM 3241 N N . ILE A 1 411 ? 5.530 -16.918 4.901 1.00 81.56 411 ILE A N 1
ATOM 3242 C CA . ILE A 1 411 ? 5.276 -16.138 3.667 1.00 81.56 411 ILE A CA 1
ATOM 3243 C C . ILE A 1 411 ? 3.951 -15.392 3.753 1.00 81.56 411 ILE A C 1
ATOM 3245 O O . ILE A 1 411 ? 3.774 -14.343 3.150 1.00 81.56 411 ILE A O 1
ATOM 3249 N N . VAL A 1 412 ? 3.000 -15.972 4.476 1.00 84.88 412 VAL A N 1
ATOM 3250 C CA . VAL A 1 412 ? 1.639 -15.475 4.592 1.00 84.88 412 VAL A CA 1
ATOM 3251 C C . VAL A 1 412 ? 1.240 -15.567 6.050 1.00 84.88 412 VAL A C 1
ATOM 3253 O O . VAL A 1 412 ? 1.301 -16.644 6.647 1.00 84.88 412 VAL A O 1
ATOM 3256 N N . SER A 1 413 ? 0.808 -14.448 6.610 1.00 85.25 413 SER A N 1
ATOM 3257 C CA . SER A 1 413 ? 0.250 -14.369 7.954 1.00 85.25 413 SER A CA 1
ATOM 3258 C C . SER A 1 413 ? -1.192 -13.897 7.867 1.00 85.25 413 SER A C 1
ATOM 3260 O O . SER A 1 413 ? -1.535 -12.997 7.106 1.00 85.25 413 SER A O 1
ATOM 3262 N N . ARG A 1 414 ? -2.072 -14.517 8.649 1.00 85.44 414 ARG A N 1
ATOM 3263 C CA . ARG A 1 414 ? -3.444 -14.030 8.781 1.00 85.44 414 ARG A CA 1
ATOM 3264 C C . ARG A 1 414 ? -3.443 -12.872 9.766 1.00 85.44 414 ARG A C 1
ATOM 3266 O O . ARG A 1 414 ? -2.969 -13.020 10.889 1.00 85.44 414 ARG A O 1
ATOM 3273 N N . THR A 1 415 ? -3.953 -11.727 9.335 1.00 85.38 415 THR A N 1
ATOM 3274 C CA . THR A 1 415 ? -4.179 -10.583 10.216 1.00 85.38 415 THR A CA 1
ATOM 3275 C C . THR A 1 415 ? -5.632 -10.604 10.653 1.00 85.38 415 THR A C 1
ATOM 3277 O O . THR A 1 415 ? -6.524 -10.650 9.807 1.00 85.38 415 THR A O 1
ATOM 3280 N N . LEU A 1 416 ? -5.866 -10.595 11.967 1.00 84.44 416 LEU A N 1
ATOM 3281 C CA . LEU A 1 416 ? -7.206 -10.420 12.521 1.00 84.44 416 LEU A CA 1
ATOM 3282 C C . LEU A 1 416 ? -7.718 -9.031 12.165 1.00 84.44 416 LEU A C 1
ATOM 3284 O O . LEU A 1 416 ? -6.977 -8.049 12.226 1.00 84.44 416 LEU A O 1
ATOM 3288 N N . VAL A 1 417 ? -8.982 -8.972 11.772 1.00 85.19 417 VAL A N 1
ATOM 3289 C CA . VAL A 1 417 ? -9.575 -7.770 11.203 1.00 85.19 417 VAL A CA 1
ATOM 3290 C C . VAL A 1 417 ? -10.808 -7.404 12.014 1.00 85.19 417 VAL A C 1
ATOM 3292 O O . VAL A 1 417 ? -11.598 -8.301 12.302 1.00 85.19 417 VAL A O 1
ATOM 3295 N N . PRO A 1 418 ? -10.991 -6.124 12.380 1.00 87.69 418 PRO A N 1
ATOM 3296 C CA . PRO A 1 418 ? -12.208 -5.708 13.059 1.00 87.69 418 PRO A CA 1
ATOM 3297 C C . PRO A 1 418 ? -13.446 -5.939 12.201 1.00 87.69 418 PRO A C 1
ATOM 3299 O O . PRO A 1 418 ? -13.383 -5.880 10.969 1.00 87.69 418 PRO A O 1
ATOM 3302 N N . TYR A 1 419 ? -14.596 -6.070 12.860 1.00 85.56 419 TYR A N 1
ATOM 3303 C CA . TYR A 1 419 ? -15.889 -6.140 12.176 1.00 85.56 419 TYR A CA 1
ATOM 3304 C C . TYR A 1 419 ? -16.165 -4.910 11.304 1.00 85.56 419 TYR A C 1
ATOM 3306 O O . TYR A 1 419 ? -16.926 -5.000 10.346 1.00 85.56 419 TYR A O 1
ATOM 3314 N N . SER A 1 420 ? -15.513 -3.775 11.581 1.00 86.44 420 SER A N 1
ATOM 3315 C CA . SER A 1 420 ? -15.588 -2.561 10.764 1.00 86.44 420 SER A CA 1
ATOM 3316 C C . SER A 1 420 ? -15.042 -2.711 9.345 1.00 86.44 420 SER A C 1
ATOM 3318 O O . SER A 1 420 ? -15.444 -1.941 8.464 1.00 86.44 420 SER A O 1
ATOM 3320 N N . ALA A 1 421 ? -14.167 -3.685 9.091 1.00 85.88 421 ALA A N 1
ATOM 3321 C CA . ALA A 1 421 ? -13.693 -3.956 7.744 1.00 85.88 421 ALA A CA 1
ATOM 3322 C C . ALA A 1 421 ? -14.828 -4.462 6.855 1.00 85.88 421 ALA A C 1
ATOM 3324 O O . ALA A 1 421 ? -15.768 -5.095 7.324 1.00 85.88 421 ALA A O 1
ATOM 3325 N N . SER A 1 422 ? -14.742 -4.170 5.559 1.00 83.44 422 SER A N 1
ATOM 3326 C CA . SER A 1 422 ? -15.795 -4.302 4.537 1.00 83.44 422 SER A CA 1
ATOM 3327 C C . SER A 1 422 ? -16.919 -3.261 4.623 1.00 83.44 422 SER A C 1
ATOM 3329 O O . SER A 1 422 ? -17.369 -2.786 3.579 1.00 83.44 422 SER A O 1
ATOM 3331 N N . SER A 1 423 ? -17.328 -2.843 5.829 1.00 85.19 423 SER A N 1
ATOM 3332 C CA . SER A 1 423 ? -18.397 -1.849 5.998 1.00 85.19 423 SER A CA 1
ATOM 3333 C C . SER A 1 423 ? -17.881 -0.411 5.997 1.00 85.19 423 SER A C 1
ATOM 3335 O O . SER A 1 423 ? -18.350 0.416 5.215 1.00 85.19 423 SER A O 1
ATOM 3337 N N . LEU A 1 424 ? -16.930 -0.089 6.882 1.00 87.81 424 LEU A N 1
ATOM 3338 C CA . LEU A 1 424 ? -16.369 1.263 6.991 1.00 87.81 424 LEU A CA 1
ATOM 3339 C C . LEU A 1 424 ? -15.248 1.502 5.979 1.00 87.81 424 LEU A C 1
ATOM 3341 O O . LEU A 1 424 ? -15.064 2.623 5.507 1.00 87.81 424 LEU A O 1
ATOM 3345 N N . TRP A 1 425 ? -14.506 0.452 5.640 1.00 91.12 425 TRP A N 1
ATOM 3346 C CA . TRP A 1 425 ? -13.347 0.518 4.760 1.00 91.12 425 TRP A CA 1
ATOM 3347 C C . TRP A 1 425 ? -13.115 -0.823 4.048 1.00 91.12 425 TRP A C 1
ATOM 3349 O O . TRP A 1 425 ? -13.644 -1.856 4.454 1.00 91.12 425 TRP A O 1
ATOM 3359 N N . LEU A 1 426 ? -12.369 -0.818 2.940 1.00 88.31 426 LEU A N 1
ATOM 3360 C CA . LEU A 1 426 ? -12.181 -2.002 2.088 1.00 88.31 426 LEU A CA 1
ATOM 3361 C C . LEU A 1 426 ? -11.142 -2.966 2.679 1.00 88.31 426 LEU A C 1
ATOM 3363 O O . LEU A 1 426 ? -10.015 -2.558 2.939 1.00 88.31 426 LEU A O 1
ATOM 3367 N N . THR A 1 427 ? -11.464 -4.259 2.779 1.00 87.50 427 THR A N 1
ATOM 3368 C CA . THR A 1 427 ? -10.561 -5.312 3.301 1.00 87.50 427 THR A CA 1
ATOM 3369 C C . THR A 1 427 ? -9.206 -5.375 2.588 1.00 87.50 427 THR A C 1
ATOM 3371 O O . THR A 1 427 ? -8.201 -5.705 3.214 1.00 87.50 427 THR A O 1
ATOM 3374 N N . ASN A 1 428 ? -9.144 -4.968 1.316 1.00 86.12 4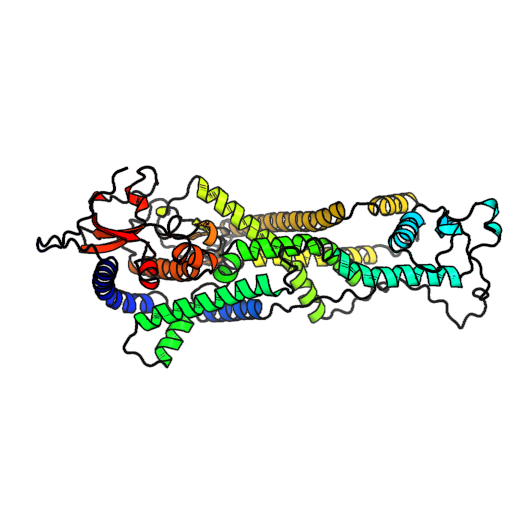28 ASN A N 1
ATOM 3375 C CA . ASN A 1 428 ? -7.902 -4.855 0.541 1.00 86.12 428 ASN A CA 1
ATOM 3376 C C . ASN A 1 428 ? -6.873 -3.889 1.156 1.00 86.12 428 ASN A C 1
ATOM 3378 O O . ASN A 1 428 ? -5.696 -3.971 0.832 1.00 86.12 428 ASN A O 1
ATOM 3382 N N . ALA A 1 429 ? -7.261 -2.997 2.072 1.00 86.62 429 ALA A N 1
ATOM 3383 C CA . ALA A 1 429 ? -6.304 -2.151 2.786 1.00 86.62 429 ALA A CA 1
ATOM 3384 C C . ALA A 1 429 ? -5.318 -2.957 3.665 1.00 86.62 429 ALA A C 1
ATOM 3386 O O . ALA A 1 429 ? -4.268 -2.437 4.037 1.00 86.62 429 ALA A O 1
ATOM 3387 N N . LEU A 1 430 ? -5.620 -4.229 3.964 1.00 87.88 430 LEU A N 1
ATOM 3388 C CA . LEU A 1 430 ? -4.814 -5.124 4.805 1.00 87.88 430 LEU A CA 1
ATOM 3389 C C . LEU A 1 430 ? -3.887 -6.073 4.037 1.00 87.88 430 LEU A C 1
ATOM 3391 O O . LEU A 1 430 ? -3.563 -7.156 4.522 1.00 87.88 430 LEU A O 1
ATOM 3395 N N . VAL A 1 431 ? -3.423 -5.678 2.851 1.00 89.12 431 VAL A N 1
ATOM 3396 C CA . VAL A 1 431 ? -2.428 -6.472 2.109 1.00 89.12 431 VAL A CA 1
ATOM 3397 C C . VAL A 1 431 ? -1.156 -6.711 2.918 1.00 89.12 431 VAL A C 1
ATOM 3399 O O . VAL A 1 431 ? -0.562 -7.780 2.810 1.00 89.12 431 VAL A O 1
ATOM 3402 N N . ILE A 1 432 ? -0.749 -5.753 3.753 1.00 90.00 432 ILE A N 1
ATOM 3403 C CA . ILE A 1 432 ? 0.401 -5.912 4.643 1.00 90.00 432 ILE A CA 1
ATOM 3404 C C . ILE A 1 432 ? -0.064 -6.428 5.999 1.00 90.00 432 ILE A C 1
ATOM 3406 O O . ILE A 1 432 ? -0.992 -5.901 6.615 1.00 90.00 432 ILE A O 1
ATOM 3410 N N . SER A 1 433 ? 0.615 -7.467 6.466 1.00 87.81 433 SER A N 1
ATOM 3411 C CA . SER A 1 433 ? 0.368 -8.069 7.760 1.00 87.81 433 SER A CA 1
ATOM 3412 C C . SER A 1 433 ? 0.808 -7.152 8.894 1.00 87.81 433 SER A C 1
ATOM 3414 O O . SER A 1 433 ? 1.946 -6.695 8.937 1.00 87.81 433 SER A O 1
ATOM 3416 N N . TRP A 1 434 ? -0.063 -6.996 9.887 1.00 81.25 434 TRP A N 1
ATOM 3417 C CA . TRP A 1 434 ? 0.243 -6.268 11.122 1.00 81.25 434 TRP A CA 1
ATOM 3418 C C . TRP A 1 434 ? 0.984 -7.132 12.152 1.00 81.25 434 TRP A C 1
ATOM 3420 O O . TRP A 1 434 ? 1.617 -6.616 13.070 1.00 81.25 434 TRP A O 1
ATOM 3430 N N . HIS A 1 435 ? 0.909 -8.457 11.991 1.00 72.00 435 HIS A N 1
ATOM 3431 C CA . HIS A 1 435 ? 1.481 -9.463 12.887 1.00 72.00 435 HIS A CA 1
ATOM 3432 C C . HIS A 1 435 ? 2.311 -10.460 12.082 1.00 72.00 435 HIS A C 1
ATOM 3434 O O . HIS A 1 435 ? 1.908 -11.598 11.860 1.00 72.00 435 HIS A O 1
ATOM 3440 N N . GLY A 1 436 ? 3.457 -10.025 11.565 1.00 64.62 436 GLY A N 1
ATOM 3441 C CA . GLY A 1 436 ? 4.306 -10.937 10.807 1.00 64.62 436 GLY A CA 1
ATOM 3442 C C . GLY A 1 436 ? 5.606 -10.306 10.357 1.00 64.62 436 GLY A C 1
ATOM 3443 O O . GLY A 1 436 ? 5.620 -9.476 9.454 1.00 64.62 436 GLY A O 1
ATOM 3444 N N . THR A 1 437 ? 6.701 -10.755 10.960 1.00 70.75 437 THR A N 1
ATOM 3445 C CA . THR A 1 437 ? 8.028 -10.679 10.352 1.00 70.75 437 THR A CA 1
ATOM 3446 C C . THR A 1 437 ? 8.247 -11.942 9.524 1.00 70.75 437 THR A C 1
ATOM 3448 O O . THR A 1 437 ? 7.741 -13.006 9.877 1.00 70.75 437 THR A O 1
ATOM 3451 N N . ILE A 1 438 ? 9.023 -11.851 8.441 1.00 75.62 438 ILE A N 1
ATOM 3452 C CA . ILE A 1 438 ? 9.359 -13.007 7.583 1.00 75.62 438 ILE A CA 1
ATOM 3453 C C . ILE A 1 438 ? 9.920 -14.168 8.421 1.00 75.62 438 ILE A C 1
ATOM 3455 O O . ILE A 1 438 ? 9.609 -15.335 8.186 1.00 75.62 438 ILE A O 1
ATOM 3459 N N . VAL A 1 439 ? 10.713 -13.830 9.440 1.00 74.75 439 VAL A N 1
ATOM 3460 C CA . VAL A 1 439 ? 11.260 -14.767 10.417 1.00 74.75 439 VAL A CA 1
ATOM 3461 C C . VAL A 1 439 ? 10.492 -14.606 11.721 1.00 74.75 439 VAL A C 1
ATOM 3463 O O . VAL A 1 439 ? 10.609 -13.580 12.391 1.00 74.75 439 VAL A O 1
ATOM 3466 N N . THR A 1 440 ? 9.720 -15.619 12.102 1.00 75.62 440 THR A N 1
ATOM 3467 C CA . THR A 1 440 ? 9.078 -15.675 13.423 1.00 75.62 440 THR A CA 1
ATOM 3468 C C . THR A 1 440 ? 9.778 -16.716 14.280 1.00 75.62 440 THR A C 1
ATOM 3470 O O . THR A 1 440 ? 10.144 -17.792 13.804 1.00 75.62 440 THR A O 1
ATOM 3473 N N . ARG A 1 441 ? 10.008 -16.409 15.559 1.00 70.19 441 ARG A N 1
ATOM 3474 C CA . ARG A 1 441 ? 10.487 -17.419 16.503 1.00 70.19 441 ARG A CA 1
ATOM 3475 C C . ARG A 1 441 ? 9.314 -18.342 16.813 1.00 70.19 441 ARG A C 1
ATOM 3477 O O . ARG A 1 441 ? 8.262 -17.864 17.233 1.00 70.19 441 ARG A O 1
ATOM 3484 N N . VAL A 1 442 ? 9.488 -19.643 16.606 1.00 68.06 442 VAL A N 1
ATOM 3485 C CA . VAL A 1 442 ? 8.551 -20.665 17.072 1.00 68.06 442 VAL A CA 1
ATOM 3486 C C . VAL A 1 442 ? 8.622 -20.639 18.590 1.00 68.06 442 VAL A C 1
ATOM 3488 O O . VAL A 1 442 ? 9.485 -21.255 19.210 1.00 68.06 442 VAL A O 1
ATOM 3491 N N . VAL A 1 443 ? 7.760 -19.835 19.198 1.00 62.00 443 VAL A N 1
ATOM 3492 C CA . VAL A 1 443 ? 7.443 -20.003 20.604 1.00 62.00 443 VAL A CA 1
ATOM 3493 C C . VAL A 1 443 ? 6.536 -21.224 20.640 1.00 62.00 443 VAL A C 1
ATOM 3495 O O . VAL A 1 443 ? 5.414 -21.163 20.143 1.00 62.00 443 VAL A O 1
ATOM 3498 N N . GLU A 1 444 ? 7.033 -22.338 21.179 1.00 44.16 444 GLU A N 1
ATOM 3499 C CA . GLU A 1 444 ? 6.221 -23.491 21.586 1.00 44.16 444 GLU A CA 1
ATOM 3500 C C . GLU A 1 444 ? 5.260 -23.057 22.702 1.00 44.16 444 GLU A C 1
ATOM 3502 O O . GLU A 1 444 ? 5.392 -23.418 23.865 1.00 44.16 444 GLU A O 1
ATOM 3507 N N . ARG A 1 445 ? 4.277 -22.225 22.376 1.00 41.97 445 ARG A N 1
ATOM 3508 C CA . ARG A 1 445 ? 3.016 -22.255 23.095 1.00 41.97 445 ARG A CA 1
ATOM 3509 C C . ARG A 1 445 ? 2.142 -23.184 22.289 1.00 41.97 445 ARG A C 1
ATOM 3511 O O . ARG A 1 445 ? 1.705 -22.836 21.197 1.00 41.97 445 ARG A O 1
ATOM 3518 N N . ALA A 1 446 ? 1.952 -24.381 22.831 1.00 34.97 446 ALA A N 1
ATOM 3519 C CA . ALA A 1 446 ? 0.928 -25.326 22.434 1.00 34.97 446 ALA A CA 1
ATOM 3520 C C . ALA A 1 446 ? -0.453 -24.661 22.559 1.00 34.97 446 ALA A C 1
ATOM 3522 O O . ALA A 1 446 ? -1.188 -24.867 23.515 1.00 34.97 446 ALA A O 1
ATOM 3523 N N . VAL A 1 447 ? -0.793 -23.801 21.606 1.00 43.44 447 VAL A N 1
ATOM 3524 C CA . VAL A 1 447 ? -2.160 -23.374 21.348 1.00 43.44 447 VAL A CA 1
ATOM 3525 C C . VAL A 1 447 ? -2.483 -23.987 20.000 1.00 43.44 447 VAL A C 1
ATOM 3527 O O . VAL A 1 447 ? -2.131 -23.461 18.947 1.00 43.44 447 VAL A O 1
ATOM 3530 N N . SER A 1 448 ? -3.024 -25.200 20.079 1.00 37.44 448 SER A N 1
ATOM 3531 C CA . SER A 1 448 ? -3.472 -26.015 18.956 1.00 37.44 448 SER A CA 1
ATOM 3532 C C . SER A 1 448 ? -4.234 -25.153 17.950 1.00 37.44 448 SER A C 1
ATOM 3534 O O . SER A 1 448 ? -5.284 -24.603 18.275 1.00 37.44 448 SER A O 1
ATOM 3536 N N . SER A 1 449 ? -3.723 -25.042 16.722 1.00 41.22 449 SER A N 1
ATOM 3537 C CA . SER A 1 449 ? -4.293 -24.211 15.652 1.00 41.22 449 SER A CA 1
ATOM 3538 C C . SER A 1 449 ? -5.569 -24.799 15.024 1.00 41.22 449 SER A C 1
ATOM 3540 O O . SER A 1 449 ? -5.837 -24.585 13.844 1.00 41.22 449 SER A O 1
ATOM 3542 N N . THR A 1 450 ? -6.330 -25.584 15.783 1.00 41.34 450 THR A N 1
ATOM 3543 C CA . THR A 1 450 ? -7.566 -26.253 15.349 1.00 41.34 450 THR A CA 1
ATOM 3544 C C . THR A 1 450 ? -8.770 -25.919 16.222 1.00 41.34 450 THR A C 1
ATOM 3546 O O . THR A 1 450 ? -9.892 -26.209 15.824 1.00 41.34 450 THR A O 1
ATOM 3549 N N . ALA A 1 451 ? -8.577 -25.249 17.359 1.00 37.75 451 ALA A N 1
ATOM 3550 C CA . ALA A 1 451 ? -9.668 -24.581 18.049 1.00 37.75 451 ALA A CA 1
ATOM 3551 C C . ALA A 1 451 ? -9.556 -23.094 17.728 1.00 37.75 451 ALA A C 1
ATOM 3553 O O . ALA A 1 451 ? -8.564 -22.464 18.102 1.00 37.75 451 ALA A O 1
ATOM 3554 N N . ALA A 1 452 ? -10.552 -22.539 17.031 1.00 40.72 452 ALA A N 1
ATOM 3555 C CA . ALA A 1 452 ? -10.764 -21.099 17.011 1.00 40.72 452 ALA A CA 1
ATOM 3556 C C . ALA A 1 452 ? -10.578 -20.598 18.455 1.00 40.72 452 ALA A C 1
ATOM 3558 O O . ALA A 1 452 ? -11.203 -21.160 19.366 1.00 40.72 452 ALA A O 1
ATOM 3559 N N . PRO A 1 453 ? -9.640 -19.669 18.710 1.00 42.53 453 PRO A N 1
ATOM 3560 C CA . PRO A 1 453 ? -9.355 -19.245 20.066 1.00 42.53 453 PRO A CA 1
ATOM 3561 C C . PRO A 1 453 ? -10.672 -18.731 20.627 1.00 42.53 453 PRO A C 1
ATOM 3563 O O . PRO A 1 453 ? -11.244 -17.801 20.066 1.00 42.53 453 PRO A O 1
ATOM 3566 N N . LYS A 1 454 ? -11.185 -19.377 21.684 1.00 42.25 454 LYS A N 1
ATOM 3567 C CA . LYS A 1 454 ? -12.358 -18.900 22.419 1.00 42.25 454 LYS A CA 1
ATOM 3568 C C . LYS A 1 454 ? -12.096 -17.432 22.750 1.00 42.25 454 LYS A C 1
ATOM 3570 O O . LYS A 1 454 ? -11.303 -17.112 23.634 1.00 42.25 454 LYS A O 1
ATOM 3575 N N . LEU A 1 455 ? -12.749 -16.569 21.977 1.00 46.22 455 LEU A N 1
ATOM 3576 C CA . LEU A 1 455 ? -12.467 -15.153 21.735 1.00 46.22 455 LEU A CA 1
ATOM 3577 C C . LEU A 1 455 ? -12.645 -14.266 22.983 1.00 46.22 455 LEU A C 1
ATOM 3579 O O . LEU A 1 455 ? -12.512 -13.051 22.921 1.00 46.22 455 LEU A O 1
ATOM 3583 N N . ALA A 1 456 ? -12.963 -14.864 24.131 1.00 41.66 456 ALA A N 1
ATOM 3584 C CA . ALA A 1 456 ? -13.461 -14.170 25.308 1.00 41.66 456 ALA A CA 1
ATOM 3585 C C . ALA A 1 456 ? -12.369 -13.697 26.287 1.00 41.66 456 ALA A C 1
ATOM 3587 O O . ALA A 1 456 ? -12.683 -12.918 27.183 1.00 41.66 456 ALA A O 1
ATOM 3588 N N . MET A 1 457 ? -11.106 -14.135 26.159 1.00 38.62 457 MET A N 1
ATOM 3589 C CA . MET A 1 457 ? -10.103 -13.928 27.226 1.00 38.62 457 MET A CA 1
ATOM 3590 C C . MET A 1 457 ? -8.791 -13.214 26.837 1.00 38.62 457 MET A C 1
ATOM 3592 O O . MET A 1 457 ? -8.050 -12.826 27.734 1.00 38.62 457 MET A O 1
ATOM 3596 N N . LEU A 1 458 ? -8.520 -12.940 25.552 1.00 51.84 458 LEU A N 1
ATOM 3597 C CA . LEU A 1 458 ? -7.360 -12.137 25.087 1.00 51.84 458 LEU A CA 1
ATOM 3598 C C . LEU A 1 458 ? -7.758 -10.685 24.724 1.00 51.84 458 LEU A C 1
ATOM 3600 O O . LEU A 1 458 ? -7.369 -10.121 23.704 1.00 51.84 458 LEU A O 1
ATOM 3604 N N . HIS A 1 459 ? -8.599 -10.090 25.569 1.00 67.69 459 HIS A N 1
ATOM 3605 C CA . HIS A 1 459 ? -9.452 -8.947 25.234 1.00 67.69 459 HIS A CA 1
ATOM 3606 C C . HIS A 1 459 ? -8.759 -7.578 24.982 1.00 67.69 459 HIS A C 1
ATOM 3608 O O . HIS A 1 459 ? -9.321 -6.808 24.206 1.00 67.69 459 HIS A O 1
ATOM 3614 N N . PRO A 1 460 ? -7.595 -7.216 25.573 1.00 72.38 460 PRO A N 1
ATOM 3615 C CA . PRO A 1 460 ? -7.060 -5.855 25.421 1.00 72.38 460 PRO A CA 1
ATOM 3616 C C . PRO A 1 460 ? -6.041 -5.692 24.278 1.00 72.38 460 PRO A C 1
ATOM 3618 O O . PRO A 1 460 ? -6.048 -4.669 23.592 1.00 72.38 460 PRO A O 1
ATOM 3621 N N . GLU A 1 461 ? -5.216 -6.707 23.996 1.00 76.12 461 GLU A N 1
ATOM 3622 C CA . GLU A 1 461 ? -4.251 -6.660 22.886 1.00 76.12 461 GLU A CA 1
ATOM 3623 C C . GLU A 1 461 ? -4.969 -6.557 21.533 1.00 76.12 461 GLU A C 1
ATOM 3625 O O . GLU A 1 461 ? -4.597 -5.743 20.686 1.00 76.12 461 GLU A O 1
ATOM 3630 N N . ILE A 1 462 ? -6.048 -7.323 21.353 1.00 80.00 462 ILE A N 1
ATOM 3631 C CA . ILE A 1 462 ? -6.858 -7.304 20.129 1.00 80.00 462 ILE A CA 1
ATOM 3632 C C . ILE A 1 462 ? -7.569 -5.954 19.974 1.00 80.00 462 ILE A C 1
ATOM 3634 O O . ILE A 1 462 ? -7.524 -5.372 18.893 1.00 80.00 462 ILE A O 1
ATOM 3638 N N . GLU A 1 463 ? -8.153 -5.405 21.046 1.00 81.88 463 GLU A N 1
ATOM 3639 C CA . GLU A 1 463 ? -8.769 -4.067 21.023 1.00 81.88 463 GLU A CA 1
ATOM 3640 C C . GLU A 1 463 ? -7.741 -2.984 20.633 1.00 81.88 463 GLU A C 1
ATOM 3642 O O . GLU A 1 463 ? -8.035 -2.105 19.819 1.00 81.88 463 GLU A O 1
ATOM 3647 N N . SER A 1 464 ? -6.510 -3.073 21.154 1.00 84.19 464 SER A N 1
ATOM 3648 C CA . SER A 1 464 ? -5.417 -2.149 20.819 1.00 84.19 464 SER A CA 1
ATOM 3649 C C . SER A 1 464 ? -5.022 -2.218 19.340 1.00 84.19 464 SER A C 1
ATOM 3651 O O . SER A 1 464 ? -4.796 -1.188 18.700 1.00 84.19 464 SER A O 1
ATOM 3653 N N . LEU A 1 465 ? -4.988 -3.428 18.778 1.00 85.44 465 LEU A N 1
ATOM 3654 C CA . LEU A 1 465 ? -4.698 -3.649 17.371 1.00 85.44 465 LEU A CA 1
ATOM 3655 C C . LEU A 1 465 ? -5.816 -3.110 16.485 1.00 85.44 465 LEU A C 1
ATOM 3657 O O . LEU A 1 465 ? -5.532 -2.402 15.524 1.00 85.44 465 LEU A O 1
ATOM 3661 N N . ILE A 1 466 ? -7.068 -3.439 16.802 1.00 86.69 466 ILE A N 1
ATOM 3662 C CA . ILE A 1 466 ? -8.245 -2.967 16.066 1.00 86.69 466 ILE A CA 1
ATOM 3663 C C . ILE A 1 466 ? -8.220 -1.445 15.979 1.00 86.69 466 ILE A C 1
ATOM 3665 O O . ILE A 1 466 ? -8.374 -0.881 14.896 1.00 86.69 466 ILE A O 1
ATOM 3669 N N . TYR A 1 467 ? -7.940 -0.788 17.102 1.00 89.12 467 TYR A N 1
ATOM 3670 C CA . TYR A 1 467 ? -7.798 0.655 17.149 1.00 89.12 467 TYR A CA 1
ATOM 3671 C C . TYR A 1 467 ? -6.698 1.159 16.206 1.00 89.12 467 TYR A C 1
ATOM 3673 O O . TYR A 1 467 ? -6.925 2.077 15.422 1.00 89.12 467 TYR A O 1
ATOM 3681 N N . LEU A 1 468 ? -5.515 0.544 16.245 1.00 90.88 468 LEU A N 1
ATOM 3682 C CA . LEU A 1 468 ? -4.375 0.930 15.415 1.00 90.88 468 LEU A CA 1
ATOM 3683 C C . LEU A 1 468 ? -4.649 0.734 13.912 1.00 90.88 468 LEU A C 1
ATOM 3685 O O . LEU A 1 468 ? -4.334 1.612 13.105 1.00 90.88 468 LEU A O 1
ATOM 3689 N N . VAL A 1 469 ? -5.281 -0.386 13.552 1.00 92.25 469 VAL A N 1
ATOM 3690 C CA . VAL A 1 469 ? -5.720 -0.705 12.186 1.00 92.25 469 VAL A CA 1
ATOM 3691 C C . VAL A 1 469 ? -6.730 0.326 11.704 1.00 92.25 469 VAL A C 1
ATOM 3693 O O . VAL A 1 469 ? -6.555 0.913 10.636 1.00 92.25 469 VAL A O 1
ATOM 3696 N N . ASN A 1 470 ? -7.758 0.592 12.510 1.00 93.69 470 ASN A N 1
ATOM 3697 C CA . ASN A 1 470 ? -8.782 1.571 12.181 1.00 93.69 470 ASN A CA 1
ATOM 3698 C C . ASN A 1 470 ? -8.190 2.972 12.030 1.00 93.69 470 ASN A C 1
ATOM 3700 O O . ASN A 1 470 ? -8.576 3.668 11.100 1.00 93.69 470 ASN A O 1
ATOM 3704 N N . VAL A 1 471 ? -7.237 3.378 12.880 1.00 94.56 471 VAL A N 1
ATOM 3705 C CA . VAL A 1 471 ? -6.538 4.662 12.720 1.00 94.56 471 VAL A CA 1
ATOM 3706 C C . VAL A 1 471 ? -5.858 4.710 11.360 1.00 94.56 471 VAL A C 1
ATOM 3708 O O . VAL A 1 471 ? -6.162 5.606 10.584 1.00 94.56 471 VAL A O 1
ATOM 3711 N N . ALA A 1 472 ? -5.016 3.730 11.027 1.00 94.31 472 ALA A N 1
ATOM 3712 C CA . ALA A 1 472 ? -4.268 3.754 9.772 1.00 94.31 472 ALA A CA 1
ATOM 3713 C C . ALA A 1 472 ? -5.160 3.766 8.523 1.00 94.31 472 ALA A C 1
ATOM 3715 O O . ALA A 1 472 ? -4.863 4.470 7.552 1.00 94.31 472 ALA A O 1
ATOM 3716 N N . VAL A 1 473 ? -6.253 2.998 8.537 1.00 94.25 473 VAL A N 1
ATOM 3717 C CA . VAL A 1 473 ? -7.139 2.882 7.377 1.00 94.25 473 VAL A CA 1
ATOM 3718 C C . VAL A 1 473 ? -8.133 4.042 7.295 1.00 94.25 473 VAL A C 1
ATOM 3720 O O . VAL A 1 473 ? -8.327 4.591 6.217 1.00 94.25 473 VAL A O 1
ATOM 3723 N N . LEU A 1 474 ? -8.729 4.484 8.405 1.00 94.50 474 LEU A N 1
ATOM 3724 C CA . LEU A 1 474 ? -9.696 5.592 8.396 1.00 94.50 474 LEU A CA 1
ATOM 3725 C C . LEU A 1 474 ? -9.042 6.970 8.210 1.00 94.50 474 LEU A C 1
ATOM 3727 O O . LEU A 1 474 ? -9.760 7.927 7.921 1.00 94.50 474 LEU A O 1
ATOM 3731 N N . THR A 1 475 ? -7.715 7.088 8.361 1.00 95.56 475 THR A N 1
ATOM 3732 C CA . THR A 1 475 ? -6.950 8.281 7.944 1.00 95.56 475 THR A CA 1
ATOM 3733 C C . THR A 1 475 ? -6.539 8.277 6.471 1.00 95.56 475 THR A C 1
ATOM 3735 O O . THR A 1 475 ? -5.997 9.273 5.997 1.00 95.56 475 THR A O 1
ATOM 3738 N N . ASP A 1 476 ? -6.752 7.185 5.727 1.00 95.44 476 ASP A N 1
ATOM 3739 C CA . ASP A 1 476 ? -6.485 7.185 4.285 1.00 95.44 476 ASP A CA 1
ATOM 3740 C C . ASP A 1 476 ? -7.394 8.220 3.588 1.00 95.44 476 ASP A C 1
ATOM 3742 O O . ASP A 1 476 ? -8.603 8.193 3.821 1.00 95.44 476 ASP A O 1
ATOM 3746 N N . PRO A 1 477 ? -6.858 9.120 2.736 1.00 95.12 477 PRO A N 1
ATOM 3747 C CA . PRO A 1 477 ? -7.631 10.215 2.153 1.00 95.12 477 PRO A CA 1
ATOM 3748 C C . PRO A 1 477 ? -8.920 9.769 1.450 1.00 95.12 477 PRO A C 1
ATOM 3750 O O . PRO A 1 477 ? -9.969 10.384 1.642 1.00 95.12 477 PRO A O 1
ATOM 3753 N N . LEU A 1 478 ? -8.874 8.683 0.670 1.00 92.88 478 LEU A N 1
ATOM 3754 C CA . LEU A 1 478 ? -10.047 8.168 -0.043 1.00 92.88 478 LEU A CA 1
ATOM 3755 C C . LEU A 1 478 ? -11.057 7.533 0.908 1.00 92.88 478 LEU A C 1
ATOM 3757 O O . LEU A 1 478 ? -12.263 7.732 0.757 1.00 92.88 478 LEU A O 1
ATOM 3761 N N . THR A 1 479 ? -10.579 6.793 1.904 1.00 92.88 479 THR A N 1
ATOM 3762 C CA . THR A 1 479 ? -11.437 6.184 2.929 1.00 92.88 479 THR A CA 1
ATOM 3763 C C . THR A 1 479 ? -12.105 7.251 3.800 1.00 92.88 479 THR A C 1
ATOM 3765 O O . THR A 1 479 ? -13.307 7.185 4.080 1.00 92.88 479 THR A O 1
ATOM 3768 N N . PHE A 1 480 ? -11.355 8.283 4.177 1.00 93.31 480 PHE A N 1
ATOM 3769 C CA . PHE A 1 480 ? -11.858 9.436 4.907 1.00 93.31 480 PHE A CA 1
ATOM 3770 C C . PHE A 1 480 ? -12.905 10.194 4.084 1.00 93.31 480 PHE A C 1
ATOM 3772 O O . PHE A 1 480 ? -14.012 10.427 4.566 1.00 93.31 480 PHE A O 1
ATOM 3779 N N . LEU A 1 481 ? -12.610 10.504 2.816 1.00 92.00 481 LEU A N 1
ATOM 3780 C CA . LEU A 1 481 ? -13.544 11.184 1.917 1.00 92.00 481 LEU A CA 1
ATOM 3781 C C . LEU A 1 481 ? -14.826 10.367 1.709 1.00 92.00 481 LEU A C 1
ATOM 3783 O O . LEU A 1 481 ? -15.930 10.909 1.783 1.00 92.00 481 LEU A O 1
ATOM 3787 N N . ARG A 1 482 ? -14.696 9.052 1.506 1.00 90.88 482 ARG A N 1
ATOM 3788 C CA . ARG A 1 482 ? -15.838 8.145 1.359 1.00 90.88 482 ARG A CA 1
ATOM 3789 C C . ARG A 1 482 ? -16.720 8.145 2.604 1.00 90.88 482 ARG A C 1
ATOM 3791 O O . ARG A 1 482 ? -17.928 8.316 2.484 1.00 90.88 482 ARG A O 1
ATOM 3798 N N . SER A 1 483 ? -16.126 7.972 3.784 1.00 90.25 483 SER A N 1
ATOM 3799 C CA . SER A 1 483 ? -16.882 7.904 5.040 1.00 90.25 483 SER A CA 1
ATOM 3800 C C . SER A 1 483 ? -17.518 9.244 5.423 1.00 90.25 483 SER A C 1
ATOM 3802 O O . SER A 1 483 ? -18.631 9.264 5.941 1.00 90.25 483 SER A O 1
ATOM 3804 N N . ARG A 1 484 ? -16.850 10.373 5.149 1.00 89.75 484 ARG A N 1
ATOM 3805 C CA . ARG A 1 484 ? -17.293 11.697 5.614 1.00 89.75 484 ARG A CA 1
ATOM 3806 C C . ARG A 1 484 ? -18.110 12.487 4.607 1.00 89.75 484 ARG A C 1
ATOM 3808 O O . ARG A 1 484 ? -19.027 13.191 5.017 1.00 89.75 484 ARG A O 1
ATOM 3815 N N . VAL A 1 485 ? -17.812 12.382 3.317 1.00 87.62 485 VAL A N 1
ATOM 3816 C CA . VAL A 1 485 ? -18.441 13.221 2.286 1.00 87.62 485 VAL A CA 1
ATOM 3817 C C . VAL A 1 485 ? -19.479 12.425 1.506 1.00 87.62 485 VAL A C 1
ATOM 3819 O O . VAL A 1 485 ? -20.658 12.785 1.512 1.00 87.62 485 VAL A O 1
ATOM 3822 N N . LEU A 1 486 ? -19.084 11.291 0.925 1.00 85.44 486 LEU A N 1
ATOM 3823 C CA . LEU A 1 486 ? -19.915 10.546 -0.033 1.00 85.44 486 LEU A CA 1
ATOM 3824 C C . LEU A 1 486 ? -21.084 9.759 0.589 1.00 85.44 486 LEU A C 1
ATOM 3826 O O . LEU A 1 486 ? -21.883 9.188 -0.144 1.00 85.44 486 LEU A O 1
ATOM 3830 N N . GLY A 1 487 ? -21.224 9.769 1.919 1.00 76.81 487 GLY A N 1
ATOM 3831 C CA . GLY A 1 487 ? -22.202 8.939 2.627 1.00 76.81 487 GLY A CA 1
ATOM 3832 C C . GLY A 1 487 ? -21.533 7.661 3.105 1.00 76.81 487 GLY A C 1
ATOM 3833 O O . GLY A 1 487 ? -21.170 6.805 2.299 1.00 76.81 487 GLY A O 1
ATOM 3834 N N . GLY A 1 488 ? -21.311 7.562 4.415 1.00 72.19 488 GLY A N 1
ATOM 3835 C CA . GLY A 1 488 ? -20.713 6.371 4.998 1.00 72.19 488 GLY A CA 1
ATOM 3836 C C . GLY A 1 488 ? -21.766 5.343 5.406 1.00 72.19 488 GLY A C 1
ATOM 3837 O O . GLY A 1 488 ? -22.964 5.518 5.195 1.00 72.19 488 GLY A O 1
ATOM 3838 N N . GLY A 1 489 ? -21.298 4.210 5.925 1.00 87.19 489 GLY A N 1
ATOM 3839 C CA . GLY A 1 489 ? -22.182 3.157 6.417 1.00 87.19 489 GLY A CA 1
ATOM 3840 C C . GLY A 1 489 ? -22.955 3.576 7.672 1.00 87.19 489 GLY A C 1
ATOM 3841 O O . GLY A 1 489 ? -22.713 4.626 8.264 1.00 87.19 489 GLY A O 1
ATOM 3842 N N . PHE A 1 490 ? -23.856 2.705 8.115 1.00 91.56 490 PHE A N 1
ATOM 3843 C CA . PHE A 1 490 ? -24.507 2.833 9.415 1.00 91.56 490 PHE A CA 1
ATOM 3844 C C . PHE A 1 490 ? -23.748 2.028 10.463 1.00 91.56 490 PHE A C 1
ATOM 3846 O O . PHE A 1 490 ? -23.234 0.939 10.182 1.00 91.56 490 PHE A O 1
ATOM 3853 N N . VAL A 1 491 ? -23.698 2.554 11.680 1.00 93.19 491 VAL A N 1
ATOM 3854 C CA . VAL A 1 491 ? -23.041 1.915 12.817 1.00 93.19 491 VAL A CA 1
ATOM 3855 C C . VAL A 1 491 ? -24.047 1.792 13.951 1.00 93.19 491 VAL A C 1
ATOM 3857 O O . VAL A 1 491 ? -24.712 2.763 14.303 1.00 93.19 491 VAL A O 1
ATOM 3860 N N . GLY A 1 492 ? -24.185 0.588 14.493 1.00 92.19 492 GLY A N 1
ATOM 3861 C CA . GLY A 1 492 ? -25.021 0.304 15.650 1.00 92.19 492 GLY A CA 1
ATOM 3862 C C . GLY A 1 492 ? -24.213 0.387 16.941 1.00 92.19 492 GLY A C 1
ATOM 3863 O O . GLY A 1 492 ? -23.081 -0.100 17.013 1.00 92.19 492 GLY A O 1
ATOM 3864 N N . LEU A 1 493 ? -24.799 0.997 17.967 1.00 92.81 493 LEU A N 1
ATOM 3865 C CA . LEU A 1 493 ? -24.331 0.882 19.341 1.00 92.81 493 LEU A CA 1
ATOM 3866 C C . LEU A 1 493 ? -25.060 -0.291 19.997 1.00 92.81 493 LEU A C 1
ATOM 3868 O O . LEU A 1 493 ? -26.271 -0.239 20.185 1.00 92.81 493 LEU A O 1
ATOM 3872 N N . TYR A 1 494 ? -24.315 -1.319 20.371 1.00 91.69 494 TYR A N 1
ATOM 3873 C CA . TYR A 1 494 ? -24.832 -2.536 20.985 1.00 91.69 494 TYR A CA 1
ATOM 3874 C C . TYR A 1 494 ? -24.377 -2.619 22.434 1.00 91.69 494 TYR A C 1
ATOM 3876 O O . TYR A 1 494 ? -23.207 -2.396 22.710 1.00 91.69 494 TYR A O 1
ATOM 3884 N N . GLN A 1 495 ? -25.242 -2.971 23.373 1.00 91.12 495 GLN A N 1
ATOM 3885 C CA . GLN A 1 495 ? -24.875 -3.238 24.761 1.00 91.12 495 GLN A CA 1
ATOM 3886 C C . GLN A 1 495 ? -24.928 -4.736 25.020 1.00 91.12 495 GLN A C 1
ATOM 3888 O O . GLN A 1 495 ? -25.956 -5.367 24.826 1.00 91.12 495 GLN A O 1
ATOM 3893 N N . SER A 1 496 ? -23.816 -5.327 25.444 1.00 90.56 496 SER A N 1
ATOM 3894 C CA . SER A 1 496 ? -23.792 -6.743 25.806 1.00 90.56 496 SER A CA 1
ATOM 3895 C C . SER A 1 496 ? -24.588 -6.972 27.089 1.00 90.56 496 SER A C 1
ATOM 3897 O O . SER A 1 496 ? -24.243 -6.410 28.127 1.00 90.56 496 SER A O 1
ATOM 3899 N N . ARG A 1 497 ? -25.577 -7.867 27.047 1.00 90.00 497 ARG A N 1
ATOM 3900 C CA . ARG A 1 497 ? -26.393 -8.272 28.205 1.00 90.00 497 ARG A CA 1
ATOM 3901 C C . ARG A 1 497 ? -25.568 -8.922 29.312 1.00 90.00 497 ARG A C 1
ATOM 3903 O O . ARG A 1 497 ? -25.869 -8.767 30.488 1.00 90.00 497 ARG A O 1
ATOM 3910 N N . ARG A 1 498 ? -24.500 -9.637 28.939 1.00 89.00 498 ARG A N 1
ATOM 3911 C CA . ARG A 1 498 ? -23.639 -10.369 29.886 1.00 89.00 498 ARG A CA 1
ATOM 3912 C C . ARG A 1 498 ? -22.651 -9.475 30.622 1.00 89.00 498 ARG A C 1
ATOM 3914 O O . ARG A 1 498 ? -22.315 -9.750 31.767 1.00 89.00 498 ARG A O 1
ATOM 3921 N N . SER A 1 499 ? -22.128 -8.457 29.942 1.00 86.12 499 SER A N 1
ATOM 3922 C CA . SER A 1 499 ? -21.015 -7.647 30.458 1.00 86.12 499 SER A CA 1
ATOM 3923 C C . SER A 1 499 ? -21.370 -6.183 30.702 1.00 86.12 499 SER A C 1
ATOM 3925 O O . SER A 1 499 ? -20.529 -5.441 31.204 1.00 86.12 499 SER A O 1
ATOM 3927 N N . ASP A 1 500 ? -22.573 -5.755 30.313 1.00 84.81 500 ASP A N 1
ATOM 3928 C CA . ASP A 1 500 ? -23.029 -4.359 30.315 1.00 84.81 500 ASP A CA 1
ATOM 3929 C C . ASP A 1 500 ? -22.133 -3.420 29.473 1.00 84.81 500 ASP A C 1
ATOM 3931 O O . ASP A 1 500 ? -22.182 -2.196 29.580 1.00 84.81 500 ASP A O 1
ATOM 3935 N N . ARG A 1 501 ? -21.264 -3.988 28.622 1.00 85.38 501 ARG A N 1
ATOM 3936 C CA . ARG A 1 501 ? -20.303 -3.250 27.791 1.00 85.38 501 ARG A CA 1
ATOM 3937 C C . ARG A 1 501 ? -20.968 -2.812 26.483 1.00 85.38 501 ARG A C 1
ATOM 3939 O O . ARG A 1 501 ? -21.510 -3.644 25.764 1.00 85.38 501 ARG A O 1
ATOM 3946 N N . CYS A 1 502 ? -20.852 -1.527 26.133 1.00 87.88 502 CYS A N 1
ATOM 3947 C CA . CYS A 1 502 ? -21.334 -0.993 24.849 1.00 87.88 502 CYS A CA 1
ATOM 3948 C C . CYS A 1 502 ? -20.288 -1.121 23.725 1.00 87.88 502 CYS A C 1
ATOM 3950 O O . CYS A 1 502 ? -19.216 -0.525 23.823 1.00 87.88 502 CYS A O 1
ATOM 3952 N N . PHE A 1 503 ? -20.586 -1.849 22.661 1.00 89.00 503 PHE A N 1
ATOM 3953 C CA . PHE A 1 503 ? -19.763 -2.045 21.474 1.00 89.00 503 PHE A CA 1
ATOM 3954 C C . PHE A 1 503 ? -20.307 -1.231 20.307 1.00 89.00 503 PHE A C 1
ATOM 3956 O O . PHE A 1 503 ? -21.516 -1.098 20.134 1.00 89.00 503 PHE A O 1
ATOM 3963 N N . LEU A 1 504 ? -19.400 -0.685 19.507 1.00 91.19 504 LEU A N 1
ATOM 3964 C CA . LEU A 1 504 ? -19.748 -0.012 18.269 1.00 91.19 504 LEU A CA 1
ATOM 3965 C C . LEU A 1 504 ? -19.475 -0.999 17.131 1.00 91.19 504 LEU A C 1
ATOM 3967 O O . LEU A 1 504 ? -18.330 -1.390 16.929 1.00 91.19 504 LEU A O 1
ATOM 3971 N N . LEU A 1 505 ? -20.516 -1.437 16.426 1.00 91.44 505 LEU A N 1
ATOM 3972 C CA . LEU A 1 505 ? -20.410 -2.446 15.368 1.00 91.44 505 LEU A CA 1
ATOM 3973 C C . LEU A 1 505 ? -21.114 -1.950 14.103 1.00 91.44 505 LEU A C 1
ATOM 3975 O O . LEU A 1 505 ? -22.110 -1.230 14.201 1.00 91.44 505 LEU A O 1
ATOM 3979 N N . PRO A 1 506 ? -20.662 -2.325 12.898 1.00 90.50 506 PRO A N 1
ATOM 3980 C CA . PRO A 1 506 ? -21.390 -1.989 11.682 1.00 90.50 506 PRO A CA 1
ATOM 3981 C C . PRO A 1 506 ? -22.819 -2.522 11.708 1.00 90.50 506 PRO A C 1
ATOM 3983 O O . PRO A 1 506 ? -23.050 -3.688 12.014 1.00 90.50 506 PRO A O 1
ATOM 3986 N N . TYR A 1 507 ? -23.787 -1.685 11.342 1.00 87.69 507 TYR A N 1
ATOM 3987 C CA . TYR A 1 507 ? -25.199 -2.065 11.405 1.00 87.69 507 TYR A CA 1
ATOM 3988 C C . TYR A 1 507 ? -25.544 -3.213 10.441 1.00 87.69 507 TYR A C 1
ATOM 3990 O O . TYR A 1 507 ? -26.355 -4.074 10.768 1.00 87.69 507 TYR A O 1
ATOM 3998 N N . ARG A 1 508 ? -24.858 -3.285 9.288 1.00 75.56 508 ARG A N 1
ATOM 3999 C CA . ARG A 1 508 ? -25.064 -4.337 8.275 1.00 75.56 508 ARG A CA 1
ATOM 4000 C C . ARG A 1 508 ? -24.772 -5.758 8.768 1.00 75.56 508 ARG A C 1
ATOM 4002 O O . ARG A 1 508 ? -25.235 -6.692 8.127 1.00 75.56 508 ARG A O 1
ATOM 4009 N N . LEU A 1 509 ? -24.065 -5.931 9.891 1.00 66.06 509 LEU A N 1
ATOM 4010 C CA . LEU A 1 509 ? -23.897 -7.257 10.498 1.00 66.06 509 LEU A CA 1
ATOM 4011 C C . LEU A 1 509 ? -25.225 -7.865 10.978 1.00 66.06 509 LEU A C 1
ATOM 4013 O O . LEU A 1 509 ? -25.321 -9.080 11.064 1.00 66.06 509 LEU A O 1
ATOM 4017 N N . GLY A 1 510 ? -26.225 -7.042 11.312 1.00 54.91 510 GLY A N 1
ATOM 4018 C CA . GLY A 1 510 ? -27.498 -7.525 11.854 1.00 54.91 510 GLY A CA 1
ATOM 4019 C C . GLY A 1 510 ? -28.595 -7.767 10.819 1.00 54.91 510 GLY A C 1
ATOM 4020 O O . GLY A 1 510 ? -29.532 -8.504 11.106 1.00 54.91 510 GLY A O 1
ATOM 4021 N N . SER A 1 511 ? -28.513 -7.148 9.635 1.00 55.78 511 SER A N 1
ATOM 4022 C CA . SER A 1 511 ? -29.605 -7.179 8.649 1.00 55.78 511 SER A CA 1
ATOM 4023 C C . SER A 1 511 ? -29.466 -8.288 7.606 1.00 55.78 511 SER A C 1
ATOM 4025 O O . SER A 1 511 ? -30.475 -8.839 7.176 1.00 55.78 511 SER A O 1
ATOM 4027 N N . ASP A 1 512 ? -28.235 -8.632 7.217 1.00 55.00 512 ASP A N 1
ATOM 4028 C CA . ASP A 1 512 ? -27.966 -9.703 6.257 1.00 55.00 512 ASP A CA 1
ATOM 4029 C C . ASP A 1 512 ? -27.475 -10.948 7.006 1.00 55.00 512 ASP A C 1
ATOM 4031 O O . ASP A 1 512 ? -26.286 -11.113 7.268 1.00 55.00 512 ASP A O 1
ATOM 4035 N N . SER A 1 513 ? -28.408 -11.855 7.317 1.00 46.97 513 SER A N 1
ATOM 4036 C CA . SER A 1 513 ? -28.160 -13.179 7.932 1.00 46.97 513 SER A CA 1
ATOM 4037 C C . SER A 1 513 ? -27.177 -14.094 7.171 1.00 46.97 513 SER A C 1
ATOM 4039 O O . SER A 1 513 ? -26.920 -15.215 7.598 1.00 46.97 513 SER A O 1
ATOM 4041 N N . SER A 1 514 ? -26.632 -13.635 6.042 1.00 45.97 514 SER A N 1
ATOM 4042 C CA . SER A 1 514 ? -25.680 -14.354 5.194 1.00 45.97 514 SER A CA 1
ATOM 4043 C C . SER A 1 514 ? -24.222 -13.916 5.374 1.00 45.97 514 SER A C 1
ATOM 4045 O O . SER A 1 514 ? -23.361 -14.395 4.641 1.00 45.97 514 SER A O 1
ATOM 4047 N N . ALA A 1 515 ? -23.919 -12.972 6.270 1.00 52.75 515 ALA A N 1
ATOM 4048 C CA . ALA A 1 515 ? -22.534 -12.678 6.626 1.00 52.75 515 ALA A CA 1
ATOM 4049 C C . ALA A 1 515 ? -22.063 -13.693 7.684 1.00 52.75 515 ALA A C 1
ATOM 4051 O O . ALA A 1 515 ? -22.529 -13.657 8.816 1.00 52.75 515 ALA A O 1
ATOM 4052 N N . ASP A 1 516 ? -21.134 -14.577 7.304 1.00 54.00 516 ASP A N 1
ATOM 4053 C CA . ASP A 1 516 ? -20.579 -15.735 8.043 1.00 54.00 516 ASP A CA 1
ATOM 4054 C C . ASP A 1 516 ? -19.879 -15.430 9.399 1.00 54.00 516 ASP A C 1
ATOM 4056 O O . ASP A 1 516 ? -19.030 -16.193 9.867 1.00 54.00 516 ASP A O 1
ATOM 4060 N N . ALA A 1 517 ? -20.174 -14.306 10.052 1.00 61.53 517 ALA A N 1
ATOM 4061 C CA . ALA A 1 517 ? -19.732 -14.025 11.411 1.00 61.53 517 ALA A CA 1
ATOM 4062 C C . ALA A 1 517 ? -20.814 -14.464 12.406 1.00 61.53 517 ALA A C 1
ATOM 4064 O O . ALA A 1 517 ? -21.832 -13.791 12.555 1.00 61.53 517 ALA A O 1
ATOM 4065 N N . HIS A 1 518 ? -20.575 -15.565 13.125 1.00 62.19 518 HIS A N 1
ATOM 4066 C CA . HIS A 1 518 ? -21.429 -16.052 14.215 1.00 62.19 518 HIS A CA 1
ATOM 4067 C C . HIS A 1 518 ? -21.322 -15.150 15.464 1.00 62.19 518 HIS A C 1
ATOM 4069 O O . HIS A 1 518 ? -20.964 -15.599 16.552 1.00 62.19 518 HIS A O 1
ATOM 4075 N N . ILE A 1 519 ? -21.636 -13.858 15.343 1.00 74.12 519 ILE A N 1
ATOM 4076 C CA . ILE A 1 519 ? -21.960 -13.062 16.527 1.00 74.12 519 ILE A CA 1
ATOM 4077 C C . ILE A 1 519 ? -23.407 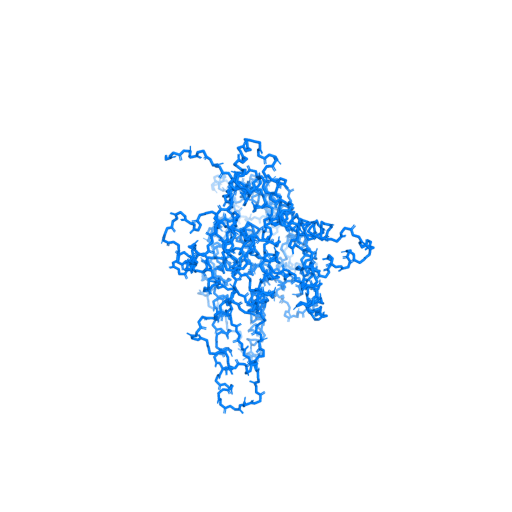-13.382 16.878 1.00 74.12 519 ILE A C 1
ATOM 4079 O O . ILE A 1 519 ? -24.321 -13.031 16.134 1.00 74.12 519 ILE A O 1
ATOM 4083 N N . ASP A 1 520 ? -23.618 -14.035 18.017 1.00 81.38 520 ASP A N 1
ATOM 4084 C CA . ASP A 1 520 ? -24.957 -14.198 18.569 1.00 81.38 520 ASP A CA 1
ATOM 4085 C C . ASP A 1 520 ? -25.471 -12.836 19.056 1.00 81.38 520 ASP A C 1
ATOM 4087 O O . ASP A 1 520 ? -25.260 -12.425 20.198 1.00 81.38 520 ASP A O 1
ATOM 4091 N N . LEU A 1 521 ? -26.111 -12.093 18.150 1.00 84.94 521 LEU A N 1
ATOM 4092 C CA . LEU A 1 521 ? -26.676 -10.776 18.436 1.00 84.94 521 LEU A CA 1
ATOM 4093 C C . LEU A 1 521 ? -27.778 -10.833 19.506 1.00 84.94 521 LEU A C 1
ATOM 4095 O O . LEU A 1 521 ? -28.137 -9.787 20.035 1.00 84.94 521 LEU A O 1
ATOM 4099 N N . SER A 1 522 ? -28.279 -12.018 19.883 1.00 86.81 522 SER A N 1
ATOM 4100 C CA . SER A 1 522 ? -29.251 -12.159 20.975 1.00 86.81 522 SER A CA 1
ATOM 4101 C C . SER A 1 522 ? -28.668 -11.824 22.359 1.00 86.81 522 SER A C 1
ATOM 4103 O O . SER A 1 522 ? -29.409 -11.438 23.270 1.00 86.81 522 SER A O 1
ATOM 4105 N N . ASP A 1 523 ? -27.339 -11.895 22.508 1.00 88.62 523 ASP A N 1
ATOM 4106 C CA . ASP A 1 523 ? -26.612 -11.456 23.704 1.00 88.62 523 ASP A CA 1
ATOM 4107 C C . ASP A 1 523 ? -26.431 -9.924 23.762 1.00 88.62 523 ASP A C 1
ATOM 4109 O O . ASP A 1 523 ? -25.835 -9.410 24.717 1.00 88.62 523 ASP A O 1
ATOM 4113 N N . PHE A 1 524 ? -26.914 -9.182 22.760 1.00 90.81 524 PHE A N 1
ATOM 4114 C CA . PHE A 1 524 ? -26.717 -7.742 22.636 1.00 90.81 524 PHE A CA 1
ATOM 4115 C C . PHE A 1 524 ? -28.038 -6.987 22.475 1.00 90.81 524 PHE A C 1
ATOM 4117 O O . PHE A 1 524 ? -28.889 -7.336 21.664 1.00 90.81 524 PHE A O 1
ATOM 4124 N N . ASP A 1 525 ? -28.174 -5.884 23.203 1.00 91.88 525 ASP A N 1
ATOM 4125 C CA . ASP A 1 525 ? -29.264 -4.931 23.033 1.00 91.88 525 ASP A CA 1
ATOM 4126 C C . ASP A 1 525 ? -28.816 -3.805 22.100 1.00 91.88 525 ASP A C 1
ATOM 4128 O O . ASP A 1 525 ? -27.827 -3.115 22.364 1.00 91.88 525 ASP A O 1
ATOM 4132 N N . LEU A 1 526 ? -29.528 -3.610 20.989 1.00 91.81 526 LEU A N 1
ATOM 4133 C CA . LEU A 1 526 ? -29.288 -2.481 20.095 1.00 91.81 526 LEU A CA 1
ATOM 4134 C C . LEU A 1 526 ? -29.808 -1.198 20.757 1.00 91.81 526 LEU A C 1
ATOM 4136 O O . LEU A 1 526 ? -31.011 -0.989 20.869 1.00 91.81 526 LEU A O 1
ATOM 4140 N N . LEU A 1 527 ? -28.892 -0.324 21.169 1.00 91.38 527 LEU A N 1
ATOM 4141 C CA . LEU A 1 527 ? -29.216 0.959 21.795 1.00 91.38 527 LEU A CA 1
ATOM 4142 C C . LEU A 1 527 ? -29.537 2.053 20.773 1.00 91.38 527 LEU A C 1
ATOM 4144 O O . LEU A 1 527 ? -30.238 3.012 21.083 1.00 91.38 527 LEU A O 1
ATOM 4148 N N . GLY A 1 528 ? -28.986 1.957 19.564 1.00 90.38 528 GLY A N 1
ATOM 4149 C CA . GLY A 1 528 ? -29.253 2.927 18.509 1.00 90.38 528 GLY A CA 1
ATOM 4150 C C . GLY A 1 528 ? -28.400 2.718 17.270 1.00 90.38 528 GLY A C 1
ATOM 4151 O O . GLY A 1 528 ? -27.330 2.111 17.328 1.00 90.38 528 GLY A O 1
ATOM 4152 N N . VAL A 1 529 ? -28.881 3.252 16.152 1.00 91.81 529 VAL A N 1
ATOM 4153 C CA . VAL A 1 529 ? -28.203 3.245 14.855 1.00 91.81 529 VAL A CA 1
ATOM 4154 C C . VAL A 1 529 ? -27.858 4.680 14.489 1.00 91.81 529 VAL A C 1
ATOM 4156 O O . VAL A 1 529 ? -28.686 5.578 14.638 1.00 91.81 529 VAL A O 1
ATOM 4159 N N . PHE A 1 530 ? -26.630 4.886 14.029 1.00 92.06 530 PHE A N 1
ATOM 4160 C CA . PHE A 1 530 ? -26.088 6.198 13.703 1.00 92.06 530 PHE A CA 1
ATOM 4161 C C . PHE A 1 530 ? -25.470 6.167 12.308 1.00 92.06 530 PHE A C 1
ATOM 4163 O O . PHE A 1 530 ? -24.829 5.179 11.927 1.00 92.06 530 PHE A O 1
ATOM 4170 N N . ASP A 1 531 ? -25.609 7.255 11.554 1.00 91.81 531 ASP A N 1
ATOM 4171 C CA . ASP A 1 531 ? -24.772 7.453 10.369 1.00 91.81 531 ASP A CA 1
ATOM 4172 C C . ASP A 1 531 ? -23.333 7.730 10.838 1.00 91.81 531 ASP A C 1
ATOM 4174 O O . ASP A 1 531 ? -23.092 8.502 11.769 1.00 91.81 531 ASP A O 1
ATOM 4178 N N . THR A 1 532 ? -22.339 7.127 10.187 1.00 92.25 532 THR A N 1
ATOM 4179 C CA . THR A 1 532 ? -20.918 7.467 10.391 1.00 92.25 532 THR A CA 1
ATOM 4180 C C . THR A 1 532 ? -20.604 8.969 10.386 1.00 92.25 532 THR A C 1
ATOM 4182 O O . THR A 1 532 ? -19.639 9.383 11.034 1.00 92.25 532 THR A O 1
ATOM 4185 N N . LYS A 1 533 ? -21.390 9.794 9.682 1.00 91.19 533 LYS A N 1
ATOM 4186 C CA . LYS A 1 533 ? -21.265 11.259 9.672 1.00 91.19 533 LYS A CA 1
ATOM 4187 C C . LYS A 1 533 ? -21.638 11.893 11.011 1.00 91.19 533 LYS A C 1
ATOM 4189 O O . LYS A 1 533 ? -20.990 12.857 11.413 1.00 91.19 533 LYS A O 1
ATOM 4194 N N . GLU A 1 534 ? -22.632 11.337 11.698 1.00 89.88 534 GLU A N 1
ATOM 4195 C CA . GLU A 1 534 ? -23.123 11.798 13.004 1.00 89.88 534 GLU A CA 1
ATOM 4196 C C . GLU A 1 534 ? -22.183 11.389 14.143 1.00 89.88 534 GLU A C 1
ATOM 4198 O O . GLU A 1 534 ? -22.100 12.058 15.174 1.00 89.88 534 GLU A O 1
ATOM 4203 N N . VAL A 1 535 ? -21.445 10.294 13.951 1.00 91.56 535 VAL A N 1
ATOM 4204 C CA . VAL A 1 535 ? -20.456 9.805 14.911 1.00 91.56 535 VAL A CA 1
ATOM 4205 C C . VAL A 1 535 ? -19.132 10.543 14.719 1.00 91.56 535 VAL A C 1
ATOM 4207 O O . VAL A 1 535 ? -18.623 10.698 13.602 1.00 91.56 535 VAL A O 1
ATOM 4210 N N . TYR A 1 536 ? -18.521 10.973 15.821 1.00 91.81 536 TYR A N 1
ATOM 4211 C CA . TYR A 1 536 ? -17.190 11.572 15.790 1.00 91.81 536 TYR A CA 1
ATOM 4212 C C . TYR A 1 536 ? -16.151 10.609 15.192 1.00 91.81 536 TYR A C 1
ATOM 4214 O O . TYR A 1 536 ? -16.171 9.409 15.455 1.00 91.81 536 TYR A O 1
ATOM 4222 N N . TRP A 1 537 ? -15.208 11.122 14.396 1.00 92.06 537 TRP A N 1
ATOM 4223 C CA . TRP A 1 537 ? -14.243 10.280 13.667 1.00 92.06 537 TRP A CA 1
ATOM 4224 C C . TRP A 1 537 ? -13.414 9.380 14.576 1.00 92.06 537 TRP A C 1
ATOM 4226 O O . TRP A 1 537 ? -13.235 8.201 14.293 1.00 92.06 537 TRP A O 1
ATOM 4236 N N . TRP A 1 538 ? -12.984 9.906 15.713 1.00 89.75 538 TRP A N 1
ATOM 4237 C CA . TRP A 1 538 ? -12.203 9.144 16.674 1.00 89.75 538 TRP A CA 1
ATOM 4238 C C . TRP A 1 538 ? -13.041 8.105 17.445 1.00 89.75 538 TRP A C 1
ATOM 4240 O O . TRP A 1 538 ? -12.480 7.161 17.993 1.00 89.75 538 TRP A O 1
ATOM 4250 N N . ASP A 1 539 ? -14.372 8.247 17.481 1.00 91.00 539 ASP A N 1
ATOM 4251 C CA . ASP A 1 539 ? -15.280 7.248 18.064 1.00 91.00 539 ASP A CA 1
ATOM 4252 C C . ASP A 1 539 ? -15.434 6.055 17.106 1.00 91.00 539 ASP A C 1
ATOM 4254 O O . ASP A 1 539 ? -15.481 4.910 17.551 1.00 91.00 539 ASP A O 1
ATOM 4258 N N . LEU A 1 540 ? -15.381 6.301 15.789 1.00 92.56 540 LEU A N 1
ATOM 4259 C CA . LEU A 1 540 ? -15.349 5.244 14.769 1.00 92.56 540 LEU A CA 1
ATOM 4260 C C . LEU A 1 540 ? -14.088 4.374 14.836 1.00 92.56 540 LEU A C 1
ATOM 4262 O O . LEU A 1 540 ? -14.126 3.232 14.386 1.00 92.56 540 LEU A O 1
ATOM 4266 N N . LEU A 1 541 ? -12.990 4.863 15.424 1.00 91.94 541 LEU A N 1
ATOM 4267 C CA . LEU A 1 541 ? -11.762 4.075 15.600 1.00 91.94 541 LEU A CA 1
ATOM 4268 C C . LEU A 1 541 ? -11.965 2.848 16.499 1.00 91.94 541 LEU A C 1
ATOM 4270 O O . LEU A 1 541 ? -11.180 1.906 16.441 1.00 91.94 541 LEU A O 1
ATOM 4274 N N . GLN A 1 542 ? -13.011 2.859 17.327 1.00 88.69 542 GLN A N 1
ATOM 4275 C CA . GLN A 1 542 ? -13.384 1.753 18.212 1.00 88.69 542 GLN A CA 1
ATOM 4276 C C . GLN A 1 542 ? -14.397 0.803 17.578 1.00 88.69 542 GLN A C 1
ATOM 4278 O O . GLN A 1 542 ? -14.796 -0.163 18.220 1.00 88.69 542 GLN A O 1
ATOM 4283 N N . CYS A 1 543 ? -14.844 1.090 16.355 1.00 89.00 543 CYS A N 1
ATOM 4284 C CA . CYS A 1 543 ? -15.761 0.215 15.650 1.00 89.00 543 CYS A CA 1
ATOM 4285 C C . CYS A 1 543 ? -15.021 -1.064 15.253 1.00 89.00 543 CYS A C 1
ATOM 4287 O O . CYS A 1 543 ? -14.067 -0.988 14.467 1.00 89.00 543 CYS A O 1
ATOM 4289 N N . GLY A 1 544 ? -15.425 -2.222 15.776 1.00 82.25 544 GLY A N 1
ATOM 4290 C CA . GLY A 1 544 ? -14.760 -3.471 15.420 1.00 82.25 544 GLY A CA 1
ATOM 4291 C C . GLY A 1 544 ? -14.913 -4.633 16.364 1.00 82.25 544 GLY A C 1
ATOM 4292 O O . GLY A 1 544 ? -15.355 -4.441 17.517 1.00 82.25 544 GLY A O 1
#

Foldseek 3Di:
DDPPQDFQQDPVRDRPSCPDLLVVQVVVCVQLLVVLLVLVVVLPVQDDQDPVLLVQQVVLVVVLVPPDPPPVPPDDDPDPDPPPPPPPVPDDDLQDFDALCVQAPDPVNPVLLVLCVVLVQPLQPCVSNVVDDPVPDPRVSHHRPVSVVVSVVSSRVSVVVCVVVVVCVVDPVPNVDDVCVLSVLLVLLLVLLLVLLLVLLCSSCVDDDPVVSVVSSSSLSSLQRVVLSVLLDVVSLVVLVVVCLQCLLVLVVVLVSLLPDVVLDRDDDVVVLVVNLVNQLSLLSVVSNVLLVVQVVVCVPDDDLLQATKAFEPCPSVVLSSQSSVVSCVVVVVVVVVVVPDPDDDDPDDCPVVVVVVVVPPDDPVVSSVVSVVVSVVSSVVSVVVVVVVLVVVVVCCVPPDPPPQKHFDRIDGAREFLCDPALFDSSSRRHHSPDDRIDGNPPPPPPPPDSPPQPPVPSSVLSVLLSSLSSGCSNPVSVCCLAPVWGFKWWFKQFQVPRDTAIEGPVVPPDPPRPDPPPCVRIDGSDIHTSNSHDSSSCSSYD

Sequence (544 aa):
MARGDDVVTLRDGETLQVTDSSVRGRALHRLLHRRRRTLSKQFERDQPFSVSRFLLAVFSYSLLVSDPDNVITVGPYAYPLLHLRWNDTAVTPPDATVPYWPYKYDSTSMTMRAVAELLAVPNWSSCVLWRTPADACNEPAGLPLATVFRMIDIVSHGRQDQDVVVFTRVRDCASAGDGTCRQAYMWLRLLLLFAGVLYARVHWERQGSVRKMLLATLRTFFLIPSQVVTYGSVFPILCYVSAHSIDVSAVYEFVAHHFSTPLGQYHFKLGEVVELGAVSMRSMWVMAAFCHLVVAISTRRSWTPENGVIGIPEFFITLVAASTIFAHSHHFVAGLAHRGGRRGSVHAASGVHARRRLRGRARLPQQTVLVGLTIDIQFLLSSFVAVAVAIGGFELLRRLALTFLRHKLVIVSRTLVPYSASSLWLTNALVISWHGTIVTRVVERAVSSTAAPKLAMLHPEIESLIYLVNVAVLTDPLTFLRSRVLGGGFVGLYQSRRSDRCFLLPYRLGSDSSADAHIDLSDFDLLGVFDTKEVYWWDLLQCG